Protein AF-0000000076243434 (afdb_homodimer)

Solvent-accessible surface area (backbone atoms only — not comparable to full-atom values): 23983 Å² total; per-residue (Å²): 109,47,54,60,52,31,53,52,32,50,51,51,37,54,52,28,50,51,44,31,61,58,16,26,79,42,54,72,65,52,29,54,50,27,45,49,52,34,52,49,32,49,53,50,30,48,51,32,44,51,51,36,40,63,64,58,42,90,82,40,58,66,59,36,50,53,51,52,49,37,45,50,49,36,51,51,28,47,54,48,30,49,54,25,33,65,65,20,45,82,48,61,88,83,38,71,43,41,56,48,31,54,52,28,48,51,52,33,53,50,36,48,52,49,39,53,50,49,52,48,50,52,47,48,60,72,38,45,16,55,52,41,36,50,53,32,51,52,50,51,53,51,51,49,54,60,63,70,41,87,72,74,66,92,57,67,50,48,50,45,53,49,33,47,26,44,35,39,35,37,52,32,36,42,42,40,52,49,22,37,70,66,70,41,47,68,44,29,37,52,29,22,55,42,39,49,52,22,49,52,44,38,50,50,37,45,50,13,32,30,68,28,89,89,46,50,71,70,50,22,54,51,25,51,49,38,48,49,51,36,50,52,50,50,50,52,52,53,50,50,38,70,70,98,108,49,54,62,52,30,53,52,30,52,52,50,38,52,52,28,51,52,45,31,62,57,18,24,78,42,55,70,66,52,28,54,51,27,44,50,53,34,51,52,34,49,53,50,29,47,50,31,44,51,52,34,42,63,64,59,42,91,82,40,58,67,59,33,49,53,52,53,50,37,45,50,50,36,53,51,28,47,53,48,30,48,52,25,32,64,65,20,44,84,46,60,87,81,36,71,41,42,56,49,30,55,50,29,49,51,52,31,54,50,34,48,51,50,39,51,51,50,52,48,50,52,46,50,60,74,38,46,17,55,53,41,35,51,52,32,52,52,51,51,54,51,51,49,54,59,64,71,41,90,74,76,66,92,55,66,51,48,50,43,53,49,34,47,27,44,34,39,34,37,51,31,36,42,41,40,52,48,22,35,72,67,68,42,47,68,45,30,38,51,28,23,56,43,40,48,52,23,49,52,46,38,50,50,36,45,51,12,33,30,66,28,88,90,46,50,71,70,51,23,53,51,25,52,47,37,48,50,51,36,50,51,52,51,49,50,52,53,52,50,32,66,72,88

InterPro domains:
  IPR036723 Alpha-catenin/vinculin-like superfamily [SSF47220] (4-120)
  IPR054082 Talin, IBS2B domain [PF21896] (8-119)
  IPR054082 Talin, IBS2B domain [PF21896] (129-241)

Radius of gyration: 36.39 Å; Cα contacts (8 Å, |Δi|>4): 574; chains: 2; bounding box: 85×109×60 Å

Secondary structure (DSSP, 8-state):
-HHHHHHHHHHHHHHHHHHHHHHTTS-HHHHHHHHHHHHHHHHHHHHHHHHHHHHS-TT-HHHHHHHHHHHHHHHHHHHHHHHHHHHHTT--TTSHHHHHHHHHHHHHHHHHHHHHHHHHHHHHHHHHHHHHHHHHHHHHHHHHHHHHSSPPPSSPPPHHHHHHHHHHHHHHHHHHHHHHHH--HHHHHHHHHHHHHHHHHHHHHHHHHHT-TT--HHHHHHHHHHHHHHHHHHHHHHHHHHH-/-HHHHHHHHHHHHHHHHHHHHHHTTS-HHHHHHHHHHHHHHHHHHHHHHHHHHHHS-TT-HHHHHHHHHHHHHHHHHHHHHHHHHHHHTT--TTSHHHHHHHHHHHHHHHHHHHHHHHHHHHHHHHHHHHHHHHHHHHHHHHHHHHHHSSPPPSSPPPHHHHHHHHHHHHHHHHHHHHHHHH--HHHHHHHHHHHHHHHHHHHHHHHHHHT-TT--HHHHHHHHHHHHHHHHHHHHHHHHHHH-

pLDDT: mean 83.05, std 9.5, range [52.59, 96.69]

Sequence (488 aa):
CYRENILKTAKALVEDTKLLVSGAASSQDKLAQAAQSSANTITQLAEVVKLGAASLGSDDPETQVVLINAIKDVAKALSDLIGATKGAASKPADDPSMYQLKGAAKVMVTNVTSLLKTVKAVEDEATRGTRALEATIEYIKQELTVFQSSEVPEKTSSPEESIRMTKGITMATAKAVAAGNSCRQEDVIATANLSRKAVADMLTACKQASYHPDVSEEVRERALRFGTECTLGYLELLEHVLLVCYRENILKTAKALVEDTKLLVSGAASSQDKLAQAAQSSANTITQLAEVVKLGAASLGSDDPETQVVLINAIKDVAKALSDLIGATKGAASKPADDPSMYQLKGAAKVMVTNVTSLLKTVKAVEDEATRGTRALEATIEYIKQELTVFQSSEVPEKTSSPEESIRMTKGITMATAKAVAAGNSCRQEDVIATANLSRKAVADMLTACKQASYHPDVSEEVRERALRFGTECTLGYLELLEHVLLV

Organism: Aphelocoma coerulescens (NCBI:txid39617)

Nearest PDB structures (foldseek):
  3dyj-assembly2_B  TM=9.460E-01  e=1.727E-19  Mus musculus
  8vdp-assembly1_A  TM=5.042E-01  e=4.825E-14  Mus musculus
  8vdq-assembly1_A  TM=5.036E-01  e=6.519E-13  Mus musculus
  6r9t-assembly1_A  TM=4.939E-01  e=6.519E-13  Homo sapiens
  3fyq-assembly1_A  TM=8.375E-01  e=1.124E-05  Drosophila melanogaster

Structure (mmCIF, N/CA/C/O backbone):
data_AF-0000000076243434-model_v1
#
loop_
_entity.id
_entity.type
_entity.pdbx_description
1 polymer 'TLN2 protein'
#
loop_
_atom_site.group_PDB
_atom_site.id
_at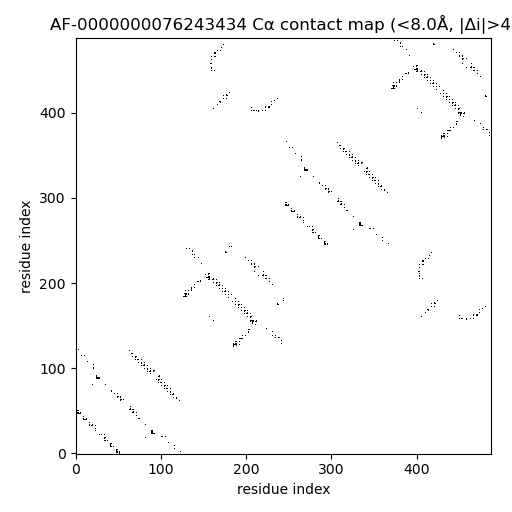om_site.type_symbol
_atom_site.label_atom_id
_atom_site.label_alt_id
_atom_site.label_comp_id
_atom_site.label_asym_id
_atom_site.label_entity_id
_atom_site.label_seq_id
_atom_site.pdbx_PDB_ins_code
_atom_site.Cartn_x
_atom_site.Cartn_y
_atom_site.Cartn_z
_atom_site.occupancy
_atom_site.B_iso_or_equiv
_atom_site.auth_seq_id
_atom_site.auth_comp_id
_atom_site.auth_asym_id
_atom_site.auth_atom_id
_atom_site.pdbx_PDB_model_num
ATOM 1 N N . CYS A 1 1 ? 10.242 17.547 14.094 1 52.91 1 CYS A N 1
ATOM 2 C CA . CYS A 1 1 ? 10.148 18.031 12.719 1 52.91 1 CYS A CA 1
ATOM 3 C C . CYS A 1 1 ? 10.891 19.344 12.547 1 52.91 1 CYS A C 1
ATOM 5 O O . CYS A 1 1 ? 11.188 20.031 13.531 1 52.91 1 CYS A O 1
ATOM 7 N N . TYR A 1 2 ? 11.539 19.453 11.523 1 58.97 2 TYR A N 1
ATOM 8 C CA . TYR A 1 2 ? 12.328 20.641 11.211 1 58.97 2 TYR A CA 1
ATOM 9 C C . TYR A 1 2 ? 11.516 21.906 11.477 1 58.97 2 TYR A C 1
ATOM 11 O O . TYR A 1 2 ? 12.078 22.938 11.859 1 58.97 2 TYR A O 1
ATOM 19 N N . ARG A 1 3 ? 10.32 21.75 11.703 1 63.69 3 ARG A N 1
ATOM 20 C CA . ARG A 1 3 ? 9.438 22.906 11.859 1 63.69 3 ARG A CA 1
ATOM 21 C C . ARG A 1 3 ? 9.531 23.484 13.266 1 63.69 3 ARG A C 1
ATOM 23 O O . ARG A 1 3 ? 9.594 24.703 13.43 1 63.69 3 ARG A O 1
ATOM 30 N N . GLU A 1 4 ? 9.414 22.469 14.117 1 66.81 4 GLU A N 1
ATOM 31 C CA . GLU A 1 4 ? 9.523 22.938 15.5 1 66.81 4 GLU A CA 1
ATOM 32 C C . GLU A 1 4 ? 10.828 23.703 15.727 1 66.81 4 GLU A C 1
ATOM 34 O O . GLU A 1 4 ? 10.844 24.703 16.453 1 66.81 4 GLU A O 1
ATOM 39 N N . ASN A 1 5 ? 11.719 23.219 15.07 1 71.25 5 ASN A N 1
ATOM 40 C CA . ASN A 1 5 ? 13.016 23.875 15.203 1 71.25 5 ASN A CA 1
ATOM 41 C C . ASN A 1 5 ? 13.023 25.25 14.523 1 71.25 5 ASN A C 1
ATOM 43 O O . ASN A 1 5 ? 13.609 26.203 15.039 1 71.25 5 ASN A O 1
ATOM 47 N N . ILE A 1 6 ? 12.242 25.297 13.43 1 71.5 6 ILE A N 1
ATOM 48 C CA . ILE A 1 6 ? 12.164 26.562 12.727 1 71.5 6 ILE A CA 1
ATOM 49 C C . ILE A 1 6 ? 11.383 27.578 13.562 1 71.5 6 ILE A C 1
ATOM 51 O O . ILE A 1 6 ? 11.805 28.719 13.711 1 71.5 6 ILE A O 1
ATOM 55 N N . LEU A 1 7 ? 10.312 27.141 14.172 1 73.19 7 LEU A N 1
ATOM 56 C CA . LEU A 1 7 ? 9.484 28 14.992 1 73.19 7 LEU A CA 1
ATOM 57 C C . LEU A 1 7 ? 10.258 28.484 16.219 1 73.19 7 LEU A C 1
ATOM 59 O O . LEU A 1 7 ? 10.195 29.672 16.562 1 73.19 7 LEU A O 1
ATOM 63 N N . LYS A 1 8 ? 10.914 27.656 16.844 1 79.06 8 LYS A N 1
ATOM 64 C CA . LYS A 1 8 ? 11.711 27.984 18.016 1 79.06 8 LYS A CA 1
ATOM 65 C C . LYS A 1 8 ? 12.797 29 17.672 1 79.06 8 LYS A C 1
ATOM 67 O O . LYS A 1 8 ? 12.984 29.984 18.406 1 79.06 8 LYS A O 1
ATOM 72 N N . THR A 1 9 ? 13.469 28.688 16.625 1 76.5 9 THR A N 1
ATOM 73 C CA . THR A 1 9 ? 14.562 29.562 16.219 1 76.5 9 THR A CA 1
ATOM 74 C C . THR A 1 9 ? 14.023 30.922 15.773 1 76.5 9 THR A C 1
ATOM 76 O O . THR A 1 9 ? 14.633 31.953 16.031 1 76.5 9 THR A O 1
ATOM 79 N N . ALA A 1 10 ? 12.836 30.953 15.125 1 77.56 10 ALA A N 1
ATOM 80 C CA . ALA A 1 10 ? 12.219 32.219 14.68 1 77.56 10 ALA A CA 1
ATOM 81 C C . ALA A 1 10 ? 11.773 33.031 15.867 1 77.56 10 ALA A C 1
ATOM 83 O O . ALA A 1 10 ? 11.953 34.281 15.875 1 77.56 10 ALA A O 1
ATOM 84 N N . LYS A 1 11 ? 11.242 32.469 16.859 1 78.62 11 LYS A N 1
ATOM 85 C CA . LYS A 1 11 ? 10.844 33.156 18.078 1 78.62 11 LYS A CA 1
ATOM 86 C C . LYS A 1 11 ? 12.062 33.719 18.797 1 78.62 11 LYS A C 1
ATOM 88 O O . LYS A 1 11 ? 12.016 34.844 19.297 1 78.62 11 LYS A O 1
ATOM 93 N N . ALA A 1 12 ? 13.047 32.906 18.891 1 80.31 12 ALA A N 1
ATOM 94 C CA . ALA A 1 12 ? 14.297 33.375 19.484 1 80.31 12 ALA A CA 1
ATOM 95 C C . ALA A 1 12 ? 14.844 34.594 18.75 1 80.31 12 ALA A C 1
ATOM 97 O O . ALA A 1 12 ? 15.359 35.531 19.359 1 80.31 12 ALA A O 1
ATOM 98 N N . LEU A 1 13 ? 14.648 34.562 17.469 1 78.06 13 LEU A N 1
ATOM 99 C CA . LEU A 1 13 ? 15.117 35.688 16.641 1 78.06 13 LEU A CA 1
ATOM 100 C C . LEU A 1 13 ? 14.328 36.938 16.938 1 78.06 13 LEU A C 1
ATOM 102 O O . LEU A 1 13 ? 14.898 38.031 17 1 78.06 13 LEU A O 1
ATOM 106 N N . VAL A 1 14 ? 13.07 36.844 17.234 1 78.19 14 VAL A N 1
ATOM 107 C CA . VAL A 1 14 ? 12.242 38 17.594 1 78.19 14 VAL A CA 1
ATOM 108 C C . VAL A 1 14 ? 12.711 38.562 18.938 1 78.19 14 VAL A C 1
ATOM 110 O O . VAL A 1 14 ? 12.82 39.781 19.094 1 78.19 14 VAL A O 1
ATOM 113 N N . GLU A 1 15 ? 12.984 37.719 19.812 1 81.88 15 GLU A N 1
ATOM 114 C CA . GLU A 1 15 ? 13.469 38.156 21.125 1 81.88 15 GLU A CA 1
ATOM 115 C C . GLU A 1 15 ? 14.836 38.844 21 1 81.88 15 GLU A C 1
ATOM 117 O O . GLU A 1 15 ? 15.086 39.844 21.641 1 81.88 15 GLU A O 1
ATOM 122 N N . ASP A 1 16 ? 15.656 38.281 20.203 1 76.81 16 ASP A N 1
ATOM 123 C CA . ASP A 1 16 ? 16.984 38.875 19.984 1 76.81 16 ASP A CA 1
ATOM 124 C C . ASP A 1 16 ? 16.859 40.25 19.359 1 76.81 16 ASP A C 1
ATOM 126 O O . ASP A 1 16 ? 17.641 41.156 19.688 1 76.81 16 ASP A O 1
ATOM 130 N N . THR A 1 17 ? 15.938 40.375 18.453 1 76.94 17 THR A N 1
ATOM 131 C CA . THR A 1 17 ? 15.711 41.656 17.828 1 76.94 17 THR A CA 1
ATOM 132 C C . THR A 1 17 ? 15.289 42.719 18.859 1 76.94 17 THR A C 1
ATOM 134 O O . THR A 1 17 ? 15.734 43.844 18.812 1 76.94 17 THR A O 1
ATOM 137 N N . LYS A 1 18 ? 14.484 42.344 19.781 1 78.5 18 LYS A N 1
ATOM 138 C CA . LYS A 1 18 ? 14.07 43.219 20.844 1 78.5 18 LYS A CA 1
ATOM 139 C C . LYS A 1 18 ? 15.258 43.656 21.703 1 78.5 18 LYS A C 1
ATOM 141 O O . LYS A 1 18 ? 15.375 44.812 22.094 1 78.5 18 LYS A O 1
ATOM 146 N N . LEU A 1 19 ? 16.094 42.719 21.953 1 77.12 19 LEU A N 1
ATOM 147 C CA . LEU A 1 19 ? 17.281 43 22.75 1 77.12 19 LEU A CA 1
ATOM 148 C C . LEU A 1 19 ? 18.234 43.938 22 1 77.12 19 LEU A C 1
ATOM 150 O O . LEU A 1 19 ? 18.875 44.781 22.609 1 77.12 19 LEU A O 1
ATOM 154 N N . LEU A 1 20 ? 18.375 43.75 20.75 1 75.88 20 LEU A N 1
ATOM 155 C CA . LEU A 1 20 ? 19.219 44.594 19.922 1 75.88 20 LEU A CA 1
ATOM 156 C C . LEU A 1 20 ? 18.703 46.031 19.922 1 75.88 20 LEU A C 1
ATOM 158 O O . LEU A 1 20 ? 19.484 47 20.062 1 75.88 20 LEU A O 1
ATOM 162 N N . VAL A 1 21 ? 17.391 46.188 19.891 1 73.06 21 VAL A N 1
ATOM 163 C CA . VAL A 1 21 ? 16.781 47.5 19.875 1 73.06 21 VAL A CA 1
ATOM 164 C C . VAL A 1 21 ? 16.938 48.156 21.25 1 73.06 21 VAL A C 1
ATOM 166 O O . VAL A 1 21 ? 17.25 49.344 21.344 1 73.06 21 VAL A O 1
ATOM 169 N N . SER A 1 22 ? 16.766 47.406 22.266 1 73.5 22 SER A N 1
ATOM 170 C CA . SER A 1 22 ? 16.906 47.906 23.609 1 73.5 22 SER A CA 1
ATOM 171 C C . SER A 1 22 ? 18.375 48.156 23.953 1 73.5 22 SER A C 1
ATOM 173 O O . SER A 1 22 ? 18.703 49.062 24.734 1 73.5 22 SER A O 1
ATOM 175 N N . GLY A 1 23 ? 19.266 47.344 23.422 1 64.5 23 GLY A N 1
ATOM 176 C CA . GLY A 1 23 ? 20.688 47.469 23.656 1 64.5 23 GLY A CA 1
ATOM 177 C C . GLY A 1 23 ? 21.281 48.719 23.031 1 64.5 23 GLY A C 1
ATOM 178 O O . GLY A 1 23 ? 22.328 49.188 23.453 1 64.5 23 GLY A O 1
ATOM 179 N N . ALA A 1 24 ? 20.719 49.188 21.906 1 62.56 24 ALA A N 1
ATOM 180 C CA . ALA A 1 24 ? 21.203 50.438 21.312 1 62.56 24 ALA A CA 1
ATOM 181 C C . ALA A 1 24 ? 21.266 51.562 22.344 1 62.56 24 ALA A C 1
ATOM 183 O O . ALA A 1 24 ? 22.141 52.438 22.266 1 62.56 24 ALA A O 1
ATOM 184 N N . ALA A 1 25 ? 20.312 51.469 23.312 1 61.06 25 ALA A N 1
ATOM 185 C CA . ALA A 1 25 ? 20.297 52.469 24.359 1 61.06 25 ALA A CA 1
ATOM 186 C C . ALA A 1 25 ? 21.281 52.125 25.484 1 61.06 25 ALA A C 1
ATOM 188 O O . ALA A 1 25 ? 21.578 52.938 26.344 1 61.06 25 ALA A O 1
ATOM 189 N N . SER A 1 26 ? 21.766 50.938 25.344 1 64.88 26 SER A N 1
ATOM 190 C CA . SER A 1 26 ? 22.641 50.469 26.422 1 64.88 26 SER A CA 1
ATOM 191 C C . SER A 1 26 ? 24.109 50.531 26.016 1 64.88 26 SER A C 1
ATOM 193 O O . SER A 1 26 ? 24.453 51.125 24.984 1 64.88 26 SER A O 1
ATOM 195 N N . SER A 1 27 ? 25.078 49.844 26.797 1 66 27 SER A N 1
ATOM 196 C CA . SER A 1 27 ? 26.531 49.844 26.594 1 66 27 SER A CA 1
ATOM 197 C C . SER A 1 27 ? 26.906 49.094 25.328 1 66 27 SER A C 1
ATOM 199 O O . SER A 1 27 ? 26.156 48.219 24.859 1 66 27 SER A O 1
ATOM 201 N N . GLN A 1 28 ? 27.906 49.594 24.594 1 71.38 28 GLN A N 1
ATOM 202 C CA . GLN A 1 28 ? 28.469 48.969 23.391 1 71.38 28 GLN A CA 1
ATOM 203 C C . GLN A 1 28 ? 28.672 47.469 23.578 1 71.38 28 GLN A C 1
ATOM 205 O O . GLN A 1 28 ? 28.5 46.719 22.625 1 71.38 28 GLN A O 1
ATOM 210 N N . ASP A 1 29 ? 28.906 47.094 24.797 1 75.31 29 ASP A N 1
ATOM 211 C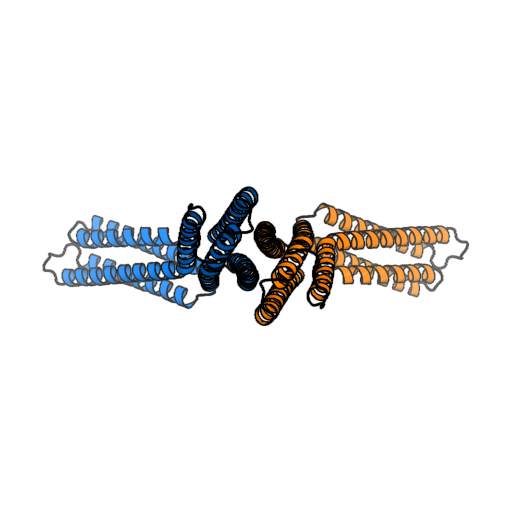 CA . ASP A 1 29 ? 29.141 45.688 25.047 1 75.31 29 ASP A CA 1
ATOM 212 C C . ASP A 1 29 ? 27.859 44.875 24.922 1 75.31 29 ASP A C 1
ATOM 214 O O . ASP A 1 29 ? 27.859 43.781 24.359 1 75.31 29 ASP A O 1
ATOM 218 N N . LYS A 1 30 ? 26.75 45.5 25.453 1 75.25 30 LYS A N 1
ATOM 219 C CA . LYS A 1 30 ? 25.453 44.812 25.375 1 75.25 30 LYS A CA 1
ATOM 220 C C . LYS A 1 30 ? 24.953 44.75 23.938 1 75.25 30 LYS A C 1
ATOM 222 O O . LYS A 1 30 ? 24.359 43.75 23.531 1 75.25 30 LYS A O 1
ATOM 227 N N . LEU A 1 31 ? 25.266 45.75 23.141 1 75.5 31 LEU A N 1
ATOM 228 C CA . LEU A 1 31 ? 24.891 45.781 21.734 1 75.5 31 LEU A CA 1
ATOM 229 C C . LEU A 1 31 ? 25.641 44.719 20.938 1 75.5 31 LEU A C 1
ATOM 231 O O . LEU A 1 31 ? 25.047 44.062 20.094 1 75.5 31 LEU A O 1
ATOM 235 N N . ALA A 1 32 ? 26.984 44.625 21.234 1 77.56 32 ALA A N 1
ATOM 236 C CA . ALA A 1 32 ? 27.797 43.625 20.547 1 77.56 32 ALA A CA 1
ATOM 237 C C . ALA A 1 32 ? 27.328 42.219 20.875 1 77.56 32 ALA A C 1
ATOM 239 O O . ALA A 1 32 ? 27.266 41.344 20 1 77.56 32 ALA A O 1
ATOM 240 N N . GLN A 1 33 ? 26.922 41.938 22.078 1 80.25 33 GLN A N 1
ATOM 241 C CA . GLN A 1 33 ? 26.453 40.656 22.5 1 80.25 33 GLN A CA 1
ATOM 242 C C . GLN A 1 33 ? 25.094 40.312 21.875 1 80.25 33 GLN A C 1
ATOM 244 O O . GLN A 1 33 ? 24.859 39.188 21.453 1 80.25 33 GLN A O 1
ATOM 249 N N . ALA A 1 34 ? 24.188 41.281 21.891 1 76.75 34 ALA A N 1
ATOM 250 C CA . ALA A 1 34 ? 22.875 41.094 21.281 1 76.75 34 ALA A CA 1
ATOM 251 C C . ALA A 1 34 ? 23 40.844 19.781 1 76.75 34 ALA A C 1
ATOM 253 O O . ALA A 1 34 ? 22.281 40 19.234 1 76.75 34 ALA A O 1
ATOM 254 N N . ALA A 1 35 ? 23.922 41.594 19.078 1 77.62 35 ALA A N 1
ATOM 255 C CA . ALA A 1 35 ? 24.156 41.406 17.656 1 77.62 35 ALA A CA 1
ATOM 256 C C . ALA A 1 35 ? 24.703 40 17.359 1 77.62 35 ALA A C 1
ATOM 258 O O . ALA A 1 35 ? 24.281 39.344 16.406 1 77.62 35 ALA A O 1
ATOM 259 N N . GLN A 1 36 ? 25.609 39.562 18.203 1 81.06 36 GLN A N 1
ATOM 260 C CA . GLN A 1 36 ? 26.188 38.219 18.031 1 81.06 36 GLN A CA 1
ATOM 261 C C . GLN A 1 36 ? 25.141 37.156 18.266 1 81.06 36 GLN A C 1
ATOM 263 O O . GLN A 1 36 ? 25.109 36.156 17.547 1 81.06 36 GLN A O 1
ATOM 268 N N . SER A 1 37 ? 24.391 37.281 19.297 1 81.25 37 SER A N 1
ATOM 269 C CA . SER A 1 37 ? 23.328 36.344 19.594 1 81.25 37 SER A CA 1
ATOM 270 C C . SER A 1 37 ? 22.328 36.25 18.453 1 81.25 37 SER A C 1
ATOM 272 O O . SER A 1 37 ? 21.891 35.156 18.062 1 81.25 37 SER A O 1
ATOM 274 N N . SER A 1 38 ? 21.969 37.438 17.891 1 78.69 38 SER A N 1
ATOM 275 C CA . SER A 1 38 ? 21.031 37.5 16.781 1 78.69 38 SER A CA 1
ATOM 276 C C . SER A 1 38 ? 21.609 36.812 15.531 1 78.69 38 SER A C 1
ATOM 278 O O . SER A 1 38 ? 20.906 36.125 14.805 1 78.69 38 SER A O 1
ATOM 280 N N . ALA A 1 39 ? 22.906 37.094 15.297 1 76.69 39 ALA A N 1
ATOM 281 C CA . ALA A 1 39 ? 23.578 36.469 14.156 1 76.69 39 ALA A CA 1
ATOM 282 C C . ALA A 1 39 ? 23.625 34.938 14.289 1 76.69 39 ALA A C 1
ATOM 284 O O . ALA A 1 39 ? 23.422 34.219 13.312 1 76.69 39 ALA A O 1
ATOM 285 N N . ASN A 1 40 ? 23.797 34.438 15.453 1 81.19 40 ASN A N 1
ATOM 286 C CA . ASN A 1 40 ? 23.797 33 15.711 1 81.19 40 ASN A CA 1
ATOM 287 C C . ASN A 1 40 ? 22.422 32.406 15.484 1 81.19 40 ASN A C 1
ATOM 289 O O . ASN A 1 40 ? 22.297 31.328 14.906 1 81.19 40 ASN A O 1
ATOM 293 N N . THR A 1 41 ? 21.484 33.125 15.961 1 79.25 41 THR A N 1
ATOM 294 C CA . THR A 1 41 ? 20.109 32.656 15.828 1 79.25 41 THR A CA 1
ATOM 295 C C . THR A 1 41 ? 19.719 32.594 14.352 1 79.25 41 THR A C 1
ATOM 297 O O . THR A 1 41 ? 19.031 31.641 13.93 1 79.25 41 THR A O 1
ATOM 300 N N . ILE A 1 42 ? 20.094 33.562 13.578 1 76.94 42 ILE A N 1
ATOM 301 C CA . ILE A 1 42 ? 19.781 33.562 12.156 1 76.94 42 ILE A CA 1
ATOM 302 C C . ILE A 1 42 ? 20.469 32.406 11.461 1 76.94 42 ILE A C 1
ATOM 304 O O . ILE A 1 42 ? 19.906 31.781 10.555 1 76.94 42 ILE A O 1
ATOM 308 N N . THR A 1 43 ? 21.734 32.156 11.805 1 79.56 43 THR A N 1
ATOM 309 C CA . THR A 1 43 ? 22.469 31.031 11.234 1 79.56 43 THR A CA 1
ATOM 310 C C . THR A 1 43 ? 21.766 29.719 11.547 1 79.56 43 THR A C 1
ATOM 312 O O . THR A 1 43 ? 21.625 28.859 10.672 1 79.56 43 THR A O 1
ATOM 315 N N . GLN A 1 44 ? 21.344 29.641 12.719 1 80.25 44 GLN A N 1
ATOM 316 C CA . GLN A 1 44 ? 20.625 28.438 13.133 1 80.25 44 GLN A CA 1
ATOM 317 C C . GLN A 1 44 ? 19.297 28.312 12.375 1 80.25 44 GLN A C 1
ATOM 319 O O . GLN A 1 44 ? 18.922 27.219 11.953 1 80.25 44 GLN A O 1
ATOM 324 N N . LEU A 1 45 ? 18.656 29.406 12.281 1 78.06 45 LEU A N 1
ATOM 325 C CA . LEU A 1 45 ? 17.391 29.406 11.562 1 78.06 45 LEU A CA 1
ATOM 326 C C . LEU A 1 45 ? 17.594 29.016 10.102 1 78.06 45 LEU A C 1
ATOM 328 O O . LEU A 1 45 ? 16.812 28.234 9.555 1 78.06 45 LEU A O 1
ATOM 332 N N . ALA A 1 46 ? 18.656 29.625 9.5 1 77.69 46 ALA A N 1
ATOM 333 C CA . ALA A 1 46 ? 18.984 29.281 8.117 1 77.69 46 ALA A CA 1
ATOM 334 C C . ALA A 1 46 ? 19.25 27.781 7.965 1 77.69 46 ALA A C 1
ATOM 336 O O . ALA A 1 46 ? 18.797 27.156 7 1 77.69 46 ALA A O 1
ATOM 337 N N . GLU A 1 47 ? 19.906 27.203 8.875 1 78.31 47 GLU A N 1
ATOM 338 C CA . GLU A 1 47 ? 20.219 25.781 8.828 1 78.31 47 GLU A CA 1
ATOM 339 C C . GLU A 1 47 ? 18.953 24.938 8.969 1 78.31 47 GLU A C 1
ATOM 341 O O . GLU A 1 47 ? 18.781 23.953 8.242 1 78.31 47 GLU A O 1
ATOM 346 N N . VAL A 1 48 ? 18.219 25.328 9.906 1 73 48 VAL A N 1
ATOM 347 C CA . VAL A 1 48 ? 16.984 24.578 10.164 1 73 48 VAL A CA 1
ATOM 348 C C . VAL A 1 48 ? 16.062 24.672 8.953 1 73 48 VAL A C 1
ATOM 350 O O . VAL A 1 48 ? 15.438 23.688 8.562 1 73 48 VAL A O 1
ATOM 353 N N . VAL A 1 49 ? 15.992 25.781 8.383 1 73.38 49 VAL A N 1
ATOM 354 C CA . VAL A 1 49 ? 15.125 25.984 7.227 1 73.38 49 VAL A CA 1
ATOM 355 C C . VAL A 1 49 ? 15.664 25.219 6.027 1 73.38 49 VAL A C 1
ATOM 357 O O . VAL A 1 49 ? 14.898 24.625 5.262 1 73.38 49 VAL A O 1
ATOM 360 N N . LYS A 1 50 ? 16.969 25.234 5.84 1 73.19 50 LYS A N 1
ATOM 361 C CA . LYS A 1 50 ? 17.578 24.453 4.766 1 73.19 50 LYS A CA 1
ATOM 362 C C . LYS A 1 50 ? 17.25 22.969 4.898 1 73.19 50 LYS A C 1
ATOM 364 O O . LYS A 1 50 ? 16.922 22.312 3.91 1 73.19 50 LYS A O 1
ATOM 369 N N . LEU A 1 51 ? 17.328 22.531 6.066 1 67.25 51 LEU A N 1
ATOM 370 C CA . LEU A 1 51 ? 17.016 21.141 6.328 1 67.25 51 LEU A CA 1
ATOM 371 C C . LEU A 1 51 ? 15.547 20.844 6.074 1 67.25 51 LEU A C 1
ATOM 373 O O . LEU A 1 51 ? 15.195 19.812 5.508 1 67.25 51 LEU A O 1
ATOM 377 N N . GLY A 1 52 ? 14.805 21.75 6.602 1 65 52 GLY A N 1
ATOM 378 C CA . GLY A 1 52 ? 13.375 21.609 6.363 1 65 52 GLY A CA 1
ATOM 379 C C . GLY A 1 52 ? 13.008 21.672 4.895 1 65 52 GLY A C 1
ATOM 380 O O . GLY A 1 52 ? 12.18 20.891 4.422 1 65 52 GLY A O 1
ATOM 381 N N . ALA A 1 53 ? 13.664 22.609 4.164 1 67.19 53 ALA A N 1
ATOM 382 C CA . ALA A 1 53 ? 13.43 22.719 2.725 1 67.19 53 ALA A CA 1
ATOM 383 C C . ALA A 1 53 ? 13.875 21.453 1.999 1 67.19 53 ALA A C 1
ATOM 385 O O . ALA A 1 53 ? 13.203 21 1.063 1 67.19 53 ALA A O 1
ATOM 386 N N . ALA A 1 54 ? 14.898 20.859 2.445 1 63.97 54 ALA A N 1
ATOM 387 C CA . ALA A 1 54 ? 15.422 19.641 1.834 1 63.97 54 ALA A CA 1
ATOM 388 C C . ALA A 1 54 ? 14.469 18.469 2.062 1 63.97 54 ALA A C 1
ATOM 390 O O . ALA A 1 54 ? 14.398 17.547 1.243 1 63.97 54 ALA A O 1
ATOM 391 N N . SER A 1 55 ? 13.898 18.609 3.246 1 60.56 55 SER A N 1
ATOM 392 C CA . SER A 1 55 ? 12.977 17.547 3.607 1 60.56 55 SER A CA 1
ATOM 393 C C . SER A 1 55 ? 11.688 17.625 2.793 1 60.56 55 SER A C 1
ATOM 395 O O . SER A 1 55 ? 10.953 16.641 2.697 1 60.56 55 SER A O 1
ATOM 397 N N . LEU A 1 56 ? 11.289 18.844 2.492 1 59.25 56 LEU A N 1
ATOM 398 C CA . LEU A 1 56 ? 10.094 19.031 1.679 1 59.25 56 LEU A CA 1
ATOM 399 C C . LEU A 1 56 ? 10.25 18.359 0.314 1 59.25 56 LEU A C 1
ATOM 401 O O . LEU A 1 56 ? 9.266 18.031 -0.344 1 59.25 56 LEU A O 1
ATOM 405 N N . GLY A 1 57 ? 10.859 17.391 0.076 1 54.94 57 GLY A N 1
ATOM 406 C CA . GLY A 1 57 ? 11.07 16.594 -1.122 1 54.94 57 GLY A CA 1
ATOM 407 C C . GLY A 1 57 ? 11.148 17.422 -2.387 1 54.94 57 GLY A C 1
ATOM 408 O O . GLY A 1 57 ? 10.773 18.594 -2.387 1 54.94 57 GLY A O 1
ATOM 409 N N . SER A 1 58 ? 11.766 16.922 -3.424 1 56.12 58 SER A N 1
ATOM 410 C CA . SER A 1 58 ? 12.016 17.438 -4.766 1 56.12 58 SER A CA 1
ATOM 411 C C . SER A 1 58 ? 10.719 17.859 -5.449 1 56.12 58 SER A C 1
ATOM 413 O O . SER A 1 58 ? 10.742 18.562 -6.461 1 56.12 58 SER A O 1
ATOM 415 N N . ASP A 1 59 ? 9.594 17.578 -4.645 1 54.5 59 ASP A N 1
ATOM 416 C CA . ASP A 1 59 ? 8.375 17.734 -5.43 1 54.5 59 ASP A CA 1
ATOM 417 C C . ASP A 1 59 ? 7.785 19.125 -5.266 1 54.5 59 ASP A C 1
ATOM 419 O O . ASP A 1 59 ? 6.805 19.484 -5.93 1 54.5 59 ASP A O 1
ATOM 423 N N . ASP A 1 60 ? 8.367 19.828 -4.316 1 63.78 60 ASP A N 1
ATOM 424 C CA . ASP A 1 60 ? 7.801 21.172 -4.301 1 63.78 60 ASP A CA 1
ATOM 425 C C . ASP A 1 60 ? 8.898 22.234 -4.328 1 63.78 60 ASP A C 1
ATOM 427 O O . ASP A 1 60 ? 9.086 22.969 -3.355 1 63.78 60 ASP A O 1
ATOM 431 N N . PRO A 1 61 ? 9.57 22.281 -5.438 1 74.62 61 PRO A N 1
ATOM 432 C CA . PRO A 1 61 ? 10.672 23.25 -5.578 1 74.62 61 PRO A CA 1
ATOM 433 C C . PRO A 1 61 ? 10.234 24.688 -5.32 1 74.62 61 PRO A C 1
ATOM 435 O O . PRO A 1 61 ? 11.023 25.484 -4.809 1 74.62 61 PRO A O 1
ATOM 438 N N . GLU A 1 62 ? 8.891 24.922 -5.602 1 74.5 62 GLU A N 1
ATOM 439 C CA . GLU A 1 62 ? 8.414 26.297 -5.41 1 74.5 62 GLU A CA 1
ATOM 440 C C . GLU A 1 62 ? 8.406 26.672 -3.934 1 74.5 62 GLU A C 1
ATOM 442 O O . GLU A 1 62 ? 8.812 27.781 -3.572 1 74.5 62 GLU A O 1
ATOM 447 N N . THR A 1 63 ? 8.023 25.75 -3.156 1 76.06 63 THR A N 1
ATOM 448 C CA . THR A 1 63 ? 7.992 26 -1.719 1 76.06 63 THR A CA 1
ATOM 449 C C . THR A 1 63 ? 9.406 26.125 -1.164 1 76.06 63 THR A C 1
ATOM 451 O O . THR A 1 63 ? 9.656 26.953 -0.279 1 76.06 63 THR A O 1
ATOM 454 N N . GLN A 1 64 ? 10.281 25.312 -1.71 1 74.94 64 GLN A N 1
ATOM 455 C CA . GLN A 1 64 ? 11.672 25.406 -1.294 1 74.94 64 GLN A CA 1
ATOM 456 C C . GLN A 1 64 ? 12.258 26.781 -1.592 1 74.94 64 GLN A C 1
ATOM 458 O O . GLN A 1 64 ? 12.977 27.344 -0.768 1 74.94 64 GLN A O 1
ATOM 463 N N . VAL A 1 65 ? 11.906 27.312 -2.768 1 80.19 65 VAL A N 1
ATOM 464 C CA . VAL A 1 65 ? 12.414 28.625 -3.188 1 80.19 65 VAL A CA 1
ATOM 465 C C . VAL A 1 65 ? 11.844 29.719 -2.287 1 80.19 65 VAL A C 1
ATOM 467 O O . VAL A 1 65 ? 12.57 30.625 -1.875 1 80.19 65 VAL A O 1
ATOM 470 N N . VAL A 1 66 ? 10.586 29.594 -1.966 1 81.19 66 VAL A N 1
ATOM 471 C CA . VAL A 1 66 ? 9.922 30.578 -1.122 1 81.19 66 VAL A CA 1
ATOM 472 C C . VAL A 1 66 ? 10.562 30.594 0.265 1 81.19 66 VAL A C 1
ATOM 474 O O . VAL A 1 66 ? 10.805 31.656 0.835 1 81.19 66 VAL A O 1
ATOM 477 N N . LEU A 1 67 ? 10.961 29.453 0.758 1 79 67 LEU A N 1
ATOM 478 C CA . LEU A 1 67 ? 11.562 29.328 2.08 1 79 67 LEU A CA 1
ATOM 479 C C . LEU A 1 67 ? 12.977 29.906 2.086 1 79 67 LEU A C 1
ATOM 481 O O . LEU A 1 67 ? 13.359 30.625 3.012 1 79 67 LEU A O 1
ATOM 485 N N . ILE A 1 68 ? 13.672 29.609 1.079 1 79.44 68 ILE A N 1
ATOM 486 C CA . ILE A 1 68 ? 15.047 30.078 0.963 1 79.44 68 ILE A CA 1
ATOM 487 C C . ILE A 1 68 ? 15.062 31.609 0.837 1 79.44 68 ILE A C 1
ATOM 489 O O . ILE A 1 68 ? 15.867 32.281 1.479 1 79.44 68 ILE A O 1
ATOM 493 N N . ASN A 1 69 ? 14.148 32.125 0.049 1 86.81 69 ASN A N 1
ATOM 494 C CA . ASN A 1 69 ? 14.078 33.594 -0.121 1 86.81 69 ASN A CA 1
ATOM 495 C C . ASN A 1 69 ? 13.664 34.281 1.173 1 86.81 69 ASN A C 1
ATOM 497 O O . ASN A 1 69 ? 14.164 35.344 1.487 1 86.81 69 ASN A O 1
ATOM 501 N N . ALA A 1 70 ? 12.766 33.656 1.798 1 84.69 70 ALA A N 1
ATOM 502 C CA . ALA A 1 70 ? 12.336 34.25 3.07 1 84.69 70 ALA A CA 1
ATOM 503 C C . ALA A 1 70 ? 13.5 34.312 4.055 1 84.69 70 ALA A C 1
ATOM 505 O O . ALA A 1 70 ? 13.648 35.312 4.766 1 84.69 70 ALA A O 1
ATOM 506 N N . ILE A 1 71 ? 14.352 33.344 4.074 1 81.5 71 ILE A N 1
ATOM 507 C CA . ILE A 1 71 ? 15.508 33.344 4.961 1 81.5 71 ILE A CA 1
ATOM 508 C C . ILE A 1 71 ? 16.516 34.406 4.523 1 81.5 71 ILE A C 1
ATOM 510 O O . ILE A 1 71 ? 17.125 35.062 5.359 1 81.5 71 ILE A O 1
ATOM 514 N N . LYS A 1 72 ? 16.656 34.469 3.295 1 86.25 72 LYS A N 1
ATOM 515 C CA . LYS A 1 72 ? 17.547 35.469 2.77 1 86.25 72 LYS A CA 1
ATOM 516 C C . LYS A 1 72 ? 17.094 36.875 3.174 1 86.25 72 LYS A C 1
ATOM 518 O O . LYS A 1 72 ? 17.906 37.719 3.547 1 86.25 72 LYS A O 1
ATOM 523 N N . ASP A 1 73 ? 15.82 37.094 3.109 1 89.44 73 ASP A N 1
ATOM 524 C CA . ASP A 1 73 ? 15.25 38.375 3.516 1 89.44 73 ASP A CA 1
ATOM 525 C C . ASP A 1 73 ? 15.492 38.656 5 1 89.44 73 ASP A C 1
ATOM 527 O O . ASP A 1 73 ? 15.82 39.781 5.395 1 89.44 73 ASP A O 1
ATOM 531 N N . VAL A 1 74 ? 15.375 37.656 5.773 1 85.69 74 VAL A N 1
ATOM 532 C CA . VAL A 1 74 ? 15.609 37.781 7.211 1 85.69 74 VAL A CA 1
ATOM 533 C C . VAL A 1 74 ? 17.078 38.062 7.477 1 85.69 74 VAL A C 1
ATOM 535 O O . VAL A 1 74 ? 17.422 38.938 8.305 1 85.69 74 VAL A O 1
ATOM 538 N N . ALA A 1 75 ? 17.953 37.344 6.758 1 83.12 75 ALA A N 1
ATOM 539 C CA . ALA A 1 75 ? 19.391 37.562 6.926 1 83.12 75 ALA A CA 1
ATOM 540 C C . ALA A 1 75 ? 19.781 38.969 6.539 1 83.12 75 ALA A C 1
ATOM 542 O O . ALA A 1 75 ? 20.562 39.625 7.234 1 83.12 75 ALA A O 1
ATOM 543 N N . LYS A 1 76 ? 19.25 39.406 5.5 1 91.12 76 LYS A N 1
ATOM 544 C CA . LYS A 1 76 ? 19.516 40.781 5.059 1 91.12 76 LYS A CA 1
ATOM 545 C C . LYS A 1 76 ? 18.984 41.812 6.066 1 91.12 76 LYS A C 1
ATOM 547 O O . LYS A 1 76 ? 19.656 42.781 6.379 1 91.12 76 LYS A O 1
ATOM 552 N N . ALA A 1 77 ? 17.75 41.594 6.5 1 89.31 77 ALA A N 1
ATOM 553 C CA . ALA A 1 77 ? 17.156 42.469 7.5 1 89.31 77 ALA A CA 1
ATOM 554 C C . ALA A 1 77 ? 17.984 42.5 8.781 1 89.31 77 ALA A C 1
ATOM 556 O O . ALA A 1 77 ? 18.156 43.531 9.398 1 89.31 77 ALA A O 1
ATOM 557 N N . LEU A 1 78 ? 18.516 41.406 9.141 1 84.12 78 LEU A N 1
ATOM 558 C CA . LEU A 1 78 ? 19.359 41.344 10.328 1 84.12 78 LEU A CA 1
ATOM 559 C C . LEU A 1 78 ? 20.656 42.125 10.133 1 84.12 78 LEU A C 1
ATOM 561 O O . LEU A 1 78 ? 21.094 42.844 11.031 1 84.12 78 LEU A O 1
ATOM 565 N N . SER A 1 79 ? 21.297 41.906 8.984 1 86.38 79 SER A N 1
ATOM 566 C CA . SER A 1 79 ? 22.5 42.688 8.672 1 86.38 79 SER A CA 1
ATOM 567 C C . SER A 1 79 ? 22.234 44.188 8.75 1 86.38 79 SER A C 1
ATOM 569 O O . SER A 1 79 ? 23.031 44.938 9.312 1 86.38 79 SER A O 1
ATOM 571 N N . ASP A 1 80 ? 21.125 44.594 8.219 1 89.5 80 ASP A N 1
ATOM 572 C CA . ASP A 1 80 ? 20.734 46 8.25 1 89.5 80 ASP A CA 1
ATOM 573 C C . ASP A 1 80 ? 20.5 46.469 9.68 1 89.5 80 ASP A C 1
ATOM 575 O O . ASP A 1 80 ? 20.875 47.594 10.039 1 89.5 80 ASP A O 1
ATOM 579 N N . LEU A 1 81 ? 19.875 45.688 10.438 1 86.88 81 LEU A N 1
ATOM 580 C CA . LEU A 1 81 ? 19.594 46.031 11.828 1 86.88 81 LEU A CA 1
ATOM 581 C C . LEU A 1 81 ? 20.875 46.156 12.633 1 86.88 81 LEU A C 1
ATOM 583 O O . LEU A 1 81 ? 21.047 47.094 13.406 1 86.88 81 LEU A O 1
ATOM 587 N N . ILE A 1 82 ? 21.812 45.219 12.414 1 81.31 82 ILE A N 1
ATOM 588 C CA . ILE A 1 82 ? 23.109 45.281 13.086 1 81.31 82 ILE A CA 1
ATOM 589 C C . ILE A 1 82 ? 23.812 46.594 12.688 1 81.31 82 ILE A C 1
ATOM 591 O O . ILE A 1 82 ? 24.359 47.281 13.547 1 81.31 82 ILE A O 1
ATOM 595 N N . GLY A 1 83 ? 23.781 46.875 11.43 1 84.5 83 GLY A N 1
ATOM 596 C CA . GLY A 1 83 ? 24.359 48.125 10.953 1 84.5 83 GLY A CA 1
ATOM 597 C C . GLY A 1 83 ? 23.734 49.344 11.578 1 84.5 83 GLY A C 1
ATOM 598 O O . GLY A 1 83 ? 24.438 50.281 11.977 1 84.5 83 GLY A O 1
ATOM 599 N N . ALA A 1 84 ? 22.422 49.406 11.648 1 86.38 84 ALA A N 1
ATOM 600 C CA . ALA A 1 84 ? 21.703 50.531 12.234 1 86.38 84 ALA A CA 1
ATOM 601 C C . ALA A 1 84 ? 21.984 50.656 13.727 1 86.38 84 ALA A C 1
ATOM 603 O O . ALA A 1 84 ? 22.078 51.75 14.266 1 86.38 84 ALA A O 1
ATOM 604 N N . THR A 1 85 ? 22.078 49.594 14.383 1 81.44 85 THR A N 1
ATOM 605 C CA . THR A 1 85 ? 22.359 49.562 15.812 1 81.44 85 THR A CA 1
ATOM 606 C C . THR A 1 85 ? 23.75 50.156 16.094 1 81.44 85 THR A C 1
ATOM 608 O O . THR A 1 85 ? 23.938 50.875 17.062 1 81.44 85 THR A O 1
ATOM 611 N N . LYS A 1 86 ? 24.75 49.75 15.25 1 79.38 86 LYS A N 1
ATOM 612 C CA . LYS A 1 86 ? 26.094 50.312 15.375 1 79.38 86 LYS A CA 1
ATOM 613 C C . LYS A 1 86 ? 26.109 51.812 15.203 1 79.38 86 LYS A C 1
ATOM 615 O O . LYS A 1 86 ? 26.844 52.531 15.891 1 79.38 86 LYS A O 1
ATOM 620 N N . GLY A 1 87 ? 25.312 52.344 14.297 1 80.25 87 GLY A N 1
ATOM 621 C CA . GLY A 1 87 ? 25.25 53.75 14.039 1 80.25 87 GLY A CA 1
ATOM 622 C C . GLY A 1 87 ? 24.516 54.531 15.133 1 80.25 87 GLY A C 1
ATOM 623 O O . GLY A 1 87 ? 24.766 55.719 15.328 1 80.25 87 GLY A O 1
ATOM 624 N N . ALA A 1 88 ? 23.641 53.875 15.812 1 78.12 88 ALA A N 1
ATOM 625 C CA . ALA A 1 88 ? 22.828 54.531 16.844 1 78.12 88 ALA A CA 1
ATOM 626 C C . ALA A 1 88 ? 23.453 54.375 18.219 1 78.12 88 ALA A C 1
ATOM 628 O O . ALA A 1 88 ? 23.031 55.031 19.188 1 78.12 88 ALA A O 1
ATOM 629 N N . ALA A 1 89 ? 24.484 53.625 18.25 1 75.88 89 ALA A N 1
ATOM 630 C CA . ALA A 1 89 ? 25.109 53.344 19.547 1 75.88 89 ALA A CA 1
ATOM 631 C C . ALA A 1 89 ? 25.641 54.625 20.188 1 75.88 89 ALA A C 1
ATOM 633 O O . ALA A 1 89 ? 26.297 55.438 19.516 1 75.88 89 ALA A O 1
ATOM 634 N N . SER A 1 90 ? 25.312 54.875 21.406 1 71.69 90 SER A N 1
ATOM 635 C CA . SER A 1 90 ? 25.797 55.969 22.234 1 71.69 90 SER A CA 1
ATOM 636 C C . SER A 1 90 ? 25.234 57.312 21.781 1 71.69 90 SER A C 1
ATOM 638 O O . SER A 1 90 ? 25.797 58.344 22.078 1 71.69 90 SER A O 1
ATOM 640 N N . LYS A 1 91 ? 24.344 57.188 20.828 1 75 91 LYS A N 1
ATOM 641 C CA . LYS A 1 91 ? 23.734 58.438 20.391 1 75 91 LYS A CA 1
ATOM 642 C C . LYS A 1 91 ? 22.484 58.75 21.203 1 75 91 LYS A C 1
ATOM 644 O O . LYS A 1 91 ? 21.875 57.844 21.781 1 75 91 LYS A O 1
ATOM 649 N N . PRO A 1 92 ? 22.234 60.031 21.391 1 74.5 92 PRO A N 1
ATOM 650 C CA . PRO A 1 92 ? 21.016 60.375 22.125 1 74.5 92 PRO A CA 1
ATOM 651 C C . PRO A 1 92 ? 19.75 59.969 21.391 1 74.5 92 PRO A C 1
ATOM 653 O O . PRO A 1 92 ? 19.797 59.656 20.203 1 74.5 92 PRO A O 1
ATOM 656 N N . ALA A 1 93 ? 18.578 59.75 22.156 1 70.69 93 ALA A N 1
ATOM 657 C CA . ALA A 1 93 ? 17.312 59.219 21.672 1 70.69 93 ALA A CA 1
ATOM 658 C C . ALA A 1 93 ? 16.766 60.062 20.531 1 70.69 93 ALA A C 1
ATOM 660 O O . ALA A 1 93 ? 16.047 59.562 19.656 1 70.69 93 ALA A O 1
ATOM 661 N N . ASP A 1 94 ? 17.25 61.344 20.422 1 77.38 94 ASP A N 1
ATOM 662 C CA . ASP A 1 94 ? 16.719 62.281 19.422 1 77.38 94 ASP A CA 1
ATOM 663 C C . ASP A 1 94 ? 17.578 62.281 18.156 1 77.38 94 ASP A C 1
ATOM 665 O O . ASP A 1 94 ? 17.281 63 17.203 1 77.38 94 ASP A O 1
ATOM 669 N N . ASP A 1 95 ? 18.703 61.469 18.219 1 80.56 95 ASP A N 1
ATOM 670 C CA . ASP A 1 95 ? 19.578 61.375 17.062 1 80.56 95 ASP A CA 1
ATOM 671 C C . ASP A 1 95 ? 18.891 60.719 15.875 1 80.56 95 ASP A C 1
ATOM 673 O O . ASP A 1 95 ? 18.109 59.781 16.047 1 80.56 95 ASP A O 1
ATOM 677 N N . PRO A 1 96 ? 18.922 61.281 14.656 1 85.56 96 PRO A N 1
ATOM 678 C CA . PRO A 1 96 ? 18.328 60.688 13.445 1 85.56 96 PRO A CA 1
ATOM 679 C C . PRO A 1 96 ? 18.688 59.219 13.25 1 85.56 96 PRO A C 1
ATOM 681 O O . PRO A 1 96 ? 17.938 58.469 12.617 1 85.56 96 PRO A O 1
ATOM 684 N N . SER A 1 97 ? 19.859 58.812 13.82 1 85 97 SER A N 1
ATOM 685 C CA . SER A 1 97 ? 20.266 57.406 13.711 1 85 97 SER A CA 1
ATOM 686 C C . SER A 1 97 ? 19.266 56.469 14.422 1 85 97 SER A C 1
ATOM 688 O O . SER A 1 97 ? 19.141 55.312 14.062 1 85 97 SER A O 1
ATOM 690 N N . MET A 1 98 ? 18.531 56.969 15.336 1 80.56 98 MET A N 1
ATOM 691 C CA . MET A 1 98 ? 17.531 56.219 16.062 1 80.56 98 MET A CA 1
ATOM 692 C C . MET A 1 98 ? 16.328 55.906 15.188 1 80.56 98 MET A C 1
ATOM 694 O O . MET A 1 98 ? 15.672 54.875 15.352 1 80.56 98 MET A O 1
ATOM 698 N N . TYR A 1 99 ? 16.031 56.844 14.273 1 83.31 99 TYR A N 1
ATOM 699 C CA . TYR A 1 99 ? 14.953 56.594 13.32 1 83.31 99 TYR A CA 1
ATOM 700 C C . TYR A 1 99 ? 15.305 55.469 12.375 1 83.31 99 TYR A C 1
ATOM 702 O O . TYR A 1 99 ? 14.445 54.625 12.039 1 83.31 99 TYR A O 1
ATOM 710 N N . GLN A 1 100 ? 16.578 55.406 12.031 1 86.88 100 GLN A N 1
ATOM 711 C CA . GLN A 1 100 ? 17.062 54.344 11.18 1 86.88 100 GLN A CA 1
ATOM 712 C C . GLN A 1 100 ? 17 53 11.906 1 86.88 100 GLN A C 1
ATOM 714 O O . GLN A 1 100 ? 16.656 51.969 11.312 1 86.88 100 GLN A O 1
ATOM 719 N N . LEU A 1 101 ? 17.281 53.031 13.156 1 84.62 101 LEU A N 1
ATOM 720 C CA . LEU A 1 101 ? 17.234 51.812 13.977 1 84.62 101 LEU A CA 1
ATOM 721 C C . LEU A 1 101 ? 15.805 51.312 14.109 1 84.62 101 LEU A C 1
ATOM 723 O O . LEU A 1 101 ? 15.555 50.094 13.922 1 84.62 101 LEU A O 1
ATOM 727 N N . LYS A 1 102 ? 14.891 52.188 14.406 1 83.31 102 LYS A N 1
ATOM 728 C CA . LYS A 1 102 ? 13.477 51.844 14.508 1 83.31 102 LYS A CA 1
ATOM 729 C C . LYS A 1 102 ? 12.961 51.281 13.188 1 83.31 102 LYS A C 1
ATOM 731 O O . LYS A 1 102 ? 12.203 50.312 13.172 1 83.31 102 LYS A O 1
ATOM 736 N N . GLY A 1 103 ? 13.344 51.875 12.078 1 89.56 103 GLY A N 1
ATOM 737 C CA . GLY A 1 103 ? 12.953 51.375 10.758 1 89.56 103 GLY A CA 1
ATOM 738 C C . GLY A 1 103 ? 13.5 50 10.453 1 89.56 103 GLY A C 1
ATOM 739 O O . GLY A 1 103 ? 12.773 49.125 9.953 1 89.56 103 GLY A O 1
ATOM 740 N N . ALA A 1 104 ? 14.781 49.75 10.703 1 87.88 104 ALA A N 1
ATOM 741 C CA . ALA A 1 104 ? 15.414 48.438 10.477 1 87.88 104 ALA A CA 1
ATOM 742 C C . ALA A 1 104 ? 14.781 47.375 11.359 1 87.88 104 ALA A C 1
ATOM 744 O O . ALA A 1 104 ? 14.602 46.25 10.922 1 87.88 104 ALA A O 1
ATOM 745 N N . ALA A 1 105 ? 14.438 47.719 12.539 1 82.12 105 ALA A N 1
ATOM 746 C CA . ALA A 1 105 ? 13.789 46.812 13.461 1 82.12 105 ALA A CA 1
ATOM 747 C C . ALA A 1 105 ? 12.406 46.406 12.945 1 82.12 105 ALA A C 1
ATOM 749 O O . ALA A 1 105 ? 12.039 45.219 13.008 1 82.12 105 ALA A O 1
ATOM 750 N N . LYS A 1 106 ? 11.641 47.344 12.414 1 87.12 106 LYS A N 1
ATOM 751 C CA . LYS A 1 106 ? 10.32 47.062 11.852 1 87.12 106 LYS A CA 1
ATOM 752 C C . LYS A 1 106 ? 10.414 46.125 10.656 1 87.12 106 LYS A C 1
ATOM 754 O O . LYS A 1 106 ? 9.602 45.219 10.516 1 87.12 106 LYS A O 1
ATOM 759 N N . VAL A 1 107 ? 11.398 46.312 9.828 1 90.19 107 VAL A N 1
ATOM 760 C CA . VAL A 1 107 ? 11.602 45.469 8.656 1 90.19 107 VAL A CA 1
ATOM 761 C C . VAL A 1 107 ? 11.953 44.062 9.102 1 90.19 107 VAL A C 1
ATOM 763 O O . VAL A 1 107 ? 11.461 43.094 8.531 1 90.19 107 VAL A O 1
ATOM 766 N N . MET A 1 108 ? 12.727 43.938 10.117 1 83.25 108 MET A N 1
ATOM 767 C CA . MET A 1 108 ? 13.117 42.625 10.648 1 83.25 108 MET A CA 1
ATOM 768 C C . MET A 1 108 ? 11.906 41.875 11.195 1 83.25 108 MET A C 1
ATOM 770 O O . MET A 1 108 ? 11.703 40.719 10.859 1 83.25 108 MET A O 1
ATOM 774 N N . VAL A 1 109 ? 11.055 42.594 11.953 1 82.06 109 VAL A N 1
ATOM 775 C CA . VAL A 1 109 ? 9.859 41.969 12.539 1 82.06 109 VAL A CA 1
ATOM 776 C C . VAL A 1 109 ? 8.914 41.531 11.43 1 82.06 109 VAL A C 1
ATOM 778 O O . VAL A 1 109 ? 8.344 40.438 11.484 1 82.06 109 VAL A O 1
ATOM 781 N N . THR A 1 110 ? 8.781 42.344 10.43 1 88.38 110 THR A N 1
ATOM 782 C CA . THR A 1 110 ? 7.91 42.031 9.305 1 88.38 110 THR A CA 1
ATOM 783 C C . THR A 1 110 ? 8.414 40.781 8.555 1 88.38 110 THR A C 1
ATOM 785 O O . THR A 1 110 ? 7.633 39.906 8.195 1 88.38 110 THR A O 1
ATOM 788 N N . ASN A 1 111 ? 9.727 40.688 8.32 1 86.25 111 ASN A N 1
ATOM 789 C CA . ASN A 1 111 ? 10.312 39.562 7.594 1 86.25 111 ASN A CA 1
ATOM 790 C C . ASN A 1 111 ? 10.227 38.281 8.391 1 86.25 111 ASN A C 1
ATOM 792 O O . ASN A 1 111 ? 9.953 37.219 7.832 1 86.25 111 ASN A O 1
ATOM 796 N N . VAL A 1 112 ? 10.383 38.375 9.648 1 80.69 112 VAL A N 1
ATOM 797 C CA . VAL A 1 112 ? 10.281 37.219 10.508 1 80.69 112 VAL A CA 1
ATOM 798 C C . VAL A 1 112 ? 8.836 36.719 10.539 1 80.69 112 VAL A C 1
ATOM 800 O O . VAL A 1 112 ? 8.586 35.5 10.453 1 80.69 112 VAL A O 1
ATOM 803 N N . THR A 1 113 ? 7.934 37.719 10.695 1 83.38 113 THR A N 1
ATOM 804 C CA . THR A 1 113 ? 6.52 37.375 10.68 1 83.38 113 THR A CA 1
ATOM 805 C C . THR A 1 113 ? 6.137 36.719 9.359 1 83.38 113 THR A C 1
ATOM 807 O O . THR A 1 113 ? 5.41 35.719 9.352 1 83.38 113 THR A O 1
ATOM 810 N N . SER A 1 114 ? 6.648 37.25 8.336 1 84.25 114 SER A N 1
ATOM 811 C CA . SER A 1 114 ? 6.379 36.688 7.02 1 84.25 114 SER A CA 1
ATOM 812 C C . SER A 1 114 ? 6.93 35.281 6.895 1 84.25 114 SER A C 1
ATOM 814 O O . SER A 1 114 ? 6.277 34.406 6.324 1 84.25 114 SER A O 1
ATOM 816 N N . LEU A 1 115 ? 8.094 34.969 7.359 1 81.12 115 LEU A N 1
ATOM 817 C CA . LEU A 1 115 ? 8.695 33.625 7.363 1 81.12 115 LEU A CA 1
ATOM 818 C C . LEU A 1 115 ? 7.844 32.656 8.148 1 81.12 115 LEU A C 1
ATOM 820 O O . LEU A 1 115 ? 7.566 31.547 7.68 1 81.12 115 LEU A O 1
ATOM 824 N N . LEU A 1 116 ? 7.387 33.062 9.305 1 80 116 LEU A N 1
ATOM 825 C CA . LEU A 1 116 ? 6.559 32.219 10.156 1 80 116 LEU A CA 1
ATOM 826 C C . LEU A 1 116 ? 5.254 31.859 9.453 1 80 116 LEU A C 1
ATOM 828 O O . LEU A 1 116 ? 4.809 30.703 9.516 1 80 116 LEU A O 1
ATOM 832 N N . LYS A 1 117 ? 4.742 32.906 8.797 1 81.94 117 LYS A N 1
ATOM 833 C CA . LYS A 1 117 ? 3.518 32.656 8.047 1 81.94 117 LYS A CA 1
ATOM 834 C C . LYS A 1 117 ? 3.762 31.641 6.922 1 81.94 117 LYS A C 1
ATOM 836 O O . LYS A 1 117 ? 2.93 30.766 6.676 1 81.94 117 LYS A O 1
ATOM 841 N N . THR A 1 118 ? 4.805 31.781 6.301 1 77.88 118 THR A N 1
ATOM 842 C CA . THR A 1 118 ? 5.16 30.891 5.211 1 77.88 118 THR A CA 1
ATOM 843 C C . THR A 1 118 ? 5.375 29.469 5.73 1 77.88 118 THR A C 1
ATOM 845 O O . THR A 1 118 ? 4.902 28.5 5.129 1 77.88 118 THR A O 1
ATOM 848 N N . VAL A 1 119 ? 6.105 29.297 6.805 1 75.44 119 VAL A N 1
ATOM 849 C CA . VAL A 1 119 ? 6.375 27.984 7.398 1 75.44 119 VAL A CA 1
ATOM 850 C C . VAL A 1 119 ? 5.062 27.328 7.824 1 75.44 119 VAL A C 1
ATOM 852 O O . VAL A 1 119 ? 4.859 26.141 7.605 1 75.44 119 VAL A O 1
ATOM 855 N N . LYS A 1 120 ? 4.25 28.188 8.391 1 77.25 120 LYS A N 1
ATOM 856 C CA . LYS A 1 120 ? 2.947 27.672 8.812 1 77.25 120 LYS A CA 1
ATOM 857 C C . LYS A 1 120 ? 2.133 27.203 7.605 1 77.25 120 LYS A C 1
ATOM 859 O O . LYS A 1 120 ? 1.483 26.156 7.664 1 77.25 120 LYS A O 1
ATOM 864 N N . ALA A 1 121 ? 2.148 28.016 6.641 1 76.56 121 ALA A N 1
ATOM 865 C CA . ALA A 1 121 ? 1.415 27.656 5.43 1 76.56 121 ALA A CA 1
ATOM 866 C C . ALA A 1 121 ? 1.932 26.344 4.844 1 76.56 121 ALA A C 1
ATOM 868 O O . ALA A 1 121 ? 1.146 25.5 4.402 1 76.56 121 ALA A O 1
ATOM 869 N N . VAL A 1 122 ? 3.191 26.125 4.777 1 72.88 122 VAL A N 1
ATOM 870 C CA . VAL A 1 122 ? 3.816 24.922 4.254 1 72.88 122 VAL A CA 1
ATOM 871 C C . VAL A 1 122 ? 3.434 23.719 5.121 1 72.88 122 VAL A C 1
ATOM 873 O O . VAL A 1 122 ? 3.125 22.656 4.605 1 72.88 122 VAL A O 1
ATOM 876 N N . GLU A 1 123 ? 3.469 23.906 6.355 1 71.94 123 GLU A N 1
ATOM 877 C CA . GLU A 1 123 ? 3.086 22.859 7.293 1 71.94 123 GLU A CA 1
ATOM 878 C C . GLU A 1 123 ? 1.619 22.469 7.117 1 71.94 123 GLU A C 1
ATOM 880 O O . GLU A 1 123 ? 1.278 21.281 7.117 1 71.94 123 GLU A O 1
ATOM 885 N N . ASP A 1 124 ? 0.874 23.547 7.074 1 75.38 124 ASP A N 1
ATOM 886 C CA . ASP A 1 124 ? -0.557 23.312 6.91 1 75.38 124 ASP A CA 1
ATOM 887 C C . ASP A 1 124 ? -0.836 22.5 5.645 1 75.38 124 ASP A C 1
ATOM 889 O O . ASP A 1 124 ? -1.659 21.578 5.656 1 75.38 124 ASP A O 1
ATOM 893 N N . GLU A 1 125 ? -0.109 22.844 4.656 1 74.25 125 GLU A N 1
ATOM 894 C CA . GLU A 1 125 ? -0.295 22.125 3.395 1 74.25 125 GLU A CA 1
ATOM 895 C C . GLU A 1 125 ? 0.204 20.688 3.498 1 74.25 125 GLU A C 1
ATOM 897 O O . GLU A 1 125 ? -0.434 19.766 2.984 1 74.25 125 GLU A O 1
ATOM 902 N N . ALA A 1 126 ? 1.314 20.562 4.23 1 72.25 126 ALA A N 1
ATOM 903 C CA . ALA A 1 126 ? 1.94 19.25 4.367 1 72.25 126 ALA A CA 1
ATOM 904 C C . ALA A 1 126 ? 1.117 18.344 5.277 1 72.25 126 ALA A C 1
ATOM 906 O O . ALA A 1 126 ? 1.251 17.109 5.23 1 72.25 126 ALA A O 1
ATOM 907 N N . THR A 1 127 ? 0.215 18.984 6.102 1 79.56 127 THR A N 1
ATOM 908 C CA . THR A 1 127 ? -0.526 18.172 7.062 1 79.56 127 THR A CA 1
ATOM 909 C C . THR A 1 127 ? -2.012 18.156 6.719 1 79.56 127 THR A C 1
ATOM 911 O O . THR A 1 127 ? -2.828 17.656 7.5 1 79.56 127 THR A O 1
ATOM 914 N N . ARG A 1 128 ? -2.428 18.75 5.68 1 82.56 128 ARG A N 1
ATOM 915 C CA . ARG A 1 128 ? -3.826 18.844 5.273 1 82.56 128 ARG A CA 1
ATOM 916 C C . ARG A 1 128 ? -4.461 17.469 5.188 1 82.56 128 ARG A C 1
ATOM 918 O O . ARG A 1 128 ? -5.57 17.25 5.684 1 82.56 128 ARG A O 1
ATOM 925 N N . GLY A 1 129 ? -3.744 16.5 4.57 1 86.25 129 GLY A N 1
ATOM 926 C CA . GLY A 1 129 ? -4.246 15.148 4.453 1 86.25 129 GLY A CA 1
ATOM 927 C C . GLY A 1 129 ? -4.355 14.438 5.789 1 86.25 129 GLY A C 1
ATOM 928 O O . GLY A 1 129 ? -5.355 13.773 6.066 1 86.25 129 GLY A O 1
ATOM 929 N N . THR A 1 130 ? -3.359 14.688 6.566 1 84.81 130 THR A N 1
ATOM 930 C CA . THR A 1 130 ? -3.348 14.078 7.891 1 84.81 130 THR A CA 1
ATOM 931 C C . THR A 1 130 ? -4.52 14.578 8.727 1 84.81 130 THR A C 1
ATOM 933 O O . THR A 1 130 ? -5.195 13.797 9.398 1 84.81 130 THR A O 1
ATOM 936 N N . ARG A 1 131 ? -4.789 15.867 8.711 1 86.12 131 ARG A N 1
ATOM 937 C CA . ARG A 1 131 ? -5.914 16.438 9.445 1 86.12 131 ARG A CA 1
ATOM 938 C C . ARG A 1 131 ? -7.242 15.891 8.93 1 86.12 131 ARG A C 1
ATOM 940 O O . ARG A 1 131 ? -8.148 15.602 9.719 1 86.12 131 ARG A O 1
ATOM 947 N N . ALA A 1 132 ? -7.32 15.758 7.594 1 91.31 132 ALA A N 1
ATOM 948 C CA . ALA A 1 132 ? -8.531 15.203 6.992 1 91.31 132 ALA A CA 1
ATOM 949 C C . ALA A 1 132 ? -8.758 13.758 7.434 1 91.31 132 ALA A C 1
ATOM 951 O O . ALA A 1 132 ? -9.883 13.367 7.754 1 91.31 132 ALA A O 1
ATOM 952 N N . LEU A 1 133 ? -7.688 13 7.484 1 92.62 133 LEU A N 1
ATOM 953 C CA . LEU A 1 133 ? -7.77 11.602 7.891 1 92.62 133 LEU A CA 1
ATOM 954 C C . LEU A 1 133 ? -8.125 11.484 9.367 1 92.62 133 LEU A C 1
ATOM 956 O O . LEU A 1 133 ? -8.93 10.633 9.75 1 92.62 133 LEU A O 1
ATOM 960 N N . GLU A 1 134 ? -7.59 12.398 10.164 1 92.5 134 GLU A N 1
ATOM 961 C CA . GLU A 1 134 ? -7.914 12.414 11.586 1 92.5 134 GLU A CA 1
ATOM 962 C C . GLU A 1 134 ? -9.383 12.734 11.812 1 92.5 134 GLU A C 1
ATOM 964 O O . GLU A 1 134 ? -10.047 12.109 12.648 1 92.5 134 GLU A O 1
ATOM 969 N N . ALA A 1 135 ? -9.844 13.695 11.141 1 93.38 135 ALA A N 1
ATOM 970 C CA . ALA A 1 135 ? -11.25 14.062 11.227 1 93.38 135 ALA A CA 1
ATOM 971 C C . ALA A 1 135 ? -12.148 12.906 10.789 1 93.38 135 ALA A C 1
ATOM 973 O O . ALA A 1 135 ? -13.211 12.672 11.367 1 93.38 135 ALA A O 1
ATOM 974 N N . THR A 1 136 ? -11.688 12.266 9.758 1 95.75 136 THR A N 1
ATOM 975 C CA . THR A 1 136 ? -12.43 11.117 9.258 1 95.75 136 THR A CA 1
ATOM 976 C C . THR A 1 136 ? -12.461 9.992 10.289 1 95.75 136 THR A C 1
ATOM 978 O O . THR A 1 136 ? -13.5 9.367 10.508 1 95.75 136 THR A O 1
ATOM 981 N N . ILE A 1 137 ? -11.383 9.711 10.953 1 95.12 137 ILE A N 1
ATOM 982 C CA . ILE A 1 137 ? -11.297 8.688 11.984 1 95.12 137 ILE A CA 1
ATOM 983 C C . ILE A 1 137 ? -12.281 9.008 13.109 1 95.12 137 ILE A C 1
ATOM 985 O O . ILE A 1 137 ? -13.023 8.133 13.562 1 95.12 137 ILE A O 1
ATOM 989 N N . GLU A 1 138 ? -12.352 10.242 13.516 1 95.06 138 GLU A N 1
ATOM 990 C CA . GLU A 1 138 ? -13.297 10.656 14.555 1 95.06 138 GLU A CA 1
ATOM 991 C C . GLU A 1 138 ? -14.734 10.5 14.086 1 95.06 138 GLU A C 1
ATOM 993 O O . GLU A 1 138 ? -15.602 10.07 14.852 1 95.06 138 GLU A O 1
ATOM 998 N N . TYR A 1 139 ? -14.969 10.93 12.883 1 94.38 139 TYR A N 1
ATOM 999 C CA . TYR A 1 139 ? -16.297 10.773 12.297 1 94.38 139 TYR A CA 1
ATOM 1000 C C . TYR A 1 139 ? -16.734 9.312 12.328 1 94.38 139 TYR A C 1
ATOM 1002 O O . TYR A 1 139 ? -17.859 9.016 12.711 1 94.38 139 TYR A O 1
ATOM 1010 N N . ILE A 1 140 ? -15.867 8.359 11.938 1 96.69 140 ILE A N 1
ATOM 1011 C CA . ILE A 1 140 ? -16.188 6.934 11.875 1 96.69 140 ILE A CA 1
ATOM 1012 C C . ILE A 1 140 ? -16.438 6.402 13.289 1 96.69 140 ILE A C 1
ATOM 1014 O O . ILE A 1 140 ? -17.328 5.586 13.5 1 96.69 140 ILE A O 1
ATOM 1018 N N . LYS A 1 141 ? -15.648 6.934 14.266 1 95.75 141 LYS A N 1
ATOM 1019 C CA . LYS A 1 141 ? -15.867 6.547 15.656 1 95.75 141 LYS A CA 1
ATOM 1020 C C . LYS A 1 141 ? -17.25 6.969 16.125 1 95.75 141 LYS A C 1
ATOM 1022 O O . LYS A 1 141 ? -17.922 6.215 16.828 1 95.75 141 LYS A O 1
ATOM 1027 N N . GLN A 1 142 ? -17.656 8.078 15.703 1 95.69 142 GLN A N 1
ATOM 1028 C CA . GLN A 1 142 ? -19 8.562 16.047 1 95.69 142 GLN A CA 1
ATOM 1029 C C . GLN A 1 142 ? -20.078 7.719 15.391 1 95.69 142 GLN A C 1
ATOM 1031 O O . GLN A 1 142 ? -21.062 7.359 16.031 1 95.69 142 GLN A O 1
ATOM 1036 N N . GLU A 1 143 ? -19.797 7.41 14.141 1 95.19 143 GLU A N 1
ATOM 1037 C CA . GLU A 1 143 ? -20.75 6.566 13.414 1 95.19 143 GLU A CA 1
ATOM 1038 C C . GLU A 1 143 ? -20.859 5.188 14.055 1 95.19 143 GLU A C 1
ATOM 1040 O O . GLU A 1 143 ? -21.938 4.598 14.086 1 95.19 143 GLU A O 1
ATOM 1045 N N . LEU A 1 144 ? -19.766 4.68 14.555 1 96.25 144 LEU A N 1
ATOM 1046 C CA . LEU A 1 144 ? -19.75 3.379 15.219 1 96.25 144 LEU A CA 1
ATOM 1047 C C . LEU A 1 144 ? -20.562 3.412 16.5 1 96.25 144 LEU A C 1
ATOM 1049 O O . LEU A 1 144 ? -21.266 2.449 16.828 1 96.25 144 LEU A O 1
ATOM 1053 N N . THR A 1 145 ? -20.531 4.555 17.219 1 96 145 THR A N 1
ATOM 1054 C CA . THR A 1 145 ? -21.328 4.719 18.438 1 96 145 THR A CA 1
ATOM 1055 C C . THR A 1 145 ? -22.828 4.688 18.109 1 96 145 THR A C 1
ATOM 1057 O O . THR A 1 145 ? -23.609 4.055 18.828 1 96 145 THR A O 1
ATOM 1060 N N . VAL A 1 146 ? -23.156 5.32 17.016 1 93.88 146 VAL A N 1
ATOM 1061 C CA . VAL A 1 146 ? -24.562 5.328 16.578 1 93.88 146 VAL A CA 1
ATOM 1062 C C . VAL A 1 146 ? -24.984 3.918 16.172 1 93.88 146 VAL A C 1
ATOM 1064 O O . VAL A 1 146 ? -26.078 3.475 16.516 1 93.88 146 VAL A O 1
ATOM 1067 N N . PHE A 1 147 ? -24.109 3.199 15.539 1 95.12 147 PHE A N 1
ATOM 1068 C CA . PHE A 1 147 ? -24.344 1.829 15.102 1 95.12 147 PHE A CA 1
ATOM 1069 C C . PHE A 1 147 ? -24.594 0.911 16.297 1 95.12 147 PHE A C 1
ATOM 1071 O O . PHE A 1 147 ? -25.438 0.023 16.234 1 95.12 147 PHE A O 1
ATOM 1078 N N . GLN A 1 148 ? -23.859 1.124 17.297 1 93 148 GLN A N 1
ATOM 1079 C CA . GLN A 1 148 ? -23.922 0.255 18.469 1 93 148 GLN A CA 1
ATOM 1080 C C . GLN A 1 148 ? -25.094 0.623 19.375 1 93 148 GLN A C 1
ATOM 1082 O O . GLN A 1 148 ? -25.422 -0.101 20.312 1 93 148 GLN A O 1
ATOM 1087 N N . SER A 1 149 ? -25.75 1.704 19.031 1 90.94 149 SER A N 1
ATOM 1088 C CA . SER A 1 149 ? -26.906 2.117 19.828 1 90.94 149 SER A CA 1
ATOM 1089 C C . SER A 1 149 ? -28.094 1.187 19.594 1 90.94 149 SER A C 1
ATOM 1091 O O . SER A 1 149 ? -28.109 0.419 18.625 1 90.94 149 SER A O 1
ATOM 1093 N N . SER A 1 150 ? -29.109 1.207 20.484 1 89.62 150 SER A N 1
ATOM 1094 C CA . SER A 1 150 ? -30.266 0.316 20.406 1 89.62 150 SER A CA 1
ATOM 1095 C C . SER A 1 150 ? -31.344 0.884 19.5 1 89.62 150 SER A C 1
ATOM 1097 O O . SER A 1 150 ? -32.438 0.329 19.406 1 89.62 150 SER A O 1
ATOM 1099 N N . GLU A 1 151 ? -31 1.947 18.781 1 88.94 151 GLU A N 1
ATOM 1100 C CA . GLU A 1 151 ? -31.984 2.553 17.891 1 88.94 151 GLU A CA 1
ATOM 1101 C C . GLU A 1 151 ? -32.219 1.68 16.672 1 88.94 151 GLU A C 1
ATOM 1103 O O . GLU A 1 151 ? -31.281 1.312 15.961 1 88.94 151 GLU A O 1
ATOM 1108 N N . VAL A 1 152 ? -33.469 1.366 16.422 1 89.5 152 VAL A N 1
ATOM 1109 C CA . VAL A 1 152 ? -33.844 0.499 15.312 1 89.5 152 VAL A CA 1
ATOM 1110 C C . VAL A 1 152 ? -34 1.32 14.031 1 89.5 152 VAL A C 1
ATOM 1112 O O . VAL A 1 152 ? -34.625 2.373 14.023 1 89.5 152 VAL A O 1
ATOM 1115 N N . PRO A 1 153 ? -33.281 0.855 13.055 1 90.75 153 PRO A N 1
ATOM 1116 C CA . PRO A 1 153 ? -33.375 1.587 11.789 1 90.75 153 PRO A CA 1
ATOM 1117 C C . PRO A 1 153 ? -34.781 1.631 11.234 1 90.75 153 PRO A C 1
ATOM 1119 O O . PRO A 1 153 ? -35.594 0.717 11.484 1 90.75 153 PRO A O 1
ATOM 1122 N N . GLU A 1 154 ? -35.062 2.652 10.477 1 86.12 154 GLU A N 1
ATOM 1123 C CA . GLU A 1 154 ? -36.406 2.855 9.938 1 86.12 154 GLU A CA 1
ATOM 1124 C C . GLU A 1 154 ? -36.656 1.955 8.734 1 86.12 154 GLU A C 1
ATOM 1126 O O . GLU A 1 154 ? -37.781 1.511 8.508 1 86.12 154 GLU A O 1
ATOM 1131 N N . LYS A 1 155 ? -35.562 1.76 7.98 1 85.88 155 LYS A N 1
ATOM 1132 C CA . LYS A 1 155 ? -35.688 0.994 6.742 1 85.88 155 LYS A CA 1
ATOM 1133 C C . LYS A 1 155 ? -34.875 -0.291 6.809 1 85.88 155 LYS A C 1
ATOM 1135 O O . LYS A 1 155 ? -33.969 -0.411 7.629 1 85.88 155 LYS A O 1
ATOM 1140 N N . THR A 1 156 ? -35.281 -1.267 5.996 1 82.12 156 THR A N 1
ATOM 1141 C CA . THR A 1 156 ? -34.5 -2.5 5.836 1 82.12 156 THR A CA 1
ATOM 1142 C C . THR A 1 156 ? -33.562 -2.391 4.652 1 82.12 156 THR A C 1
ATOM 1144 O O . THR A 1 156 ? -33.781 -1.592 3.74 1 82.12 156 THR A O 1
ATOM 1147 N N . SER A 1 157 ? -32.438 -3.043 4.828 1 80.5 157 SER A N 1
ATOM 1148 C CA . SER A 1 157 ? -31.453 -2.998 3.768 1 80.5 157 SER A CA 1
ATOM 1149 C C . SER A 1 157 ? -31.875 -3.824 2.561 1 80.5 157 SER A C 1
ATOM 1151 O O . SER A 1 157 ? -32.438 -4.918 2.715 1 80.5 157 SER A O 1
ATOM 1153 N N . SER A 1 158 ? -31.75 -3.193 1.377 1 79.94 158 SER A N 1
ATOM 1154 C CA . SER A 1 158 ? -32 -3.936 0.147 1 79.94 158 SER A CA 1
ATOM 1155 C C . SER A 1 158 ? -30.75 -4.684 -0.317 1 79.94 158 SER A C 1
ATOM 1157 O O . SER A 1 158 ? -29.641 -4.305 0.027 1 79.94 158 SER A O 1
ATOM 1159 N N . PRO A 1 159 ? -30.953 -5.758 -0.969 1 79.19 159 PRO A N 1
ATOM 1160 C CA . PRO A 1 159 ? -29.812 -6.488 -1.516 1 79.19 159 PRO A CA 1
ATOM 1161 C C . PRO A 1 159 ? -28.906 -5.602 -2.365 1 79.19 159 PRO A C 1
ATOM 1163 O O . PRO A 1 159 ? -27.672 -5.738 -2.311 1 79.19 159 PRO A O 1
ATOM 1166 N N . GLU A 1 160 ? -29.453 -4.695 -3.066 1 83.56 160 GLU A N 1
ATOM 1167 C CA . GLU A 1 160 ? -28.672 -3.775 -3.887 1 83.56 160 GLU A CA 1
ATOM 1168 C C . GLU A 1 160 ? -27.75 -2.912 -3.029 1 83.56 160 GLU A C 1
ATOM 1170 O O . GLU A 1 160 ? -26.578 -2.707 -3.371 1 83.56 160 GLU A O 1
ATOM 1175 N N . GLU A 1 161 ? -28.312 -2.482 -2.004 1 85.38 161 GLU A N 1
ATOM 1176 C CA . GLU A 1 161 ? -27.547 -1.632 -1.104 1 85.38 161 GLU A CA 1
ATOM 1177 C C . GLU A 1 161 ? -26.391 -2.4 -0.478 1 85.38 161 GLU A C 1
ATOM 1179 O O . GLU A 1 161 ? -25.281 -1.86 -0.322 1 85.38 161 GLU A O 1
ATOM 1184 N N . SER A 1 162 ? -26.625 -3.627 -0.166 1 84.94 162 SER A N 1
ATOM 1185 C CA . SER A 1 162 ? -25.594 -4.469 0.442 1 84.94 162 SER A CA 1
ATOM 1186 C C . SER A 1 162 ? -24.422 -4.688 -0.512 1 84.94 162 SER A C 1
ATOM 1188 O O . SER A 1 162 ? -23.266 -4.586 -0.113 1 84.94 162 SER A O 1
ATOM 1190 N N . ILE A 1 163 ? -24.719 -4.961 -1.69 1 86.5 163 ILE A N 1
ATOM 1191 C CA . ILE A 1 163 ? -23.688 -5.219 -2.688 1 86.5 163 ILE A CA 1
ATOM 1192 C C . ILE A 1 163 ? -22.953 -3.924 -3.02 1 86.5 163 ILE A C 1
ATOM 1194 O O . ILE A 1 163 ? -21.734 -3.912 -3.141 1 86.5 163 ILE A O 1
ATOM 1198 N N . ARG A 1 164 ? -23.703 -2.871 -3.137 1 88.88 164 ARG A N 1
ATOM 1199 C CA . ARG A 1 164 ? -23.109 -1.565 -3.424 1 88.88 164 ARG A CA 1
ATOM 1200 C C . ARG A 1 164 ? -22.141 -1.146 -2.322 1 88.88 164 ARG A C 1
ATOM 1202 O O . ARG A 1 164 ? -21.047 -0.643 -2.605 1 88.88 164 ARG A O 1
ATOM 1209 N N . MET A 1 165 ? -22.625 -1.369 -1.156 1 90.12 165 MET A N 1
ATOM 1210 C CA . MET A 1 165 ? -21.797 -0.991 -0.024 1 90.12 165 MET A CA 1
ATOM 1211 C C . MET A 1 165 ? -20.516 -1.831 0.014 1 90.12 165 MET A C 1
ATOM 1213 O O . MET A 1 165 ?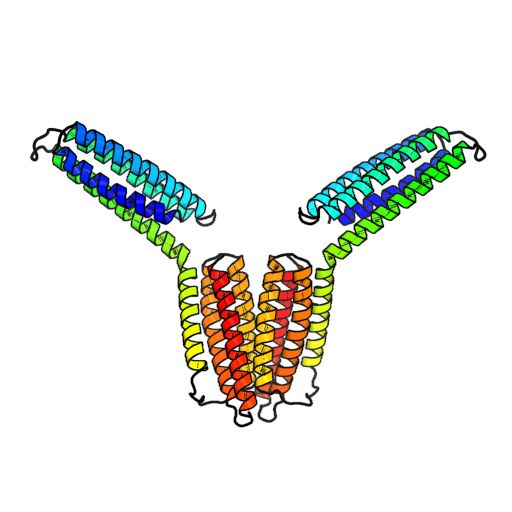 -19.453 -1.328 0.359 1 90.12 165 MET A O 1
ATOM 1217 N N . THR A 1 166 ? -20.656 -3.131 -0.33 1 90.12 166 THR A N 1
ATOM 1218 C CA . THR A 1 166 ? -19.484 -4 -0.361 1 90.12 166 THR A CA 1
ATOM 1219 C C . THR A 1 166 ? -18.469 -3.498 -1.375 1 90.12 166 THR A C 1
ATOM 1221 O O . THR A 1 166 ? -17.266 -3.455 -1.087 1 90.12 166 THR A O 1
ATOM 1224 N N . LYS A 1 167 ? -18.891 -3.143 -2.492 1 90.81 167 LYS A N 1
ATOM 1225 C CA . LYS A 1 167 ? -18.016 -2.551 -3.502 1 90.81 167 LYS A CA 1
ATOM 1226 C C . LYS A 1 167 ? -17.344 -1.287 -2.975 1 90.81 167 LYS A C 1
ATOM 1228 O O . LYS A 1 167 ? -16.141 -1.103 -3.143 1 90.81 167 LYS A O 1
ATOM 1233 N N . GLY A 1 168 ? -18.188 -0.448 -2.387 1 93.56 168 GLY A N 1
ATOM 1234 C CA . GLY A 1 168 ? -17.672 0.801 -1.845 1 93.56 168 GLY A CA 1
ATOM 1235 C C . GLY A 1 168 ? -16.578 0.6 -0.823 1 93.56 168 GLY A C 1
ATOM 1236 O O . GLY A 1 168 ? -15.516 1.223 -0.915 1 93.56 168 GLY A O 1
ATOM 1237 N N . ILE A 1 169 ? -16.797 -0.276 0.1 1 94.25 169 ILE A N 1
ATOM 1238 C CA . ILE A 1 169 ? -15.828 -0.469 1.183 1 94.25 169 ILE A CA 1
ATOM 1239 C C . ILE A 1 169 ? -14.578 -1.15 0.644 1 94.25 169 ILE A C 1
ATOM 1241 O O . ILE A 1 169 ? -13.469 -0.879 1.109 1 94.25 169 ILE A O 1
ATOM 1245 N N . THR A 1 170 ? -14.734 -2.062 -0.301 1 91.5 170 THR A N 1
ATOM 1246 C CA . THR A 1 170 ? -13.594 -2.725 -0.927 1 91.5 170 THR A CA 1
ATOM 1247 C C . THR A 1 170 ? -12.703 -1.709 -1.642 1 91.5 170 THR A C 1
ATOM 1249 O O . THR A 1 170 ? -11.484 -1.711 -1.464 1 91.5 170 THR A O 1
ATOM 1252 N N . MET A 1 171 ? -13.281 -0.799 -2.338 1 92.31 171 MET A N 1
ATOM 1253 C CA . MET A 1 171 ? -12.547 0.234 -3.059 1 92.31 171 MET A CA 1
ATOM 1254 C C . MET A 1 171 ? -11.883 1.205 -2.09 1 92.31 171 MET A C 1
ATOM 1256 O O . MET A 1 171 ? -10.727 1.583 -2.277 1 92.31 171 MET A O 1
ATOM 1260 N N . ALA A 1 172 ? -12.656 1.54 -1.131 1 94.88 172 ALA A N 1
ATOM 1261 C CA . ALA A 1 172 ? -12.117 2.455 -0.129 1 94.88 172 ALA A CA 1
ATOM 1262 C C . ALA A 1 172 ? -10.914 1.845 0.582 1 94.88 172 ALA A C 1
ATOM 1264 O O . ALA A 1 172 ? -9.922 2.531 0.839 1 94.88 172 ALA A O 1
ATOM 1265 N N . THR A 1 173 ? -10.977 0.583 0.893 1 93.75 173 THR A N 1
ATOM 1266 C CA . THR A 1 173 ? -9.883 -0.11 1.565 1 93.75 173 THR A CA 1
ATOM 1267 C C . THR A 1 173 ? -8.641 -0.138 0.684 1 93.75 173 THR A C 1
ATOM 1269 O O . THR A 1 173 ? -7.535 0.154 1.149 1 93.75 173 THR A O 1
ATOM 1272 N N . ALA A 1 174 ? -8.844 -0.454 -0.533 1 90.69 174 ALA A N 1
ATOM 1273 C CA . ALA A 1 174 ? -7.723 -0.488 -1.465 1 90.69 174 ALA A CA 1
ATOM 1274 C C . ALA A 1 174 ? -7.062 0.883 -1.578 1 90.69 174 ALA A C 1
ATOM 1276 O O . ALA A 1 174 ? -5.832 0.991 -1.558 1 90.69 174 ALA A O 1
ATOM 1277 N N . LYS A 1 175 ? -7.797 1.875 -1.676 1 90.94 175 LYS A N 1
ATOM 1278 C CA . LYS A 1 175 ? -7.277 3.232 -1.825 1 90.94 175 LYS A CA 1
ATOM 1279 C C . LYS A 1 175 ? -6.586 3.701 -0.549 1 90.94 175 LYS A C 1
ATOM 1281 O O . LYS A 1 175 ? -5.598 4.438 -0.607 1 90.94 175 LYS A O 1
ATOM 1286 N N . ALA A 1 176 ? -7.191 3.338 0.519 1 91.38 176 ALA A N 1
ATOM 1287 C CA . ALA A 1 176 ? -6.578 3.707 1.791 1 91.38 176 ALA A CA 1
ATOM 1288 C C . ALA A 1 176 ? -5.164 3.148 1.899 1 91.38 176 ALA A C 1
ATOM 1290 O O . ALA A 1 176 ? -4.23 3.865 2.271 1 91.38 176 ALA A O 1
ATOM 1291 N N . VAL A 1 177 ? -4.984 1.917 1.539 1 87 177 VAL A N 1
ATOM 1292 C CA . VAL A 1 177 ? -3.666 1.295 1.613 1 87 177 VAL A CA 1
ATOM 1293 C C . VAL A 1 177 ? -2.729 1.942 0.596 1 87 177 VAL A C 1
ATOM 1295 O O . VAL A 1 177 ? -1.57 2.23 0.904 1 87 177 VAL A O 1
ATOM 1298 N N . ALA A 1 178 ? -3.279 2.221 -0.605 1 84.5 178 ALA A N 1
ATOM 1299 C CA . ALA A 1 178 ? -2.488 2.883 -1.639 1 84.5 178 ALA A CA 1
ATOM 1300 C C . ALA A 1 178 ? -2.043 4.27 -1.186 1 84.5 178 ALA A C 1
ATOM 1302 O O . ALA A 1 178 ? -0.912 4.684 -1.453 1 84.5 178 ALA A O 1
ATOM 1303 N N . ALA A 1 179 ? -2.947 4.934 -0.572 1 86.25 179 ALA A N 1
ATOM 1304 C CA . ALA A 1 179 ? -2.625 6.266 -0.065 1 86.25 179 ALA A CA 1
ATOM 1305 C C . ALA A 1 179 ? -1.506 6.203 0.971 1 86.25 179 ALA A C 1
ATOM 1307 O O . ALA A 1 179 ? -0.64 7.078 1.014 1 86.25 179 ALA A O 1
ATOM 1308 N N . GLY A 1 180 ? -1.51 5.219 1.768 1 80.31 180 GLY A N 1
ATOM 1309 C CA . GLY A 1 180 ? -0.445 5.023 2.738 1 80.31 180 GLY A CA 1
ATOM 1310 C C . GLY A 1 180 ? 0.914 4.809 2.1 1 80.31 180 GLY A C 1
ATOM 1311 O O . GLY A 1 180 ? 1.936 5.238 2.641 1 80.31 180 GLY A O 1
ATOM 1312 N N . ASN A 1 181 ? 0.893 4.273 0.958 1 76.81 181 ASN A N 1
ATOM 1313 C CA . ASN A 1 181 ? 2.139 3.977 0.258 1 76.81 181 ASN A CA 1
ATOM 1314 C C . ASN A 1 181 ? 2.635 5.18 -0.536 1 76.81 181 ASN A C 1
ATOM 1316 O O . ASN A 1 181 ? 3.842 5.398 -0.656 1 76.81 181 ASN A O 1
ATOM 1320 N N . SER A 1 182 ? 1.734 5.938 -1.116 1 75.44 182 SER A N 1
ATOM 1321 C CA . SER A 1 182 ? 2.105 7.094 -1.928 1 75.44 182 SER A CA 1
ATOM 1322 C C . SER A 1 182 ? 2.611 8.242 -1.059 1 75.44 182 SER A C 1
ATOM 1324 O O . SER A 1 182 ? 3.498 8.992 -1.469 1 75.44 182 SER A O 1
ATOM 1326 N N . CYS A 1 183 ? 2.145 8.406 0.032 1 70.88 183 CYS A N 1
ATOM 1327 C CA . CYS A 1 183 ? 2.461 9.445 1 1 70.88 183 CYS A CA 1
ATOM 1328 C C . CYS A 1 183 ? 2.109 10.828 0.453 1 70.88 183 CYS A C 1
ATOM 1330 O O . CYS A 1 183 ? 2.662 11.836 0.895 1 70.88 183 CYS A O 1
ATOM 1332 N N . ARG A 1 184 ? 1.178 10.938 -0.61 1 83.56 184 ARG A N 1
ATOM 1333 C CA . ARG A 1 184 ? 0.723 12.203 -1.178 1 83.56 184 ARG A CA 1
ATOM 1334 C C . ARG A 1 184 ? -0.519 12.711 -0.454 1 83.56 184 ARG A C 1
ATOM 1336 O O . ARG A 1 184 ? -1.471 11.961 -0.238 1 83.56 184 ARG A O 1
ATOM 1343 N N . GLN A 1 185 ? -0.497 13.922 -0.151 1 83.56 185 GLN A N 1
ATOM 1344 C CA . GLN A 1 185 ? -1.59 14.523 0.609 1 83.56 185 GLN A CA 1
ATOM 1345 C C . GLN A 1 185 ? -2.91 14.414 -0.148 1 83.56 185 GLN A C 1
ATOM 1347 O O . GLN A 1 185 ? -3.957 14.164 0.452 1 83.56 185 GLN A O 1
ATOM 1352 N N . GLU A 1 186 ? -2.941 14.594 -1.387 1 86.31 186 GLU A N 1
ATOM 1353 C CA . GLU A 1 186 ? -4.152 14.523 -2.199 1 86.31 186 GLU A CA 1
ATOM 1354 C C . GLU A 1 186 ? -4.773 13.133 -2.146 1 86.31 186 GLU A C 1
ATOM 1356 O O . GLU A 1 186 ? -6 12.992 -2.131 1 86.31 186 GLU A O 1
ATOM 1361 N N . ASP A 1 187 ? -3.898 12.125 -2.184 1 89.31 187 ASP A N 1
ATOM 1362 C CA . ASP A 1 187 ? -4.379 10.75 -2.066 1 89.31 187 ASP A CA 1
ATOM 1363 C C . ASP A 1 187 ? -5 10.5 -0.693 1 89.31 187 ASP A C 1
ATOM 1365 O O . ASP A 1 187 ? -6.023 9.82 -0.583 1 89.31 187 ASP A O 1
ATOM 1369 N N . VAL A 1 188 ? -4.422 11.109 0.293 1 90.06 188 VAL A N 1
ATOM 1370 C CA . VAL A 1 188 ? -4.906 10.922 1.658 1 90.06 188 VAL A CA 1
ATOM 1371 C C . VAL A 1 188 ? -6.25 11.633 1.828 1 90.06 188 VAL A C 1
ATOM 1373 O O . VAL A 1 188 ? -7.16 11.102 2.471 1 90.06 188 VAL A O 1
ATOM 1376 N N . ILE A 1 189 ? -6.426 12.711 1.199 1 92 189 ILE A N 1
ATOM 1377 C CA . ILE A 1 189 ? -7.68 13.445 1.262 1 92 189 ILE A CA 1
ATOM 1378 C C . ILE A 1 189 ? -8.773 12.664 0.542 1 92 189 ILE A C 1
ATOM 1380 O O . ILE A 1 189 ? -9.891 12.523 1.06 1 92 189 ILE A O 1
ATOM 1384 N N . ALA A 1 190 ? -8.422 12.219 -0.564 1 92.94 190 ALA A N 1
ATOM 1385 C CA . ALA A 1 190 ? -9.383 11.422 -1.318 1 92.94 190 ALA A CA 1
ATOM 1386 C C . ALA A 1 190 ? -9.805 10.188 -0.529 1 92.94 190 ALA A C 1
ATOM 1388 O O . ALA A 1 190 ? -10.992 9.852 -0.483 1 92.94 190 ALA A O 1
ATOM 1389 N N . THR A 1 191 ? -8.82 9.609 0.086 1 93.44 191 THR A N 1
ATOM 1390 C CA . THR A 1 191 ? -9.078 8.43 0.898 1 93.44 191 THR A CA 1
ATOM 1391 C C . THR A 1 191 ? -9.961 8.773 2.094 1 93.44 191 THR A C 1
ATOM 1393 O O . THR A 1 191 ? -10.867 8.016 2.439 1 93.44 191 THR A O 1
ATOM 1396 N N . ALA A 1 192 ? -9.719 9.891 2.672 1 94.5 192 ALA A N 1
ATOM 1397 C CA . ALA A 1 192 ? -10.516 10.32 3.816 1 94.5 192 ALA A CA 1
ATOM 1398 C C . ALA A 1 192 ? -11.984 10.469 3.438 1 94.5 192 ALA A C 1
ATOM 1400 O O . ALA A 1 192 ? -12.867 9.945 4.121 1 94.5 192 ALA A O 1
ATOM 1401 N N . ASN A 1 193 ? -12.242 11.078 2.369 1 94.06 193 ASN A N 1
ATOM 1402 C CA . ASN A 1 193 ? -13.609 11.305 1.902 1 94.06 193 ASN A CA 1
ATOM 1403 C C . ASN A 1 193 ? -14.289 9.992 1.514 1 94.06 193 ASN A C 1
ATOM 1405 O O . ASN A 1 193 ? -15.438 9.75 1.884 1 94.06 193 ASN A O 1
ATOM 1409 N N . LEU A 1 194 ? -13.562 9.18 0.863 1 94.81 194 LEU A N 1
ATOM 1410 C CA . LEU A 1 194 ? -14.086 7.887 0.439 1 94.81 194 LEU A CA 1
ATOM 1411 C C . LEU A 1 194 ? -14.398 7 1.643 1 94.81 194 LEU A C 1
ATOM 1413 O O . LEU A 1 194 ? -15.422 6.316 1.672 1 94.81 194 LEU A O 1
ATOM 1417 N N . SER A 1 195 ? -13.539 7.094 2.561 1 96.19 195 SER A N 1
ATOM 1418 C CA . SER A 1 195 ? -13.695 6.277 3.76 1 96.19 195 SER A CA 1
ATOM 1419 C C . SER A 1 195 ? -14.93 6.703 4.555 1 96.19 195 SER A C 1
ATOM 1421 O O . SER A 1 195 ? -15.688 5.859 5.031 1 96.19 195 SER A O 1
ATOM 1423 N N . ARG A 1 196 ? -15.141 7.973 4.629 1 95.19 196 ARG A N 1
ATOM 1424 C CA . ARG A 1 196 ? -16.297 8.477 5.344 1 95.19 196 ARG A CA 1
ATOM 1425 C C . ARG A 1 196 ? -17.594 7.93 4.746 1 95.19 196 ARG A C 1
ATOM 1427 O O . ARG A 1 196 ? -18.438 7.379 5.461 1 95.19 196 ARG A O 1
ATOM 1434 N N . LYS A 1 197 ? -17.625 8.016 3.527 1 95.44 197 LYS A N 1
ATOM 1435 C CA . LYS A 1 197 ? -18.844 7.59 2.828 1 95.44 197 LYS A CA 1
ATOM 1436 C C . LYS A 1 197 ? -18.984 6.07 2.865 1 95.44 197 LYS A C 1
ATOM 1438 O O . LYS A 1 197 ? -20.062 5.559 3.186 1 95.44 197 LYS A O 1
ATOM 1443 N N . ALA A 1 198 ? -17.984 5.375 2.553 1 95.81 198 ALA A N 1
ATOM 1444 C CA . ALA A 1 198 ? -18.016 3.916 2.453 1 95.81 198 ALA A CA 1
ATOM 1445 C C . ALA A 1 198 ? -18.359 3.283 3.799 1 95.81 198 ALA A C 1
ATOM 1447 O O . ALA A 1 198 ? -19.172 2.363 3.873 1 95.81 198 ALA A O 1
ATOM 1448 N N . VAL A 1 199 ? -17.797 3.799 4.871 1 96.5 199 VAL A N 1
ATOM 1449 C CA . VAL A 1 199 ? -18.031 3.229 6.195 1 96.5 199 VAL A CA 1
ATOM 1450 C C . VAL A 1 199 ? -19.438 3.584 6.676 1 96.5 199 VAL A C 1
ATOM 1452 O O . VAL A 1 199 ? -20.125 2.746 7.258 1 96.5 199 VAL A O 1
ATOM 1455 N N . ALA A 1 200 ? -19.812 4.809 6.418 1 95.12 200 ALA A N 1
ATOM 1456 C CA . ALA A 1 200 ? -21.172 5.199 6.781 1 95.12 200 ALA A CA 1
ATOM 1457 C C . ALA A 1 200 ? -22.203 4.32 6.082 1 95.12 200 ALA A C 1
ATOM 1459 O O . ALA A 1 200 ? -23.141 3.828 6.719 1 95.12 200 ALA A O 1
ATOM 1460 N N . ASP A 1 201 ? -22 4.098 4.805 1 94.25 201 ASP A N 1
ATOM 1461 C CA . ASP A 1 201 ? -22.891 3.234 4.039 1 94.25 201 ASP A CA 1
ATOM 1462 C C . ASP A 1 201 ? -22.875 1.806 4.578 1 94.25 201 ASP A C 1
ATOM 1464 O O . ASP A 1 201 ? -23.922 1.169 4.699 1 94.25 201 ASP A O 1
ATOM 1468 N N . MET A 1 202 ? -21.75 1.323 4.883 1 94.31 202 MET A N 1
ATOM 1469 C CA . MET A 1 202 ? -21.578 -0.041 5.375 1 94.31 202 MET A CA 1
ATOM 1470 C C . MET A 1 202 ? -22.297 -0.227 6.711 1 94.31 202 MET A C 1
ATOM 1472 O O . MET A 1 202 ? -23.047 -1.184 6.887 1 94.31 202 MET A O 1
ATOM 1476 N N . LEU A 1 203 ? -22.109 0.719 7.613 1 95.25 203 LEU A N 1
ATOM 1477 C CA . LEU A 1 203 ? -22.719 0.626 8.93 1 95.25 203 LEU A CA 1
ATOM 1478 C C . LEU A 1 203 ? -24.234 0.713 8.82 1 95.25 203 LEU A C 1
ATOM 1480 O O . LEU A 1 203 ? -24.953 -0.035 9.492 1 95.25 203 LEU A O 1
ATOM 1484 N N . THR A 1 204 ? -24.672 1.604 7.945 1 93.44 204 THR A N 1
ATOM 1485 C CA . THR A 1 204 ? -26.109 1.759 7.746 1 93.44 204 THR A CA 1
ATOM 1486 C C . THR A 1 204 ? -26.719 0.478 7.18 1 93.44 204 THR A C 1
ATOM 1488 O O . THR A 1 204 ? -27.703 -0.027 7.703 1 93.44 204 THR A O 1
ATOM 1491 N N . ALA A 1 205 ? -26.141 -0.059 6.164 1 90.81 205 ALA A N 1
ATOM 1492 C CA . ALA A 1 205 ? -26.625 -1.282 5.539 1 90.81 205 ALA A CA 1
ATOM 1493 C C . ALA A 1 205 ? -26.578 -2.457 6.508 1 90.81 205 ALA A C 1
ATOM 1495 O O . ALA A 1 205 ? -27.5 -3.275 6.559 1 90.81 205 ALA A O 1
ATOM 1496 N N . CYS A 1 206 ? -25.547 -2.564 7.301 1 91.44 206 CYS A N 1
ATOM 1497 C CA . CYS A 1 206 ? -25.375 -3.646 8.266 1 91.44 206 CYS A CA 1
ATOM 1498 C C . CYS A 1 206 ? -26.453 -3.576 9.344 1 91.44 206 CYS A C 1
ATOM 1500 O O . CYS A 1 206 ? -27.031 -4.598 9.711 1 91.44 206 CYS A O 1
ATOM 1502 N N . LYS A 1 207 ? -26.609 -2.361 9.797 1 92.69 207 LYS A N 1
ATOM 1503 C CA . LYS A 1 207 ? -27.625 -2.207 10.844 1 92.69 207 LYS A CA 1
ATOM 1504 C C . LYS A 1 207 ? -29.016 -2.539 10.305 1 92.69 207 LYS A C 1
ATOM 1506 O O . LYS A 1 207 ? -29.781 -3.24 10.969 1 92.69 207 LYS A O 1
ATOM 1511 N N . GLN A 1 208 ? -29.328 -2.084 9.141 1 91.31 208 GLN A N 1
ATOM 1512 C CA . GLN A 1 208 ? -30.625 -2.355 8.516 1 91.31 208 GLN A CA 1
ATOM 1513 C C . GLN A 1 208 ? -30.812 -3.85 8.266 1 91.31 208 GLN A C 1
ATOM 1515 O O . GLN A 1 208 ? -31.906 -4.379 8.43 1 91.31 208 GLN A O 1
ATOM 1520 N N . ALA A 1 209 ? -29.766 -4.477 7.871 1 87.06 209 ALA A N 1
ATOM 1521 C CA . ALA A 1 209 ? -29.828 -5.918 7.633 1 87.06 209 ALA A CA 1
ATOM 1522 C C . ALA A 1 209 ? -30 -6.684 8.945 1 87.06 209 ALA A C 1
ATOM 1524 O O . ALA A 1 209 ? -30.719 -7.684 8.992 1 87.06 209 ALA A O 1
ATOM 1525 N N . SER A 1 210 ? -29.375 -6.188 10.031 1 89 210 SER A N 1
ATOM 1526 C CA . SER A 1 210 ? -29.422 -6.859 11.32 1 89 210 SER A CA 1
ATOM 1527 C C . SER A 1 210 ? -30.812 -6.773 11.938 1 89 210 SER A C 1
ATOM 1529 O O . SER A 1 210 ? -31.234 -7.684 12.656 1 89 210 SER A O 1
ATOM 1531 N N . TYR A 1 211 ? -31.531 -5.727 11.609 1 89.44 211 TYR A N 1
ATOM 1532 C CA . TYR A 1 211 ? -32.844 -5.531 12.234 1 89.44 211 TYR A CA 1
ATOM 1533 C C . TYR A 1 211 ? -33.938 -5.922 11.281 1 89.44 211 TYR A C 1
ATOM 1535 O O . TYR A 1 211 ? -35.094 -5.547 11.484 1 89.44 211 TYR A O 1
ATOM 1543 N N . HIS A 1 212 ? -33.562 -6.582 10.211 1 82.44 212 HIS A N 1
ATOM 1544 C CA . HIS A 1 212 ? -34.562 -7.137 9.336 1 82.44 212 HIS A CA 1
ATOM 1545 C C . HIS A 1 212 ? -35.5 -8.062 10.102 1 82.44 212 HIS A C 1
ATOM 1547 O O . HIS A 1 212 ? -35.062 -8.805 10.977 1 82.44 212 HIS A O 1
ATOM 1553 N N . PRO A 1 213 ? -36.781 -8.07 9.805 1 82.12 213 PRO A N 1
ATOM 1554 C CA . PRO A 1 213 ? -37.781 -8.828 10.562 1 82.12 213 PRO A CA 1
ATOM 1555 C C . PRO A 1 213 ? -37.5 -10.328 10.578 1 82.12 213 PRO A C 1
ATOM 1557 O O . PRO A 1 213 ? -37.812 -11.008 11.555 1 82.12 213 PRO A O 1
ATOM 1560 N N . ASP A 1 214 ? -36.844 -10.891 9.656 1 80.06 214 ASP A N 1
ATOM 1561 C CA . ASP A 1 214 ? -36.594 -12.328 9.555 1 80.06 214 ASP A CA 1
ATOM 1562 C C . ASP A 1 214 ? -35.344 -12.727 10.305 1 80.06 214 ASP A C 1
ATOM 1564 O O . ASP A 1 214 ? -34.969 -13.898 10.312 1 80.06 214 ASP A O 1
ATOM 1568 N N . VAL A 1 215 ? -34.75 -11.742 11 1 85.75 215 VAL A N 1
ATOM 1569 C CA . VAL A 1 215 ? -33.5 -12.008 11.664 1 85.75 215 VAL A CA 1
ATOM 1570 C C . VAL A 1 215 ? -33.719 -12.258 13.148 1 85.75 215 VAL A C 1
ATOM 1572 O O . VAL A 1 215 ? -34.375 -11.453 13.828 1 85.75 215 VAL A O 1
ATOM 1575 N N . SER A 1 216 ? -33.219 -13.422 13.562 1 89.38 216 SER A N 1
ATOM 1576 C CA . SER A 1 216 ? -33.344 -13.742 14.984 1 89.38 216 SER A CA 1
ATOM 1577 C C . SER A 1 216 ? -32.438 -12.859 15.828 1 89.38 216 SER A C 1
ATOM 1579 O O . SER A 1 216 ? -31.5 -12.234 15.305 1 89.38 216 SER A O 1
ATOM 1581 N N . GLU A 1 217 ? -32.719 -12.844 17.109 1 90.62 217 GLU A N 1
ATOM 1582 C CA . GLU A 1 217 ? -31.938 -12.023 18.031 1 90.62 217 GLU A CA 1
ATOM 1583 C C . GLU A 1 217 ? -30.484 -12.492 18.078 1 90.62 217 GLU A C 1
ATOM 1585 O O . GLU A 1 217 ? -29.562 -11.672 18.156 1 90.62 217 GLU A O 1
ATOM 1590 N N . GLU A 1 218 ? -30.312 -13.75 18.031 1 90.81 218 GLU A N 1
ATOM 1591 C CA . GLU A 1 218 ? -28.969 -14.297 18.094 1 90.81 218 GLU A CA 1
ATOM 1592 C C . GLU A 1 218 ? -28.156 -13.898 16.859 1 90.81 218 GLU A C 1
ATOM 1594 O O . GLU A 1 218 ? -27 -13.5 16.969 1 90.81 218 GLU A O 1
ATOM 1599 N N . VAL A 1 219 ? -28.812 -13.969 15.773 1 87.5 219 VAL A N 1
ATOM 1600 C CA . VAL A 1 219 ? -28.172 -13.609 14.516 1 87.5 219 VAL A CA 1
ATOM 1601 C C . VAL A 1 219 ? -27.891 -12.109 14.484 1 87.5 219 VAL A C 1
ATOM 1603 O O . VAL A 1 219 ? -26.844 -11.672 14.008 1 87.5 219 VAL A O 1
ATOM 1606 N N . ARG A 1 220 ? -28.812 -11.383 15.055 1 90.62 220 ARG A N 1
ATOM 1607 C CA . ARG A 1 220 ? -28.656 -9.938 15.102 1 90.62 220 ARG A CA 1
ATOM 1608 C C . ARG A 1 220 ? -27.438 -9.531 15.914 1 90.62 220 ARG A C 1
ATOM 1610 O O . ARG A 1 220 ? -26.641 -8.703 15.477 1 90.62 220 ARG A O 1
ATOM 1617 N N . GLU A 1 221 ? -27.25 -10.133 16.984 1 92 221 GLU A N 1
ATOM 1618 C CA . GLU A 1 221 ? -26.125 -9.812 17.859 1 92 221 GLU A CA 1
ATOM 1619 C C . GLU A 1 221 ? -24.797 -10.156 17.188 1 92 221 GLU A C 1
ATOM 1621 O O . GLU A 1 221 ? -23.844 -9.383 17.281 1 92 221 GLU A O 1
ATOM 1626 N N . ARG A 1 222 ? -24.781 -11.211 16.594 1 90.38 222 ARG A N 1
ATOM 1627 C CA . ARG A 1 222 ? -23.547 -11.617 15.898 1 90.38 222 ARG A CA 1
ATOM 1628 C C . ARG A 1 222 ? -23.234 -10.672 14.75 1 90.38 222 ARG A C 1
ATOM 1630 O O . ARG A 1 222 ? -22.078 -10.305 14.547 1 90.38 222 ARG A O 1
ATOM 1637 N N . ALA A 1 223 ? -24.312 -10.352 14 1 89.88 223 ALA A N 1
ATOM 1638 C CA . ALA A 1 223 ? -24.125 -9.461 12.867 1 89.88 223 ALA A CA 1
ATOM 1639 C C . ALA A 1 223 ? -23.609 -8.094 13.32 1 89.88 223 ALA A C 1
ATOM 1641 O O . ALA A 1 223 ? -22.703 -7.535 12.695 1 89.88 223 ALA A O 1
ATOM 1642 N N . LEU A 1 224 ? -24.156 -7.629 14.383 1 92.62 224 LEU A N 1
ATOM 1643 C CA . LEU A 1 224 ? -23.719 -6.348 14.93 1 92.62 224 LEU A CA 1
ATOM 1644 C C . LEU A 1 224 ? -22.266 -6.426 15.414 1 92.62 224 LEU A C 1
ATOM 1646 O O . LEU A 1 224 ? -21.5 -5.473 15.25 1 92.62 224 LEU A O 1
ATOM 1650 N N . ARG A 1 225 ? -21.922 -7.504 15.938 1 93.44 225 ARG A N 1
ATOM 1651 C CA . ARG A 1 225 ? -20.547 -7.703 16.359 1 93.44 225 ARG A CA 1
ATOM 1652 C C . ARG A 1 225 ? -19.594 -7.691 15.172 1 93.44 225 ARG A C 1
ATOM 1654 O O . ARG A 1 225 ? -18.531 -7.07 15.219 1 93.44 225 ARG A O 1
ATOM 1661 N N . PHE A 1 226 ? -19.969 -8.383 14.125 1 90.69 226 PHE A N 1
ATOM 1662 C CA . PHE A 1 226 ? -19.141 -8.422 12.922 1 90.69 226 PHE A CA 1
ATOM 1663 C C . PHE A 1 226 ? -18.984 -7.023 12.328 1 90.69 226 PHE A C 1
ATOM 1665 O O . PHE A 1 226 ? -17.891 -6.648 11.891 1 90.69 226 PHE A O 1
ATOM 1672 N N . GLY A 1 227 ? -20.125 -6.312 12.312 1 92.88 227 GLY A N 1
ATOM 1673 C CA . GLY A 1 227 ? -20.047 -4.941 11.836 1 92.88 227 GLY A CA 1
ATOM 1674 C C . GLY A 1 227 ? -19.094 -4.078 12.641 1 92.88 227 GLY A C 1
ATOM 1675 O O . GLY A 1 227 ? -18.328 -3.291 12.078 1 92.88 227 GLY A O 1
ATOM 1676 N N . THR A 1 228 ? -19.156 -4.285 13.914 1 95.25 228 THR A N 1
ATOM 1677 C CA . THR A 1 228 ? -18.266 -3.549 14.805 1 95.25 228 THR A CA 1
ATOM 1678 C C . THR A 1 228 ? -16.812 -3.934 14.555 1 95.25 228 THR A C 1
ATOM 1680 O O . THR A 1 228 ? -15.938 -3.062 14.438 1 95.25 228 THR A O 1
ATOM 1683 N N . GLU A 1 229 ? -16.594 -5.16 14.422 1 93.38 229 GLU A N 1
ATOM 1684 C CA . GLU A 1 229 ? -15.234 -5.648 14.188 1 93.38 229 GLU A CA 1
ATOM 1685 C C . GLU A 1 229 ? -14.695 -5.145 12.852 1 93.38 229 GLU A C 1
ATOM 1687 O O . GLU A 1 229 ? -13.516 -4.797 12.742 1 93.38 229 GLU A O 1
ATOM 1692 N N . CYS A 1 230 ? -15.531 -5.156 11.883 1 92.06 230 CYS A N 1
ATOM 1693 C CA . CYS A 1 230 ? -15.133 -4.664 10.57 1 92.06 230 CYS A CA 1
ATOM 1694 C C . CYS A 1 230 ? -14.727 -3.197 10.633 1 92.06 230 CYS A C 1
ATOM 1696 O O . CYS A 1 230 ? -13.695 -2.807 10.086 1 92.06 230 CYS A O 1
ATOM 1698 N N . THR A 1 231 ? -15.508 -2.426 11.32 1 96.06 231 THR A N 1
ATOM 1699 C CA . THR A 1 231 ? -15.25 -0.995 11.438 1 96.06 231 THR A CA 1
ATOM 1700 C C . THR A 1 231 ? -13.969 -0.735 12.219 1 96.06 231 THR A C 1
ATOM 1702 O O . THR A 1 231 ? -13.164 0.118 11.844 1 96.06 231 THR A O 1
ATOM 1705 N N . LEU A 1 232 ? -13.766 -1.505 13.227 1 95.19 232 LEU A N 1
ATOM 1706 C CA . LEU A 1 232 ? -12.547 -1.356 14.016 1 95.19 232 LEU A CA 1
ATOM 1707 C C . LEU A 1 232 ? -11.312 -1.73 13.203 1 95.19 232 LEU A C 1
ATOM 1709 O O . LEU A 1 232 ? -10.273 -1.081 13.312 1 95.19 232 LEU A O 1
ATOM 1713 N N . GLY A 1 233 ? -11.5 -2.74 12.477 1 92.25 233 GLY A N 1
ATOM 1714 C CA . GLY A 1 233 ? -10.414 -3.096 11.578 1 92.25 233 GLY A CA 1
ATOM 1715 C C . GLY A 1 233 ? -10.078 -2.002 10.578 1 92.25 233 GLY A C 1
ATOM 1716 O O . GLY A 1 233 ? -8.906 -1.723 10.328 1 92.25 233 GLY A O 1
ATOM 1717 N N . TYR A 1 234 ? -11.055 -1.372 10.031 1 95 234 TYR A N 1
ATOM 1718 C CA . TYR A 1 234 ? -10.859 -0.285 9.078 1 95 234 TYR A CA 1
ATOM 1719 C C . TYR A 1 234 ? -10.203 0.918 9.742 1 95 234 TYR A C 1
ATOM 1721 O O . TYR A 1 234 ? -9.336 1.568 9.156 1 95 234 TYR A O 1
ATOM 1729 N N . LEU A 1 235 ? -10.625 1.158 10.961 1 95.12 235 LEU A N 1
ATOM 1730 C CA . LEU A 1 235 ? -10.031 2.25 11.734 1 95.12 235 LEU A CA 1
ATOM 1731 C C . LEU A 1 235 ? -8.547 2.006 11.969 1 95.12 235 LEU A C 1
ATOM 1733 O O . LEU A 1 235 ? -7.738 2.93 11.852 1 95.12 235 LEU A O 1
ATOM 1737 N N . GLU A 1 236 ? -8.25 0.844 12.281 1 91.5 236 GLU A N 1
ATOM 1738 C CA . GLU A 1 236 ? -6.844 0.5 12.477 1 91.5 236 GLU A CA 1
ATOM 1739 C C . GLU A 1 236 ? -6.035 0.733 11.203 1 91.5 236 GLU A C 1
ATOM 1741 O O . GLU A 1 236 ? -4.898 1.204 11.258 1 91.5 236 GLU A O 1
ATOM 1746 N N . LEU A 1 237 ? -6.648 0.346 10.148 1 91.5 237 LEU A N 1
ATOM 1747 C CA . LEU A 1 237 ? -6.012 0.563 8.859 1 91.5 237 LEU A CA 1
ATOM 1748 C C . LEU A 1 237 ? -5.754 2.047 8.625 1 91.5 237 LEU A C 1
ATOM 1750 O O . LEU A 1 237 ? -4.648 2.434 8.234 1 91.5 237 LEU A O 1
ATOM 1754 N N . LEU A 1 238 ? -6.711 2.896 8.883 1 93.88 238 LEU A N 1
ATOM 1755 C CA . LEU A 1 238 ? -6.566 4.332 8.688 1 93.88 238 LEU A CA 1
ATOM 1756 C C . LEU A 1 238 ? -5.504 4.902 9.625 1 93.88 238 LEU A C 1
ATOM 1758 O O . LEU A 1 238 ? -4.738 5.785 9.234 1 93.88 238 LEU A O 1
ATOM 1762 N N . GLU A 1 239 ? -5.457 4.379 10.789 1 90.75 239 GLU A N 1
ATOM 1763 C CA . GLU A 1 239 ? -4.457 4.828 11.75 1 90.75 239 GLU A CA 1
ATOM 1764 C C . GLU A 1 239 ? -3.049 4.473 11.289 1 90.75 239 GLU A C 1
ATOM 1766 O O . GLU A 1 239 ? -2.104 5.23 11.516 1 90.75 239 GLU A O 1
ATOM 1771 N N . HIS A 1 240 ? -2.938 3.414 10.711 1 84.44 240 HIS A N 1
ATOM 1772 C CA . HIS A 1 240 ? -1.646 3.037 10.148 1 84.44 240 HIS A CA 1
ATOM 1773 C C . HIS A 1 240 ? -1.219 4.004 9.047 1 84.44 240 HIS A C 1
ATOM 1775 O O . HIS A 1 240 ? -0.046 4.375 8.961 1 84.44 240 HIS A O 1
ATOM 1781 N N . VAL A 1 241 ? -2.152 4.371 8.273 1 84.25 241 VAL A N 1
ATOM 1782 C CA . VAL A 1 241 ? -1.871 5.312 7.191 1 84.25 241 VAL A CA 1
ATOM 1783 C C . VAL A 1 241 ? -1.385 6.637 7.773 1 84.25 241 VAL A C 1
ATOM 1785 O O . VAL A 1 241 ? -0.483 7.273 7.219 1 84.25 241 VAL A O 1
ATOM 1788 N N . LEU A 1 242 ? -1.92 6.984 8.867 1 82.94 242 LEU A N 1
ATOM 1789 C CA . LEU A 1 242 ? -1.532 8.211 9.555 1 82.94 242 LEU A CA 1
ATOM 1790 C C . LEU A 1 242 ? -0.082 8.141 10.023 1 82.94 242 LEU A C 1
ATOM 1792 O O . LEU A 1 242 ? 0.617 9.156 10.047 1 82.94 242 LEU A O 1
ATOM 1796 N N . LEU A 1 243 ? 0.372 6.988 10.297 1 79.06 243 LEU A N 1
ATOM 1797 C CA . LEU A 1 243 ? 1.685 6.805 10.906 1 79.06 243 LEU A CA 1
ATOM 1798 C C . LEU A 1 243 ? 2.779 6.781 9.844 1 79.06 243 LEU A C 1
ATOM 1800 O O . LEU A 1 243 ? 3.924 7.148 10.117 1 79.06 243 LEU A O 1
ATOM 1804 N N . VAL A 1 244 ? 2.451 6.43 8.719 1 67 244 VAL A N 1
ATOM 1805 C CA . VAL A 1 244 ? 3.484 6.336 7.691 1 67 244 VAL A CA 1
ATOM 1806 C C . VAL A 1 244 ? 3.598 7.66 6.945 1 67 244 VAL A C 1
ATOM 1808 O O . VAL A 1 244 ? 4.703 8.125 6.648 1 67 244 VAL A O 1
ATOM 1811 N N . CYS B 1 1 ? 15.406 -11.57 -16.344 1 52.59 1 CYS B N 1
ATOM 1812 C CA . CYS B 1 1 ? 15.82 -11.922 -14.992 1 52.59 1 CYS B CA 1
ATOM 1813 C C . CYS B 1 1 ? 17.156 -12.664 -15 1 52.59 1 CYS B C 1
ATOM 1815 O O . CYS B 1 1 ? 17.578 -13.156 -16.047 1 52.59 1 CYS B O 1
ATOM 1817 N N . TYR B 1 2 ? 17.938 -12.375 -14.102 1 58.62 2 TYR B N 1
ATOM 1818 C CA . TYR B 1 2 ? 19.266 -12.984 -13.992 1 58.62 2 TYR B CA 1
ATOM 1819 C C . TYR B 1 2 ? 19.188 -14.492 -14.18 1 58.62 2 TYR B C 1
ATOM 1821 O O . TYR B 1 2 ? 20.125 -15.102 -14.703 1 58.62 2 TYR B O 1
ATOM 1829 N N . ARG B 1 3 ? 18.078 -14.992 -14.172 1 63.47 3 ARG B N 1
ATOM 1830 C CA . ARG B 1 3 ? 17.891 -16.438 -14.227 1 63.47 3 ARG B CA 1
ATOM 1831 C C . ARG B 1 3 ? 18.031 -16.953 -15.656 1 63.47 3 ARG B C 1
ATOM 1833 O O . ARG B 1 3 ? 18.672 -17.969 -15.906 1 63.47 3 ARG B O 1
ATOM 1840 N N . GLU B 1 4 ? 17.25 -16.188 -16.422 1 66.31 4 GLU B N 1
ATOM 1841 C CA . GLU B 1 4 ? 17.328 -16.578 -17.812 1 66.31 4 GLU B CA 1
ATOM 1842 C C . GLU B 1 4 ? 18.766 -16.578 -18.328 1 66.31 4 GLU B C 1
ATOM 1844 O O . GLU B 1 4 ? 19.156 -17.453 -19.094 1 66.31 4 GLU B O 1
ATOM 1849 N N . ASN B 1 5 ? 19.391 -15.68 -17.812 1 71 5 ASN B N 1
ATOM 1850 C CA . ASN B 1 5 ? 20.781 -15.586 -18.203 1 71 5 ASN B CA 1
ATOM 1851 C C . ASN B 1 5 ? 21.609 -16.719 -17.625 1 71 5 ASN B C 1
ATOM 1853 O O . ASN B 1 5 ? 22.5 -17.266 -18.297 1 71 5 ASN B O 1
ATOM 1857 N N . ILE B 1 6 ? 21.203 -17.109 -16.406 1 71.12 6 ILE B N 1
ATOM 1858 C CA . ILE B 1 6 ? 21.922 -18.203 -15.773 1 71.12 6 ILE B CA 1
ATOM 1859 C C . ILE B 1 6 ? 21.625 -19.516 -16.516 1 71.12 6 ILE B C 1
ATOM 1861 O O . ILE B 1 6 ? 22.531 -20.297 -16.797 1 71.12 6 ILE B O 1
ATOM 1865 N N . LEU B 1 7 ? 20.391 -19.719 -16.891 1 72.81 7 LEU B N 1
ATOM 1866 C CA . LEU B 1 7 ? 19.984 -20.922 -17.594 1 72.81 7 LEU B CA 1
ATOM 1867 C C . LEU B 1 7 ? 20.656 -21 -18.969 1 72.81 7 LEU B C 1
ATOM 1869 O O . LEU B 1 7 ? 21.141 -22.062 -19.359 1 72.81 7 LEU B O 1
ATOM 1873 N N . LYS B 1 8 ? 20.672 -19.969 -19.656 1 78.88 8 LYS B N 1
ATOM 1874 C CA . LYS B 1 8 ? 21.281 -19.906 -20.969 1 78.88 8 LYS B CA 1
ATOM 1875 C C . LYS B 1 8 ? 22.781 -20.188 -20.891 1 78.88 8 LYS B C 1
ATOM 1877 O O . LYS B 1 8 ? 23.312 -20.969 -21.688 1 78.88 8 LYS B O 1
ATOM 1882 N N . THR B 1 9 ? 23.375 -19.531 -19.969 1 76.25 9 THR B N 1
ATOM 1883 C CA . THR B 1 9 ? 24.812 -19.703 -19.797 1 76.25 9 THR B CA 1
ATOM 1884 C C . THR B 1 9 ? 25.141 -21.125 -19.344 1 76.25 9 THR B C 1
ATOM 1886 O O . THR B 1 9 ? 26.141 -21.719 -19.781 1 76.25 9 THR B O 1
ATOM 1889 N N . ALA B 1 10 ? 24.297 -21.75 -18.5 1 77.38 10 ALA B N 1
ATOM 1890 C CA . ALA B 1 10 ? 24.484 -23.109 -18.016 1 77.38 10 ALA B CA 1
ATOM 1891 C C . ALA B 1 10 ? 24.328 -24.125 -19.156 1 77.38 10 ALA B C 1
ATOM 1893 O O . ALA B 1 10 ? 25.109 -25.062 -19.266 1 77.38 10 ALA B O 1
ATOM 1894 N N . LYS B 1 11 ? 23.391 -23.922 -20 1 78.25 11 LYS B N 1
ATOM 1895 C CA . LYS B 1 11 ? 23.203 -24.781 -21.156 1 78.25 11 LYS B CA 1
ATOM 1896 C C . LYS B 1 11 ? 24.391 -24.688 -22.125 1 78.25 11 LYS B C 1
ATOM 1898 O O . LYS B 1 11 ? 24.828 -25.703 -22.672 1 78.25 11 LYS B O 1
ATOM 1903 N N . ALA B 1 12 ? 24.766 -23.469 -22.344 1 80.06 12 ALA B N 1
ATOM 1904 C CA . ALA B 1 12 ? 25.938 -23.266 -23.188 1 80.06 12 ALA B CA 1
ATOM 1905 C C . ALA B 1 12 ? 27.156 -24 -22.625 1 80.06 12 ALA B C 1
ATOM 1907 O O . ALA B 1 12 ? 27.969 -24.547 -23.375 1 80.06 12 ALA B O 1
ATOM 1908 N N . LEU B 1 13 ? 27.234 -24.031 -21.344 1 77.62 13 LEU B N 1
ATOM 1909 C CA . LEU B 1 13 ? 28.344 -24.703 -20.672 1 77.62 13 LEU B CA 1
ATOM 1910 C C . LEU B 1 13 ? 28.266 -26.203 -20.891 1 77.62 13 LEU B C 1
ATOM 1912 O O . LEU B 1 13 ? 29.297 -26.859 -21.094 1 77.62 13 LEU B O 1
ATOM 1916 N N . VAL B 1 14 ? 27.109 -26.781 -20.953 1 77.81 14 VAL B N 1
ATOM 1917 C CA . VAL B 1 14 ? 26.938 -28.203 -21.219 1 77.81 14 VAL B CA 1
ATOM 1918 C C . VAL B 1 14 ? 27.375 -28.516 -22.656 1 77.81 14 VAL B C 1
ATOM 1920 O O . VAL B 1 14 ? 28.062 -29.516 -22.891 1 77.81 14 VAL B O 1
ATOM 1923 N N . GLU B 1 15 ? 27.016 -27.672 -23.516 1 81.69 15 GLU B N 1
ATOM 1924 C CA . GLU B 1 15 ? 27.406 -27.859 -24.906 1 81.69 15 GLU B CA 1
ATOM 1925 C C . GLU B 1 15 ? 28.922 -27.734 -25.078 1 81.69 15 GLU B C 1
ATOM 1927 O O . GLU B 1 15 ? 29.531 -28.516 -25.812 1 81.69 15 GLU B O 1
ATOM 1932 N N . ASP B 1 16 ? 29.469 -26.828 -24.422 1 76.44 16 ASP B N 1
ATOM 1933 C CA . ASP B 1 16 ? 30.922 -26.641 -24.469 1 76.44 16 ASP B CA 1
ATOM 1934 C C . ASP B 1 16 ? 31.656 -27.859 -23.891 1 76.44 16 ASP B C 1
ATOM 1936 O O . ASP B 1 16 ? 32.688 -28.25 -24.406 1 76.44 16 ASP B O 1
ATOM 1940 N N . THR B 1 17 ? 31.109 -28.391 -22.844 1 76.62 17 THR B N 1
ATOM 1941 C CA . THR B 1 17 ? 31.688 -29.594 -22.25 1 76.62 17 THR B CA 1
ATOM 1942 C C . THR B 1 17 ? 31.672 -30.75 -23.25 1 76.62 17 THR B C 1
ATOM 1944 O O . THR B 1 17 ? 32.656 -31.5 -23.344 1 76.62 17 THR B O 1
ATOM 1947 N N . LYS B 1 18 ? 30.641 -30.875 -23.984 1 78.12 18 LYS B N 1
ATOM 1948 C CA . LYS B 1 18 ? 30.547 -31.906 -25.016 1 78.12 18 LYS B CA 1
ATOM 1949 C C . LYS B 1 18 ? 31.609 -31.703 -26.094 1 78.12 18 LYS B C 1
ATOM 1951 O O . LYS B 1 18 ? 32.219 -32.656 -26.547 1 78.12 18 LYS B O 1
ATOM 1956 N N . LEU B 1 19 ? 31.797 -30.484 -26.438 1 76.81 19 LEU B N 1
ATOM 1957 C CA . LEU B 1 19 ? 32.781 -30.156 -27.453 1 76.81 19 LEU B CA 1
ATOM 1958 C C . LEU B 1 19 ? 34.188 -30.438 -26.938 1 76.81 19 LEU B C 1
ATOM 1960 O O . LEU B 1 19 ? 35.062 -30.875 -27.703 1 76.81 19 LEU B O 1
ATOM 1964 N N . LEU B 1 20 ? 34.438 -30.141 -25.719 1 75.44 20 LEU B N 1
ATOM 1965 C CA . LEU B 1 20 ? 35.75 -30.406 -25.109 1 75.44 20 LEU B CA 1
ATOM 1966 C C . LEU B 1 20 ? 36.031 -31.906 -25.094 1 75.44 20 LEU B C 1
ATOM 1968 O O . LEU B 1 20 ? 37.156 -32.312 -25.422 1 75.44 20 LEU B O 1
ATOM 1972 N N . VAL B 1 21 ? 35 -32.688 -24.828 1 72.62 21 VAL B N 1
ATOM 1973 C CA . VAL B 1 21 ? 35.188 -34.156 -24.781 1 72.62 21 VAL B CA 1
ATOM 1974 C C . VAL B 1 21 ? 35.375 -34.688 -26.188 1 72.62 21 VAL B C 1
ATOM 1976 O O . VAL B 1 21 ? 36.25 -35.562 -26.406 1 72.62 21 VAL B O 1
ATOM 1979 N N . SER B 1 22 ? 34.656 -34.156 -27.109 1 73.38 22 SER B N 1
ATOM 1980 C CA . SER B 1 22 ? 34.812 -34.594 -28.5 1 73.38 22 SER B CA 1
ATOM 1981 C C . SER B 1 22 ? 36.125 -34.094 -29.109 1 73.38 22 SER B C 1
ATOM 1983 O O . SER B 1 22 ? 36.688 -34.719 -30 1 73.38 22 SER B O 1
ATOM 1985 N N . GLY B 1 23 ? 36.531 -32.875 -28.703 1 64.19 23 GLY B N 1
ATOM 1986 C CA . GLY B 1 23 ? 37.75 -32.281 -29.203 1 64.19 23 GLY B CA 1
ATOM 1987 C C . GLY B 1 23 ? 39 -33.031 -28.766 1 64.19 23 GLY B C 1
ATOM 1988 O O . GLY B 1 23 ? 40.062 -32.906 -29.406 1 64.19 23 GLY B O 1
ATOM 1989 N N . ALA B 1 24 ? 38.969 -33.656 -27.594 1 62.12 24 ALA B N 1
ATOM 1990 C CA . ALA B 1 24 ? 40.125 -34.438 -27.156 1 62.12 24 ALA B CA 1
ATOM 1991 C C . ALA B 1 24 ? 40.562 -35.438 -28.234 1 62.12 24 ALA B C 1
ATOM 1993 O O . ALA B 1 24 ? 41.75 -35.719 -28.375 1 62.12 24 ALA B O 1
ATOM 1994 N N . ALA B 1 25 ? 39.562 -35.875 -29.016 1 60.72 25 ALA B N 1
ATOM 1995 C CA . ALA B 1 25 ? 39.875 -36.781 -30.109 1 60.72 25 ALA B CA 1
ATOM 1996 C C . ALA B 1 25 ? 40.312 -36.031 -31.344 1 60.72 25 ALA B C 1
ATOM 1998 O O . ALA B 1 25 ? 40.812 -36.625 -32.312 1 60.72 25 ALA B O 1
ATOM 1999 N N . SER B 1 26 ? 40.156 -34.75 -31.234 1 64.56 26 SER B N 1
ATOM 2000 C CA . SER B 1 26 ? 40.438 -33.969 -32.438 1 64.56 26 SER B CA 1
ATOM 2001 C C . SER B 1 26 ? 41.781 -33.25 -32.281 1 64.56 26 SER B C 1
ATOM 2003 O O . SER B 1 26 ? 42.562 -33.531 -31.359 1 64.56 26 SER B O 1
ATOM 2005 N N . SER B 1 27 ? 42.094 -32.188 -33.219 1 65.81 27 SER B N 1
ATOM 2006 C CA . SER B 1 27 ? 43.344 -31.453 -33.25 1 65.81 27 SER B CA 1
ATOM 2007 C C . SER B 1 27 ? 43.5 -30.547 -32.062 1 65.81 27 SER B C 1
ATOM 2009 O O . SER B 1 27 ? 42.531 -30.172 -31.406 1 65.81 27 SER B O 1
ATOM 2011 N N . GLN B 1 28 ? 44.719 -30.422 -31.531 1 71 28 GLN B N 1
ATOM 2012 C CA . GLN B 1 28 ? 45.125 -29.562 -30.422 1 71 28 GLN B CA 1
ATOM 2013 C C . GLN B 1 28 ? 44.469 -28.188 -30.547 1 71 28 GLN B C 1
ATOM 2015 O O . GLN B 1 28 ? 44.125 -27.578 -29.547 1 71 28 GLN B O 1
ATOM 2020 N N . ASP B 1 29 ? 44.281 -27.797 -31.766 1 74.62 29 ASP B N 1
ATOM 2021 C CA . ASP B 1 29 ? 43.719 -26.469 -31.984 1 74.62 29 ASP B CA 1
ATOM 2022 C C . ASP B 1 29 ? 42.25 -26.438 -31.578 1 74.62 29 ASP B C 1
ATOM 2024 O O . ASP B 1 29 ? 41.781 -25.453 -30.969 1 74.62 29 ASP B O 1
ATOM 2028 N N . LYS B 1 30 ? 41.5 -27.547 -31.938 1 75 30 LYS B N 1
ATOM 2029 C CA . LYS B 1 30 ? 40.094 -27.609 -31.594 1 75 30 LYS B CA 1
ATOM 2030 C C . LYS B 1 30 ? 39.906 -27.75 -30.094 1 75 30 LYS B C 1
ATOM 2032 O O . LYS B 1 30 ? 38.969 -27.188 -29.531 1 75 30 LYS B O 1
ATOM 2037 N N . LEU B 1 31 ? 40.844 -28.406 -29.422 1 75.06 31 LEU B N 1
ATOM 2038 C CA . LEU B 1 31 ? 40.781 -28.594 -27.969 1 75.06 31 LEU B CA 1
ATOM 2039 C C . LEU B 1 31 ? 41.031 -27.266 -27.25 1 75.06 31 LEU B C 1
ATOM 2041 O O . LEU B 1 31 ? 40.312 -26.938 -26.281 1 75.06 31 LEU B O 1
ATOM 2045 N N . ALA B 1 32 ? 42.031 -26.484 -27.781 1 77.31 32 ALA B N 1
ATOM 2046 C CA . ALA B 1 32 ? 42.344 -25.188 -27.203 1 77.31 32 ALA B CA 1
ATOM 2047 C C . ALA B 1 32 ? 41.156 -24.219 -27.359 1 77.31 32 ALA B C 1
ATOM 2049 O O . ALA B 1 32 ? 40.812 -23.484 -26.438 1 77.31 32 ALA B O 1
ATOM 2050 N N . GLN B 1 33 ? 40.469 -24.25 -28.453 1 79.81 33 GLN B N 1
ATOM 2051 C CA . GLN B 1 33 ? 39.312 -23.391 -28.719 1 79.81 33 GLN B CA 1
ATOM 2052 C C . GLN B 1 33 ? 38.125 -23.781 -27.844 1 79.81 33 GLN B C 1
ATOM 2054 O O . GLN B 1 33 ? 37.438 -22.906 -27.312 1 79.81 33 GLN B O 1
ATOM 2059 N N . ALA B 1 34 ? 37.875 -25.078 -27.75 1 76.44 34 ALA B N 1
ATOM 2060 C CA . ALA B 1 34 ? 36.781 -25.562 -26.906 1 76.44 34 ALA B CA 1
ATOM 2061 C C . ALA B 1 34 ? 37.031 -25.219 -25.438 1 76.44 34 ALA B C 1
ATOM 2063 O O . ALA B 1 34 ? 36.094 -24.844 -24.719 1 76.44 34 ALA B O 1
ATOM 2064 N N . ALA B 1 35 ? 38.312 -25.344 -24.953 1 77.38 35 ALA B N 1
ATOM 2065 C CA . ALA B 1 35 ? 38.688 -25 -23.594 1 77.38 35 ALA B CA 1
ATOM 2066 C C . ALA B 1 35 ? 38.469 -23.5 -23.328 1 77.38 35 ALA B C 1
ATOM 2068 O O . ALA B 1 35 ? 37.969 -23.125 -22.266 1 77.38 35 ALA B O 1
ATOM 2069 N N . GLN B 1 36 ? 38.844 -22.703 -24.281 1 80.81 36 GLN B N 1
ATOM 2070 C CA . GLN B 1 36 ? 38.688 -21.25 -24.156 1 80.81 36 GLN B CA 1
ATOM 2071 C C . GLN B 1 36 ? 37.219 -20.859 -24.141 1 80.81 36 GLN B C 1
ATOM 2073 O O . GLN B 1 36 ? 36.781 -20 -23.359 1 80.81 36 GLN B O 1
ATOM 2078 N N . SER B 1 37 ? 36.469 -21.438 -25.016 1 80.94 37 SER B N 1
ATOM 2079 C CA . SER B 1 37 ? 35.031 -21.172 -25.062 1 80.94 37 SER B CA 1
ATOM 2080 C C . SER B 1 37 ? 34.344 -21.562 -23.75 1 80.94 37 SER B C 1
ATOM 2082 O O . SER B 1 37 ? 33.5 -20.828 -23.25 1 80.94 37 SER B O 1
ATOM 2084 N N . SER B 1 38 ? 34.75 -22.719 -23.203 1 78.31 38 SER B N 1
ATOM 2085 C CA . SER B 1 38 ? 34.188 -23.203 -21.938 1 78.31 38 SER B CA 1
ATOM 2086 C C . SER B 1 38 ? 34.594 -22.281 -20.797 1 78.31 38 SER B C 1
ATOM 2088 O O . SER B 1 38 ? 33.75 -22.016 -19.906 1 78.31 38 SER B O 1
ATOM 2090 N N . ALA B 1 39 ? 35.844 -21.828 -20.812 1 76.5 39 ALA B N 1
ATOM 2091 C CA . ALA B 1 39 ? 36.281 -20.891 -19.781 1 76.5 39 ALA B CA 1
ATOM 2092 C C . ALA B 1 39 ? 35.531 -19.578 -19.828 1 76.5 39 ALA B C 1
ATOM 2094 O O . ALA B 1 39 ? 35.156 -19.016 -18.797 1 76.5 39 ALA B O 1
ATOM 2095 N N . ASN B 1 40 ? 35.219 -19.109 -20.969 1 81.19 40 ASN B N 1
ATOM 2096 C CA . ASN B 1 40 ? 34.406 -17.891 -21.141 1 81.19 40 ASN B CA 1
ATOM 2097 C C . ASN B 1 40 ? 33 -18.062 -20.641 1 81.19 40 ASN B C 1
ATOM 2099 O O . ASN B 1 40 ? 32.438 -17.172 -19.984 1 81.19 40 ASN B O 1
ATOM 2103 N N . THR B 1 41 ? 32.5 -19.188 -20.984 1 78.75 41 THR B N 1
ATOM 2104 C CA . THR B 1 41 ? 31.125 -19.469 -20.578 1 78.75 41 THR B CA 1
ATOM 2105 C C . THR B 1 41 ? 31.016 -19.562 -19.047 1 78.75 41 THR B C 1
ATOM 2107 O O . THR B 1 41 ? 30.047 -19.078 -18.469 1 78.75 41 THR B O 1
ATOM 2110 N N . ILE B 1 42 ? 31.984 -20.156 -18.406 1 76.69 42 ILE B N 1
ATOM 2111 C CA . ILE B 1 42 ? 31.984 -20.266 -16.953 1 76.69 42 ILE B CA 1
ATOM 2112 C C . ILE B 1 42 ? 32.094 -18.891 -16.328 1 76.69 42 ILE B C 1
ATOM 2114 O O . ILE B 1 42 ? 31.469 -18.609 -15.305 1 76.69 42 ILE B O 1
ATOM 2118 N N . THR B 1 43 ? 32.969 -18.047 -16.875 1 79.56 43 THR B N 1
ATOM 2119 C CA . THR B 1 43 ? 33.094 -16.688 -16.391 1 79.56 43 THR B CA 1
ATOM 2120 C C . THR B 1 43 ? 31.781 -15.93 -16.484 1 79.56 43 THR B C 1
ATOM 2122 O O . THR B 1 43 ? 31.375 -15.227 -15.562 1 79.56 43 THR B O 1
ATOM 2125 N N . GLN B 1 44 ? 31.188 -16.125 -17.578 1 80.06 44 GLN B N 1
ATOM 2126 C CA . GLN B 1 44 ? 29.891 -15.492 -17.781 1 80.06 44 GLN B CA 1
ATOM 2127 C C . GLN B 1 44 ? 28.844 -16.031 -16.797 1 80.06 44 GLN B C 1
ATOM 2129 O O . GLN B 1 44 ? 28.047 -15.258 -16.25 1 80.06 44 GLN B O 1
ATOM 2134 N N . LEU B 1 45 ? 28.859 -17.281 -16.656 1 77.56 45 LEU B N 1
ATOM 2135 C CA . LEU B 1 45 ? 27.938 -17.922 -15.719 1 77.56 45 LEU B CA 1
ATOM 2136 C C . LEU B 1 45 ? 28.172 -17.406 -14.297 1 77.56 45 LEU B C 1
ATOM 2138 O O . LEU B 1 45 ? 27.219 -17.109 -13.578 1 77.56 45 LEU B O 1
ATOM 2142 N N . ALA B 1 46 ? 29.5 -17.344 -13.93 1 77.44 46 ALA B N 1
ATOM 2143 C CA . ALA B 1 46 ? 29.844 -16.828 -12.609 1 77.44 46 ALA B CA 1
ATOM 2144 C C . ALA B 1 46 ? 29.328 -15.406 -12.422 1 77.44 46 ALA B C 1
ATOM 2146 O O . ALA B 1 46 ? 28.812 -15.062 -11.359 1 77.44 46 ALA B O 1
ATOM 2147 N N . GLU B 1 47 ? 29.422 -14.609 -13.406 1 78.06 47 GLU B N 1
ATOM 2148 C CA . GLU B 1 47 ? 28.969 -13.227 -13.336 1 78.06 47 GLU B CA 1
ATOM 2149 C C . GLU B 1 47 ? 27.453 -13.148 -13.203 1 78.06 47 GLU B C 1
ATOM 2151 O O . GLU B 1 47 ? 26.938 -12.359 -12.406 1 78.06 47 GLU B O 1
ATOM 2156 N N . VAL B 1 48 ? 26.859 -13.914 -14 1 72.38 48 VAL B N 1
ATOM 2157 C CA . VAL B 1 48 ? 25.391 -13.906 -14 1 72.38 48 VAL B CA 1
ATOM 2158 C C . VAL B 1 48 ? 24.875 -14.406 -12.648 1 72.38 48 VAL B C 1
ATOM 2160 O O . VAL B 1 48 ? 23.922 -13.859 -12.102 1 72.38 48 VAL B O 1
ATOM 2163 N N . VAL B 1 49 ? 25.5 -15.383 -12.133 1 72.94 49 VAL B N 1
ATOM 2164 C CA . VAL B 1 49 ? 25.094 -15.953 -10.852 1 72.94 49 VAL B CA 1
ATOM 2165 C C . VAL B 1 49 ? 25.359 -14.953 -9.734 1 72.94 49 VAL B C 1
ATOM 2167 O O . VAL B 1 49 ? 24.562 -14.805 -8.812 1 72.94 49 VAL B O 1
ATOM 2170 N N . LYS B 1 50 ? 26.5 -14.289 -9.797 1 72.75 50 LYS B N 1
ATOM 2171 C CA . LYS B 1 50 ? 26.812 -13.258 -8.812 1 72.75 50 LYS B CA 1
ATOM 2172 C C . LYS B 1 50 ? 25.75 -12.164 -8.805 1 72.75 50 LYS B C 1
ATOM 2174 O O . LYS B 1 50 ? 25.312 -11.711 -7.738 1 72.75 50 LYS B O 1
ATOM 2179 N N . LEU B 1 51 ? 25.375 -11.789 -9.93 1 66.56 51 LEU B N 1
ATOM 2180 C CA . LEU B 1 51 ? 24.359 -10.758 -10.062 1 66.56 51 LEU B CA 1
ATOM 2181 C C . LEU B 1 51 ? 23.016 -11.258 -9.539 1 66.56 51 LEU B C 1
ATOM 2183 O O . LEU B 1 51 ? 22.297 -10.516 -8.867 1 66.56 51 LEU B O 1
ATOM 2187 N N . GLY B 1 52 ? 22.75 -12.438 -9.953 1 64.5 52 GLY B N 1
ATOM 2188 C CA . GLY B 1 52 ? 21.516 -13.047 -9.461 1 64.5 52 GLY B CA 1
ATOM 2189 C C . GLY B 1 52 ? 21.5 -13.219 -7.953 1 64.5 52 GLY B C 1
ATOM 2190 O O . GLY B 1 52 ? 20.484 -12.953 -7.301 1 64.5 52 GLY B O 1
ATOM 2191 N N . ALA B 1 53 ? 22.656 -13.656 -7.414 1 66.69 53 ALA B N 1
ATOM 2192 C CA . ALA B 1 53 ? 22.781 -13.797 -5.965 1 66.69 53 ALA B CA 1
ATOM 2193 C C . ALA B 1 53 ? 22.641 -12.453 -5.262 1 66.69 53 ALA B C 1
ATOM 2195 O O . ALA B 1 53 ? 22.016 -12.367 -4.203 1 66.69 53 ALA B O 1
ATOM 2196 N N . ALA B 1 54 ? 23.125 -11.445 -5.852 1 63.5 54 ALA B N 1
ATOM 2197 C CA . ALA B 1 54 ? 23.031 -10.102 -5.277 1 63.5 54 ALA B CA 1
ATOM 2198 C C . ALA B 1 54 ? 21.594 -9.594 -5.27 1 63.5 54 ALA B C 1
ATOM 2200 O O . ALA B 1 54 ? 21.219 -8.805 -4.402 1 63.5 54 ALA B O 1
ATOM 2201 N N . SER B 1 55 ? 20.969 -10.062 -6.34 1 60.09 55 SER B N 1
ATOM 2202 C CA . SER B 1 55 ? 19.594 -9.633 -6.473 1 60.09 55 SER B CA 1
ATOM 2203 C C . SER B 1 55 ? 18.688 -10.328 -5.453 1 60.09 55 SER B C 1
ATOM 2205 O O . SER B 1 55 ? 17.578 -9.867 -5.18 1 60.09 55 SER B O 1
ATOM 2207 N N . LEU B 1 56 ? 19.031 -11.57 -5.148 1 58.97 56 LEU B N 1
ATOM 2208 C CA . LEU B 1 56 ? 18.266 -12.312 -4.145 1 58.97 56 LEU B CA 1
ATOM 2209 C C . LEU B 1 56 ? 18.312 -11.602 -2.797 1 58.97 56 LEU B C 1
ATOM 2211 O O . LEU B 1 56 ? 17.438 -11.789 -1.959 1 58.97 56 LEU B O 1
ATOM 2215 N N . GLY B 1 57 ? 18.297 -10.453 -2.627 1 54.66 57 GLY B N 1
ATOM 2216 C CA . GLY B 1 57 ? 18.281 -9.609 -1.443 1 54.66 57 GLY B CA 1
ATOM 2217 C C . GLY B 1 57 ? 19.016 -10.227 -0.26 1 54.66 57 GLY B C 1
ATOM 2218 O O . GLY B 1 57 ? 19.297 -11.422 -0.256 1 54.66 57 GLY B O 1
ATOM 2219 N N . SER B 1 58 ? 19.484 -9.43 0.673 1 55.88 58 SER B N 1
ATOM 2220 C CA . SER B 1 58 ? 20.203 -9.672 1.919 1 55.88 58 SER B CA 1
ATOM 2221 C C . SER B 1 58 ? 19.453 -10.68 2.795 1 55.88 58 SER B C 1
ATOM 2223 O O . SER B 1 58 ? 20.031 -11.219 3.744 1 55.88 58 SER B O 1
ATOM 2225 N N . ASP B 1 59 ? 18.234 -11.07 2.23 1 54.25 59 ASP B N 1
ATOM 2226 C CA . ASP B 1 59 ? 17.438 -11.805 3.211 1 54.25 59 ASP B CA 1
ATOM 2227 C C . ASP B 1 59 ? 17.641 -13.312 3.07 1 54.25 59 ASP B C 1
ATOM 2229 O O . ASP B 1 59 ? 17.125 -14.094 3.877 1 54.25 59 ASP B O 1
ATOM 2233 N N . ASP B 1 60 ? 18.328 -13.648 1.992 1 63.16 60 ASP B N 1
ATOM 2234 C CA . ASP B 1 60 ? 18.531 -15.094 2.004 1 63.16 60 ASP B CA 1
ATOM 2235 C C . ASP B 1 60 ? 20.016 -15.43 1.772 1 63.16 60 ASP B C 1
ATOM 2237 O O . ASP B 1 60 ? 20.359 -16 0.739 1 63.16 60 ASP B O 1
ATOM 2241 N N . PRO B 1 61 ? 20.781 -15.062 2.73 1 74.25 61 PRO B N 1
ATOM 2242 C CA . PRO B 1 61 ? 22.234 -15.305 2.623 1 74.25 61 PRO B CA 1
ATOM 2243 C C . PRO B 1 61 ? 22.562 -16.781 2.367 1 74.25 61 PRO B C 1
ATOM 2245 O O . PRO B 1 61 ? 23.547 -17.078 1.685 1 74.25 61 PRO B O 1
ATOM 2248 N N . GLU B 1 62 ? 21.609 -17.672 2.873 1 74 62 GLU B N 1
ATOM 2249 C CA . GLU B 1 62 ? 21.875 -19.094 2.695 1 74 62 GLU B CA 1
ATOM 2250 C C . GLU B 1 62 ? 21.797 -19.484 1.224 1 74 62 GLU B C 1
ATOM 2252 O O . GLU B 1 62 ? 22.641 -20.25 0.738 1 74 62 GLU B O 1
ATOM 2257 N N . THR B 1 63 ? 20.875 -18.938 0.583 1 75.69 63 THR B N 1
ATOM 2258 C CA . THR B 1 63 ? 20.719 -19.234 -0.838 1 75.69 63 THR B CA 1
ATOM 2259 C C . THR B 1 63 ? 21.875 -18.641 -1.64 1 75.69 63 THR B C 1
ATOM 2261 O O . THR B 1 63 ? 22.344 -19.266 -2.596 1 75.69 63 THR B O 1
ATOM 2264 N N . GLN B 1 64 ? 22.266 -17.469 -1.21 1 74.62 64 GLN B N 1
ATOM 2265 C CA . GLN B 1 64 ? 23.406 -16.844 -1.867 1 74.62 64 GLN B CA 1
ATOM 2266 C C . GLN B 1 64 ? 24.656 -17.703 -1.751 1 74.62 64 GLN B C 1
ATOM 2268 O O . GLN B 1 64 ? 25.406 -17.859 -2.719 1 74.62 64 GLN B O 1
ATOM 2273 N N . VAL B 1 65 ? 24.844 -18.297 -0.569 1 79.94 65 VAL B N 1
ATOM 2274 C CA . VAL B 1 65 ? 26.016 -19.125 -0.315 1 79.94 65 VAL B CA 1
ATOM 2275 C C . VAL B 1 65 ? 25.938 -20.406 -1.161 1 79.94 65 VAL B C 1
ATOM 2277 O O . VAL B 1 65 ? 26.938 -20.828 -1.742 1 79.94 65 VAL B O 1
ATOM 2280 N N . VAL B 1 66 ? 24.766 -20.953 -1.236 1 80.69 66 VAL B N 1
ATOM 2281 C CA . VAL B 1 66 ? 24.562 -22.188 -2.002 1 80.69 66 VAL B CA 1
ATOM 2282 C C . VAL B 1 66 ? 24.859 -21.922 -3.479 1 80.69 66 VAL B C 1
ATOM 2284 O O . VAL B 1 66 ? 25.516 -22.734 -4.141 1 80.69 66 VAL B O 1
ATOM 2287 N N . LEU B 1 67 ? 24.531 -20.781 -3.975 1 78.56 67 LEU B N 1
ATOM 2288 C CA . LEU B 1 67 ? 24.734 -20.422 -5.375 1 78.56 67 LEU B CA 1
ATOM 2289 C C . LEU B 1 67 ? 26.219 -20.172 -5.656 1 78.56 67 LEU B C 1
ATOM 2291 O O . LEU B 1 67 ? 26.75 -20.641 -6.676 1 78.56 67 LEU B O 1
ATOM 2295 N N . ILE B 1 68 ? 26.828 -19.516 -4.777 1 79.12 68 ILE B N 1
ATOM 2296 C CA . ILE B 1 68 ? 28.25 -19.203 -4.926 1 79.12 68 ILE B CA 1
ATOM 2297 C C . ILE B 1 68 ? 29.062 -20.5 -4.891 1 79.12 68 ILE B C 1
ATOM 2299 O O . ILE B 1 68 ? 29.969 -20.688 -5.699 1 79.12 68 ILE B O 1
ATOM 2303 N N . ASN B 1 69 ? 28.703 -21.391 -3.98 1 86.5 69 ASN B N 1
ATOM 2304 C CA . ASN B 1 69 ? 29.422 -22.656 -3.881 1 86.5 69 ASN B CA 1
ATOM 2305 C C . ASN B 1 69 ? 29.203 -23.531 -5.117 1 86.5 69 ASN B C 1
ATOM 2307 O O . ASN B 1 69 ? 30.109 -24.203 -5.574 1 86.5 69 ASN B O 1
ATOM 2311 N N . ALA B 1 70 ? 28.016 -23.5 -5.543 1 84.44 70 ALA B N 1
ATOM 2312 C CA . ALA B 1 70 ? 27.734 -24.281 -6.75 1 84.44 70 ALA B CA 1
ATOM 2313 C C . ALA B 1 70 ? 28.562 -23.781 -7.93 1 84.44 70 ALA B C 1
ATOM 2315 O O . ALA B 1 70 ? 29.078 -24.594 -8.711 1 84.44 70 ALA B O 1
ATOM 2316 N N . ILE B 1 71 ? 28.781 -22.5 -8.039 1 81.38 71 ILE B N 1
ATOM 2317 C CA . ILE B 1 71 ? 29.578 -21.922 -9.117 1 81.38 71 ILE B CA 1
ATOM 2318 C C . ILE B 1 71 ? 31.047 -22.312 -8.922 1 81.38 71 ILE B C 1
ATOM 2320 O O . ILE B 1 71 ? 31.75 -22.594 -9.891 1 81.38 71 ILE B O 1
ATOM 2324 N N . LYS B 1 72 ? 31.422 -22.234 -7.738 1 86 72 LYS B N 1
ATOM 2325 C CA . LYS B 1 72 ? 32.781 -22.625 -7.441 1 86 72 LYS B CA 1
ATOM 2326 C C . LYS B 1 72 ? 33.062 -24.078 -7.832 1 86 72 LYS B C 1
ATOM 2328 O O . LYS B 1 72 ? 34.094 -24.391 -8.391 1 86 72 LYS B O 1
ATOM 2333 N N . ASP B 1 73 ? 32.125 -24.922 -7.559 1 89.06 73 ASP B N 1
ATOM 2334 C CA . ASP B 1 73 ? 32.219 -26.328 -7.926 1 89.06 73 ASP B CA 1
ATOM 2335 C C . ASP B 1 73 ? 32.281 -26.5 -9.445 1 89.06 73 ASP B C 1
ATOM 2337 O O . ASP B 1 73 ? 33.062 -27.297 -9.953 1 89.06 73 ASP B O 1
ATOM 2341 N N . VAL B 1 74 ? 31.547 -25.75 -10.141 1 85.44 74 VAL B N 1
ATOM 2342 C CA . VAL B 1 74 ? 31.531 -25.812 -11.602 1 85.44 74 VAL B CA 1
ATOM 2343 C C . VAL B 1 74 ? 32.875 -25.297 -12.141 1 85.44 74 VAL B C 1
ATOM 2345 O O . VAL B 1 74 ? 33.438 -25.891 -13.062 1 85.44 74 VAL B O 1
ATOM 2348 N N . ALA B 1 75 ? 33.344 -24.188 -11.547 1 82.81 75 ALA B N 1
ATOM 2349 C CA . ALA B 1 75 ? 34.625 -23.641 -11.977 1 82.81 75 ALA B CA 1
ATOM 2350 C C . ALA B 1 75 ? 35.781 -24.641 -11.75 1 82.81 75 ALA B C 1
ATOM 2352 O O . ALA B 1 75 ? 36.625 -24.812 -12.617 1 82.81 75 ALA B O 1
ATOM 2353 N N . LYS B 1 76 ? 35.75 -25.234 -10.672 1 90.81 76 LYS B N 1
ATOM 2354 C CA . LYS B 1 76 ? 36.75 -26.25 -10.367 1 90.81 76 LYS B CA 1
ATOM 2355 C C . LYS B 1 76 ? 36.625 -27.438 -11.32 1 90.81 76 LYS B C 1
ATOM 2357 O O . LYS B 1 76 ? 37.656 -27.938 -11.812 1 90.81 76 LYS B O 1
ATOM 2362 N N . ALA B 1 77 ? 35.406 -27.922 -11.508 1 89.06 77 ALA B N 1
ATOM 2363 C CA . ALA B 1 77 ? 35.188 -29.031 -12.43 1 89.06 77 ALA B CA 1
ATOM 2364 C C . ALA B 1 77 ? 35.656 -28.688 -13.836 1 89.06 77 ALA B C 1
ATOM 2366 O O . ALA B 1 77 ? 36.219 -29.516 -14.539 1 89.06 77 ALA B O 1
ATOM 2367 N N . LEU B 1 78 ? 35.469 -27.5 -14.227 1 84 78 LEU B N 1
ATOM 2368 C CA . LEU B 1 78 ? 35.938 -27.047 -15.539 1 84 78 LEU B CA 1
ATOM 2369 C C . LEU B 1 78 ? 37.469 -27.047 -15.617 1 84 78 LEU B C 1
ATOM 2371 O O . LEU B 1 78 ? 38.031 -27.484 -16.609 1 84 78 LEU B O 1
ATOM 2375 N N . SER B 1 79 ? 38.094 -26.484 -14.594 1 86.12 79 SER B N 1
ATOM 2376 C CA . SER B 1 79 ? 39.562 -26.5 -14.547 1 86.12 79 SER B CA 1
ATOM 2377 C C . SER B 1 79 ? 40.094 -27.922 -14.656 1 86.12 79 SER B C 1
ATOM 2379 O O . SER B 1 79 ? 41.031 -28.172 -15.398 1 86.12 79 SER B O 1
ATOM 2381 N N . ASP B 1 80 ? 39.469 -28.828 -13.961 1 89.31 80 ASP B N 1
ATOM 2382 C CA . ASP B 1 80 ? 39.875 -30.219 -14 1 89.31 80 ASP B CA 1
ATOM 2383 C C . ASP B 1 80 ? 39.656 -30.828 -15.391 1 89.31 80 ASP B C 1
ATOM 2385 O O . ASP B 1 80 ? 40.5 -31.594 -15.875 1 89.31 80 ASP B O 1
ATOM 2389 N N . LEU B 1 81 ? 38.594 -30.516 -15.984 1 86.62 81 LEU B N 1
ATOM 2390 C CA . LEU B 1 81 ? 38.281 -31.016 -17.312 1 86.62 81 LEU B CA 1
ATOM 2391 C C . LEU B 1 81 ? 39.281 -30.5 -18.344 1 86.62 81 LEU B C 1
ATOM 2393 O O . LEU B 1 81 ? 39.75 -31.266 -19.188 1 86.62 81 LEU B O 1
ATOM 2397 N N . ILE B 1 82 ? 39.625 -29.203 -18.25 1 81.25 82 ILE B N 1
ATOM 2398 C CA . ILE B 1 82 ? 40.625 -28.641 -19.141 1 81.25 82 ILE B CA 1
ATOM 2399 C C . ILE B 1 82 ? 41.938 -29.359 -18.953 1 81.25 82 ILE B C 1
ATOM 2401 O O . ILE B 1 82 ? 42.594 -29.719 -19.938 1 81.25 82 ILE B O 1
ATOM 2405 N N . GLY B 1 83 ? 42.281 -29.578 -17.734 1 84.5 83 GLY B N 1
ATOM 2406 C CA . GLY B 1 83 ? 43.5 -30.312 -17.438 1 84.5 83 GLY B CA 1
ATOM 2407 C C . GLY B 1 83 ? 43.5 -31.719 -18 1 84.5 83 GLY B C 1
ATOM 2408 O O . GLY B 1 83 ? 44.5 -32.156 -18.578 1 84.5 83 GLY B O 1
ATOM 2409 N N . ALA B 1 84 ? 42.406 -32.438 -17.844 1 86.31 84 ALA B N 1
ATOM 2410 C CA . ALA B 1 84 ? 42.281 -33.812 -18.344 1 86.31 84 ALA B CA 1
ATOM 2411 C C . ALA B 1 84 ? 42.312 -33.812 -19.875 1 86.31 84 ALA B C 1
ATOM 2413 O O . ALA B 1 84 ? 42.875 -34.75 -20.484 1 86.31 84 ALA B O 1
ATOM 2414 N N . THR B 1 85 ? 41.75 -32.906 -20.484 1 81.38 85 THR B N 1
ATOM 2415 C CA . THR B 1 85 ? 41.719 -32.812 -21.938 1 81.38 85 THR B CA 1
ATOM 2416 C C . THR B 1 85 ? 43.094 -32.594 -22.5 1 81.38 85 THR B C 1
ATOM 2418 O O . THR B 1 85 ? 43.469 -33.188 -23.516 1 81.38 85 THR B O 1
ATOM 2421 N N . LYS B 1 86 ? 43.906 -31.703 -21.812 1 79.38 86 LYS B N 1
ATOM 2422 C CA . LYS B 1 86 ? 45.281 -31.484 -22.219 1 79.38 86 LYS B CA 1
ATOM 2423 C C . LYS B 1 86 ? 46.125 -32.75 -22.125 1 79.38 86 LYS B C 1
ATOM 2425 O O . LYS B 1 86 ? 46.969 -33.031 -22.969 1 79.38 86 LYS B O 1
ATOM 2430 N N . GLY B 1 87 ? 45.875 -33.562 -21.125 1 80.25 87 GLY B N 1
ATOM 2431 C CA . GLY B 1 87 ? 46.594 -34.812 -20.938 1 80.25 87 GLY B CA 1
ATOM 2432 C C . GLY B 1 87 ? 46.188 -35.906 -21.922 1 80.25 87 GLY B C 1
ATOM 2433 O O . GLY B 1 87 ? 46.969 -36.812 -22.219 1 80.25 87 GLY B O 1
ATOM 2434 N N . ALA B 1 88 ? 45 -35.844 -22.391 1 78 88 ALA B N 1
ATOM 2435 C CA . ALA B 1 88 ? 44.469 -36.875 -23.281 1 78 88 ALA B CA 1
ATOM 2436 C C . ALA B 1 88 ? 44.625 -36.469 -24.75 1 78 88 ALA B C 1
ATOM 2438 O O . ALA B 1 88 ? 44.438 -37.281 -25.641 1 78 88 ALA B O 1
ATOM 2439 N N . ALA B 1 89 ? 45.125 -35.281 -24.922 1 75.69 89 ALA B N 1
ATOM 2440 C CA . ALA B 1 89 ? 45.281 -34.812 -26.297 1 75.69 89 ALA B CA 1
ATOM 2441 C C . ALA B 1 89 ? 46.25 -35.656 -27.078 1 75.69 89 ALA B C 1
ATOM 2443 O O . ALA B 1 89 ? 47.344 -35.969 -26.578 1 75.69 89 ALA B O 1
ATOM 2444 N N . SER B 1 90 ? 45.875 -36.094 -28.234 1 71.88 90 SER B N 1
ATOM 2445 C CA . SER B 1 90 ? 46.688 -36.812 -29.203 1 71.88 90 SER B CA 1
ATOM 2446 C C . SER B 1 90 ? 47 -38.219 -28.719 1 71.88 90 SER B C 1
ATOM 2448 O O . SER B 1 90 ? 47.969 -38.844 -29.156 1 71.88 90 SER B O 1
ATOM 2450 N N . LYS B 1 91 ? 46.344 -38.531 -27.625 1 75 91 LYS B N 1
ATOM 2451 C CA . LYS B 1 91 ? 46.562 -39.875 -27.156 1 75 91 LYS B CA 1
ATOM 2452 C C . LYS B 1 91 ? 45.5 -40.844 -27.734 1 75 91 LYS B C 1
ATOM 2454 O O . LYS B 1 91 ? 44.438 -40.406 -28.141 1 75 91 LYS B O 1
ATOM 2459 N N . PRO B 1 92 ? 45.938 -42.094 -27.953 1 74.56 92 PRO B N 1
ATOM 2460 C CA . PRO B 1 92 ? 44.969 -43.031 -28.469 1 74.56 92 PRO B CA 1
ATOM 2461 C C . PRO B 1 92 ? 43.812 -43.281 -27.5 1 74.56 92 PRO B C 1
ATOM 2463 O O . PRO B 1 92 ? 43.906 -42.938 -26.328 1 74.56 92 PRO B O 1
ATOM 2466 N N . ALA B 1 93 ? 42.562 -43.719 -28.031 1 70.44 93 ALA B N 1
ATOM 2467 C CA . ALA B 1 93 ? 41.312 -43.906 -27.281 1 70.44 93 ALA B CA 1
ATOM 2468 C C . ALA B 1 93 ? 41.5 -44.844 -26.109 1 70.44 93 ALA B C 1
ATOM 2470 O O . ALA B 1 93 ? 40.812 -44.75 -25.094 1 70.44 93 ALA B O 1
ATOM 2471 N N . ASP B 1 94 ? 42.594 -45.719 -26.172 1 77.19 94 ASP B N 1
ATOM 2472 C CA . ASP B 1 94 ? 42.781 -46.719 -25.141 1 77.19 94 ASP B CA 1
ATOM 2473 C C . ASP B 1 94 ? 43.75 -46.219 -24.062 1 77.19 94 ASP B C 1
ATOM 2475 O O . ASP B 1 94 ? 44.031 -46.938 -23.109 1 77.19 94 ASP B O 1
ATOM 2479 N N . ASP B 1 95 ? 44.25 -44.969 -24.281 1 80.75 95 ASP B N 1
ATOM 2480 C CA . ASP B 1 95 ? 45.188 -44.406 -23.297 1 80.75 95 ASP B CA 1
ATOM 2481 C C . ASP B 1 95 ? 44.469 -44.125 -21.969 1 80.75 95 ASP B C 1
ATOM 2483 O O . ASP B 1 95 ? 43.312 -43.719 -21.953 1 80.75 95 ASP B O 1
ATOM 2487 N N . PRO B 1 96 ? 45.031 -44.531 -20.828 1 85.75 96 PRO B N 1
ATOM 2488 C CA . PRO B 1 96 ? 44.438 -44.281 -19.5 1 85.75 96 PRO B CA 1
ATOM 2489 C C . PRO B 1 96 ? 44.031 -42.812 -19.297 1 85.75 96 PRO B C 1
ATOM 2491 O O . PRO B 1 96 ? 43.125 -42.531 -18.5 1 85.75 96 PRO B O 1
ATOM 2494 N N . SER B 1 97 ? 44.688 -41.906 -20.031 1 85.06 97 SER B N 1
ATOM 2495 C CA . SER B 1 97 ? 44.312 -40.5 -19.922 1 85.06 97 SER B CA 1
ATOM 2496 C C . SER B 1 97 ? 42.906 -40.25 -20.391 1 85.06 97 SER B C 1
ATOM 2498 O O . SER B 1 97 ? 42.25 -39.281 -19.953 1 85.06 97 SER B O 1
ATOM 2500 N N . MET B 1 98 ? 42.375 -41.094 -21.188 1 80.5 98 MET B N 1
ATOM 2501 C CA . MET B 1 98 ? 41 -40.969 -21.688 1 80.5 98 MET B CA 1
ATOM 2502 C C . MET B 1 98 ? 40 -41.312 -20.578 1 80.5 98 MET B C 1
ATOM 2504 O O . MET B 1 98 ? 38.875 -40.75 -20.562 1 80.5 98 MET B O 1
ATOM 2508 N N . TYR B 1 99 ? 40.406 -42.219 -19.672 1 83.12 99 TYR B N 1
ATOM 2509 C CA . TYR B 1 99 ? 39.562 -42.531 -18.531 1 83.12 99 TYR B CA 1
ATOM 2510 C C . TYR B 1 99 ? 39.438 -41.312 -17.594 1 83.12 99 TYR B C 1
ATOM 2512 O O . TYR B 1 99 ? 38.344 -41.031 -17.078 1 83.12 99 TYR B O 1
ATOM 2520 N N . GLN B 1 100 ? 40.531 -40.594 -17.5 1 86.81 100 GLN B N 1
ATOM 2521 C CA . GLN B 1 100 ? 40.531 -39.375 -16.688 1 86.81 100 GLN B CA 1
ATOM 2522 C C . GLN B 1 100 ? 39.656 -38.312 -17.328 1 86.81 100 GLN B C 1
ATOM 2524 O O . GLN B 1 100 ? 38.969 -37.594 -16.625 1 86.81 100 GLN B O 1
ATOM 2529 N N . LEU B 1 101 ? 39.688 -38.25 -18.609 1 84.5 101 LEU B N 1
ATOM 2530 C CA . LEU B 1 101 ? 38.875 -37.281 -19.344 1 84.5 101 LEU B CA 1
ATOM 2531 C C . LEU B 1 101 ? 37.406 -37.562 -19.172 1 84.5 101 LEU B C 1
ATOM 2533 O O . LEU B 1 101 ? 36.594 -36.688 -18.891 1 84.5 101 LEU B O 1
ATOM 2537 N N . LYS B 1 102 ? 37.031 -38.844 -19.344 1 83.19 102 LYS B N 1
ATOM 2538 C CA . LYS B 1 102 ? 35.625 -39.25 -19.172 1 83.19 102 LYS B CA 1
ATOM 2539 C C . LYS B 1 102 ? 35.156 -38.969 -17.75 1 83.19 102 LYS B C 1
ATOM 2541 O O . LYS B 1 102 ? 34.031 -38.531 -17.547 1 83.19 102 LYS B O 1
ATOM 2546 N N . GLY B 1 103 ? 36 -39.219 -16.766 1 89.44 103 GLY B N 1
ATOM 2547 C CA . GLY B 1 103 ? 35.656 -38.938 -15.375 1 89.44 103 GLY B CA 1
ATOM 2548 C C . GLY B 1 103 ? 35.438 -37.469 -15.094 1 89.44 103 GLY B C 1
ATOM 2549 O O . GLY B 1 103 ? 34.5 -37.094 -14.422 1 89.44 103 GLY B O 1
ATOM 2550 N N . ALA B 1 104 ? 36.344 -36.625 -15.562 1 87.62 104 ALA B N 1
ATOM 2551 C CA . ALA B 1 104 ? 36.25 -35.188 -15.383 1 87.62 104 ALA B CA 1
ATOM 2552 C C . ALA B 1 104 ? 35 -34.625 -16.062 1 87.62 104 ALA B C 1
ATOM 2554 O O . ALA B 1 104 ? 34.344 -33.719 -15.539 1 87.62 104 ALA B O 1
ATOM 2555 N N . ALA B 1 105 ? 34.719 -35.156 -17.188 1 82.19 105 ALA B N 1
ATOM 2556 C CA . ALA B 1 105 ? 33.5 -34.719 -17.922 1 82.19 105 ALA B CA 1
ATOM 2557 C C . ALA B 1 105 ? 32.25 -35.062 -17.156 1 82.19 105 ALA B C 1
ATOM 2559 O O . ALA B 1 105 ? 31.312 -34.25 -17.078 1 82.19 105 ALA B O 1
ATOM 2560 N N . LYS B 1 106 ? 32.188 -36.25 -16.531 1 86.88 106 LYS B N 1
ATOM 2561 C CA . LYS B 1 106 ? 31.031 -36.688 -15.734 1 86.88 106 LYS B CA 1
ATOM 2562 C C . LYS B 1 106 ? 30.844 -35.781 -14.523 1 86.88 106 LYS B C 1
ATOM 2564 O O . LYS B 1 106 ? 29.719 -35.406 -14.188 1 86.88 106 LYS B O 1
ATOM 2569 N N . VAL B 1 107 ? 31.922 -35.406 -13.898 1 89.81 107 VAL B N 1
ATOM 2570 C CA . VAL B 1 107 ? 31.859 -34.5 -12.734 1 89.81 107 VAL B CA 1
ATOM 2571 C C . VAL B 1 107 ? 31.344 -33.125 -13.156 1 89.81 107 VAL B C 1
ATOM 2573 O O . VAL B 1 107 ? 30.531 -32.531 -12.453 1 89.81 107 VAL B O 1
ATOM 2576 N N . MET B 1 108 ? 31.75 -32.688 -14.281 1 83 108 MET B N 1
ATOM 2577 C CA . MET B 1 108 ? 31.312 -31.391 -14.805 1 83 108 MET B CA 1
ATOM 2578 C C . MET B 1 108 ? 29.812 -31.391 -15.078 1 83 108 MET B C 1
ATOM 2580 O O . MET B 1 108 ? 29.094 -30.484 -14.648 1 83 108 MET B O 1
ATOM 2584 N N . VAL B 1 109 ? 29.328 -32.469 -15.719 1 81.75 109 VAL B N 1
ATOM 2585 C CA . VAL B 1 109 ? 27.906 -32.594 -16.047 1 81.75 109 VAL B CA 1
ATOM 2586 C C . VAL B 1 109 ? 27.094 -32.656 -14.758 1 81.75 109 VAL B C 1
ATOM 2588 O O . VAL B 1 109 ? 26.047 -32 -14.648 1 81.75 109 VAL B O 1
ATOM 2591 N N . THR B 1 110 ? 27.562 -33.344 -13.797 1 88 110 THR B N 1
ATOM 2592 C CA . THR B 1 110 ? 26.875 -33.469 -12.516 1 88 110 THR B CA 1
ATOM 2593 C C . THR B 1 110 ? 26.812 -32.125 -11.805 1 88 110 THR B C 1
ATOM 2595 O O . THR B 1 110 ? 25.766 -31.766 -11.266 1 88 110 THR B O 1
ATOM 2598 N N . ASN B 1 111 ? 27.891 -31.359 -11.805 1 85.69 111 ASN B N 1
ATOM 2599 C CA . ASN B 1 111 ? 27.938 -30.062 -11.125 1 85.69 111 ASN B CA 1
ATOM 2600 C C . ASN B 1 111 ? 27.062 -29.031 -11.82 1 85.69 111 ASN B C 1
ATOM 2602 O O . ASN B 1 111 ? 26.391 -28.234 -11.164 1 85.69 111 ASN B O 1
ATOM 2606 N N . VAL B 1 112 ? 27.031 -29.109 -13.094 1 80.44 112 VAL B N 1
ATOM 2607 C CA . VAL B 1 112 ? 26.188 -28.188 -13.852 1 80.44 112 VAL B CA 1
ATOM 2608 C C . VAL B 1 112 ? 24.719 -28.516 -13.609 1 80.44 112 VAL B C 1
ATOM 2610 O O . VAL B 1 112 ? 23.906 -27.609 -13.406 1 80.44 112 VAL B O 1
ATOM 2613 N N . THR B 1 113 ? 24.453 -29.859 -13.633 1 83.12 113 THR B N 1
ATOM 2614 C CA . THR B 1 113 ? 23.078 -30.281 -13.352 1 83.12 113 THR B CA 1
ATOM 2615 C C . THR B 1 113 ? 22.656 -29.859 -11.953 1 83.12 113 THR B C 1
ATOM 2617 O O . THR B 1 113 ? 21.547 -29.375 -11.75 1 83.12 113 THR B O 1
ATOM 2620 N N . SER B 1 114 ? 23.562 -30 -11.078 1 83.62 114 SER B N 1
ATOM 2621 C CA . SER B 1 114 ? 23.281 -29.594 -9.703 1 83.62 114 SER B CA 1
ATOM 2622 C C . SER B 1 114 ? 23.047 -28.094 -9.602 1 83.62 114 SER B C 1
ATOM 2624 O O . SER B 1 114 ? 22.141 -27.656 -8.891 1 83.62 114 SER B O 1
ATOM 2626 N N . LEU B 1 115 ? 23.766 -27.25 -10.242 1 80.75 115 LEU B N 1
ATOM 2627 C CA . LEU B 1 115 ? 23.594 -25.797 -10.289 1 80.75 115 LEU B CA 1
ATOM 2628 C C . LEU B 1 115 ? 22.219 -25.422 -10.859 1 80.75 115 LEU B C 1
ATOM 2630 O O . LEU B 1 115 ? 21.516 -24.594 -10.289 1 80.75 115 LEU B O 1
ATOM 2634 N N . LEU B 1 116 ? 21.859 -26.078 -11.922 1 79.94 116 LEU B N 1
ATOM 2635 C CA . LEU B 1 116 ? 20.562 -25.812 -12.562 1 79.94 116 LEU B CA 1
ATOM 2636 C C . LEU B 1 116 ? 19.406 -26.141 -11.625 1 79.94 116 LEU B C 1
ATOM 2638 O O . LEU B 1 116 ? 18.438 -25.391 -11.547 1 79.94 116 LEU B O 1
ATOM 2642 N N . LYS B 1 117 ? 19.625 -27.266 -10.945 1 81.5 117 LYS B N 1
ATOM 2643 C CA . LYS B 1 117 ? 18.609 -27.641 -9.977 1 81.5 117 LYS B CA 1
ATOM 2644 C C . LYS B 1 117 ? 18.5 -26.609 -8.859 1 81.5 117 LYS B C 1
ATOM 2646 O O . LYS B 1 117 ? 17.391 -26.281 -8.422 1 81.5 117 LYS B O 1
ATOM 2651 N N . THR B 1 118 ? 19.562 -26.188 -8.461 1 77.38 118 THR B N 1
ATOM 2652 C CA . THR B 1 118 ? 19.594 -25.172 -7.41 1 77.38 118 THR B CA 1
ATOM 2653 C C . THR B 1 118 ? 18.953 -23.875 -7.883 1 77.38 118 THR B C 1
ATOM 2655 O O . THR B 1 118 ? 18.172 -23.266 -7.156 1 77.38 118 THR B O 1
ATOM 2658 N N . VAL B 1 119 ? 19.281 -23.391 -9.055 1 75.06 119 VAL B N 1
ATOM 2659 C CA . VAL B 1 119 ? 18.734 -22.156 -9.617 1 75.06 119 VAL B CA 1
ATOM 2660 C C . VAL B 1 119 ? 17.219 -22.297 -9.766 1 75.06 119 VAL B C 1
ATOM 2662 O O . VAL B 1 119 ? 16.469 -21.375 -9.461 1 75.06 119 VAL B O 1
ATOM 2665 N N . LYS B 1 120 ? 16.859 -23.484 -10.227 1 76.88 120 LYS B N 1
ATOM 2666 C CA . LYS B 1 120 ? 15.438 -23.734 -10.383 1 76.88 120 LYS B CA 1
ATOM 2667 C C . LYS B 1 120 ? 14.719 -23.688 -9.031 1 76.88 120 LYS B C 1
ATOM 2669 O O . LYS B 1 120 ? 13.625 -23.141 -8.914 1 76.88 120 LYS B O 1
ATOM 2674 N N . ALA B 1 121 ? 15.336 -24.344 -8.125 1 75.62 121 ALA B N 1
ATOM 2675 C CA . ALA B 1 121 ? 14.75 -24.344 -6.789 1 75.62 121 ALA B CA 1
ATOM 2676 C C . ALA B 1 121 ? 14.617 -22.938 -6.234 1 75.62 121 ALA B C 1
ATOM 2678 O O . ALA B 1 121 ? 13.602 -22.594 -5.621 1 75.62 121 ALA B O 1
ATOM 2679 N N . VAL B 1 122 ? 15.578 -22.109 -6.391 1 72.25 122 VAL B N 1
ATOM 2680 C CA . VAL B 1 122 ? 15.57 -20.719 -5.926 1 72.25 122 VAL B CA 1
ATOM 2681 C C . VAL B 1 122 ? 14.477 -19.938 -6.648 1 72.25 122 VAL B C 1
ATOM 2683 O O . VAL B 1 122 ? 13.758 -19.156 -6.031 1 72.25 122 VAL B O 1
ATOM 2686 N N . GLU B 1 123 ? 14.383 -20.141 -7.875 1 71.44 123 GLU B N 1
ATOM 2687 C CA . GLU B 1 123 ? 13.352 -19.484 -8.672 1 71.44 123 GLU B CA 1
ATOM 2688 C C . GLU B 1 123 ? 11.953 -19.906 -8.219 1 71.44 123 GLU B C 1
ATOM 2690 O O . GLU B 1 123 ? 11.062 -19.062 -8.094 1 71.44 123 GLU B O 1
ATOM 2695 N N . ASP B 1 124 ? 11.898 -21.203 -8.102 1 74.94 124 ASP B N 1
ATOM 2696 C CA . ASP B 1 124 ? 10.602 -21.734 -7.676 1 74.94 124 ASP B CA 1
ATOM 2697 C C . ASP B 1 124 ? 10.172 -21.125 -6.344 1 74.94 124 ASP B C 1
ATOM 2699 O O . ASP B 1 124 ? 9.008 -20.766 -6.164 1 74.94 124 ASP B O 1
ATOM 2703 N N . GLU B 1 125 ? 11.148 -20.984 -5.52 1 73.5 125 GLU B N 1
ATOM 2704 C CA . GLU B 1 125 ? 10.844 -20.406 -4.211 1 73.5 125 GLU B CA 1
ATOM 2705 C C . GLU B 1 125 ? 10.5 -18.922 -4.332 1 73.5 125 GLU B C 1
ATOM 2707 O O . GLU B 1 125 ? 9.578 -18.438 -3.674 1 73.5 125 GLU B O 1
ATOM 2712 N N . ALA B 1 126 ? 11.242 -18.281 -5.238 1 71.44 126 ALA B N 1
ATOM 2713 C CA . ALA B 1 126 ? 11.07 -16.844 -5.418 1 71.44 126 ALA B CA 1
ATOM 2714 C C . ALA B 1 126 ? 9.75 -16.531 -6.121 1 71.44 126 ALA B C 1
ATOM 2716 O O . ALA B 1 126 ? 9.242 -15.414 -6.031 1 71.44 126 ALA B O 1
ATOM 2717 N N . THR B 1 127 ? 9.18 -17.609 -6.816 1 79.25 127 THR B N 1
ATOM 2718 C CA . THR B 1 127 ? 7.977 -17.344 -7.594 1 79.25 127 THR B CA 1
ATOM 2719 C C . THR B 1 127 ? 6.773 -18.062 -6.988 1 79.25 127 THR B C 1
ATOM 2721 O O . THR B 1 127 ? 5.699 -18.094 -7.59 1 79.25 127 THR B O 1
ATOM 2724 N N . ARG B 1 128 ? 6.914 -18.719 -5.93 1 82.06 128 ARG B N 1
ATOM 2725 C CA . ARG B 1 128 ? 5.855 -19.5 -5.289 1 82.06 128 ARG B CA 1
ATOM 2726 C C . ARG B 1 128 ? 4.625 -18.625 -5.027 1 82.06 128 ARG B C 1
ATOM 2728 O O . ARG B 1 128 ? 3.5 -19.047 -5.309 1 82.06 128 ARG B O 1
ATOM 2735 N N . GLY B 1 129 ? 4.852 -17.422 -4.492 1 85.75 129 GLY B N 1
ATOM 2736 C CA . GLY B 1 129 ? 3.754 -16.516 -4.227 1 85.75 129 GLY B CA 1
ATOM 2737 C C . GLY B 1 129 ? 3.066 -16.016 -5.488 1 85.75 129 GLY B C 1
ATOM 2738 O O . GLY B 1 129 ? 1.837 -15.969 -5.551 1 85.75 129 GLY B O 1
ATOM 2739 N N . THR B 1 130 ? 3.902 -15.758 -6.434 1 84.56 130 THR B N 1
ATOM 2740 C CA . THR B 1 130 ? 3.369 -15.289 -7.707 1 84.56 130 THR B CA 1
ATOM 2741 C C . THR B 1 130 ? 2.494 -16.359 -8.352 1 84.56 130 THR B C 1
ATOM 2743 O O . THR B 1 130 ? 1.406 -16.062 -8.852 1 84.56 130 THR B O 1
ATOM 2746 N N . ARG B 1 131 ? 2.934 -17.625 -8.359 1 85.44 131 ARG B N 1
ATOM 2747 C CA . ARG B 1 131 ? 2.152 -18.719 -8.914 1 85.44 131 ARG B CA 1
ATOM 2748 C C . ARG B 1 131 ? 0.845 -18.906 -8.148 1 85.44 131 ARG B C 1
ATOM 2750 O O . ARG B 1 131 ? -0.202 -19.156 -8.742 1 85.44 131 ARG B O 1
ATOM 2757 N N . ALA B 1 132 ? 0.939 -18.75 -6.816 1 90.88 132 ALA B N 1
ATOM 2758 C CA . ALA B 1 132 ? -0.257 -18.875 -5.988 1 90.88 132 ALA B CA 1
ATOM 2759 C C . ALA B 1 132 ? -1.26 -17.766 -6.316 1 90.88 132 ALA B C 1
ATOM 2761 O O . ALA B 1 132 ? -2.463 -18.016 -6.414 1 90.88 132 ALA B O 1
ATOM 2762 N N . LEU B 1 133 ? -0.756 -16.578 -6.508 1 92.19 133 LEU B N 1
ATOM 2763 C CA . LEU B 1 133 ? -1.61 -15.438 -6.824 1 92.19 133 LEU B CA 1
ATOM 2764 C C . LEU B 1 133 ? -2.225 -15.586 -8.211 1 92.19 133 LEU B C 1
ATOM 2766 O O . LEU B 1 133 ? -3.404 -15.289 -8.406 1 92.19 133 LEU B O 1
ATOM 2770 N N . GLU B 1 134 ? -1.449 -16.141 -9.141 1 92.19 134 GLU B N 1
ATOM 2771 C CA . GLU B 1 134 ? -1.96 -16.391 -10.484 1 92.19 134 GLU B CA 1
ATOM 2772 C C . GLU B 1 134 ? -3.074 -17.422 -10.469 1 92.19 134 GLU B C 1
ATOM 2774 O O . GLU B 1 134 ? -4.094 -17.266 -11.141 1 92.19 134 GLU B O 1
ATOM 2779 N N . ALA B 1 135 ? -2.844 -18.438 -9.766 1 92.94 135 ALA B N 1
ATOM 2780 C CA . ALA B 1 135 ? -3.859 -19.484 -9.625 1 92.94 135 ALA B CA 1
ATOM 2781 C C . ALA B 1 135 ? -5.125 -18.938 -8.977 1 92.94 135 ALA B C 1
ATOM 2783 O O . ALA B 1 135 ? -6.238 -19.312 -9.352 1 92.94 135 ALA B O 1
ATOM 2784 N N . THR B 1 136 ? -4.887 -18.094 -8.016 1 95.5 136 THR B N 1
ATOM 2785 C CA . THR B 1 136 ? -6.016 -17.469 -7.34 1 95.5 136 THR B CA 1
ATOM 2786 C C . THR B 1 136 ? -6.793 -16.578 -8.297 1 95.5 136 THR B C 1
ATOM 2788 O O . THR B 1 136 ? -8.023 -16.578 -8.297 1 95.5 136 THR B O 1
ATOM 2791 N N . ILE B 1 137 ? -6.148 -15.805 -9.125 1 94.94 137 ILE B N 1
ATOM 2792 C CA . ILE B 1 137 ? -6.785 -14.93 -10.109 1 94.94 137 ILE B CA 1
ATOM 2793 C C . ILE B 1 137 ? -7.641 -15.758 -11.062 1 94.94 137 ILE B C 1
ATOM 2795 O O . ILE B 1 137 ? -8.789 -15.414 -11.328 1 94.94 137 ILE B O 1
ATOM 2799 N N . GLU B 1 138 ? -7.141 -16.891 -11.508 1 94.75 138 GLU B N 1
ATOM 2800 C CA . GLU B 1 138 ? -7.898 -17.766 -12.391 1 94.75 138 GLU B CA 1
ATOM 2801 C C . GLU B 1 138 ? -9.109 -18.359 -11.672 1 94.75 138 GLU B C 1
ATOM 2803 O O . GLU B 1 138 ? -10.188 -18.469 -12.25 1 94.75 138 GLU B O 1
ATOM 2808 N N . TYR B 1 139 ? -8.867 -18.781 -10.461 1 93.88 139 TYR B N 1
ATOM 2809 C CA . TYR B 1 139 ? -9.961 -19.312 -9.648 1 93.88 139 TYR B CA 1
ATOM 2810 C C . TYR B 1 139 ? -11.086 -18.281 -9.531 1 93.88 139 TYR B C 1
ATOM 2812 O O . TYR B 1 139 ? -12.266 -18.625 -9.703 1 93.88 139 TYR B O 1
ATOM 2820 N N . ILE B 1 140 ? -10.781 -17 -9.25 1 96.5 140 ILE B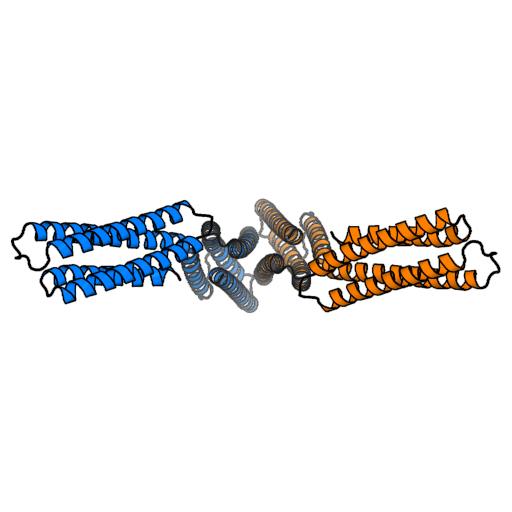 N 1
ATOM 2821 C CA . ILE B 1 140 ? -11.766 -15.945 -9.062 1 96.5 140 ILE B CA 1
ATOM 2822 C C . ILE B 1 140 ? -12.492 -15.68 -10.383 1 96.5 140 ILE B C 1
ATOM 2824 O O . ILE B 1 140 ? -13.703 -15.453 -10.391 1 96.5 140 ILE B O 1
ATOM 2828 N N . LYS B 1 141 ? -11.734 -15.773 -11.508 1 95.75 141 LYS B N 1
ATOM 2829 C CA . LYS B 1 141 ? -12.359 -15.617 -12.82 1 95.75 141 LYS B CA 1
ATOM 2830 C C . LYS B 1 141 ? -13.391 -16.719 -13.07 1 95.75 141 LYS B C 1
ATOM 2832 O O . LYS B 1 141 ? -14.469 -16.453 -13.609 1 95.75 141 LYS B O 1
ATOM 2837 N N . GLN B 1 142 ? -13.094 -17.859 -12.633 1 95.44 142 GLN B N 1
ATOM 2838 C CA . GLN B 1 142 ? -14.031 -18.969 -12.766 1 95.44 142 GLN B CA 1
ATOM 2839 C C . GLN B 1 142 ? -15.258 -18.766 -11.883 1 95.44 142 GLN B C 1
ATOM 2841 O O . GLN B 1 142 ? -16.391 -19 -12.32 1 95.44 142 GLN B O 1
ATOM 2846 N N . GLU B 1 143 ? -14.961 -18.297 -10.688 1 95.06 143 GLU B N 1
ATOM 2847 C CA . GLU B 1 143 ? -16.062 -18.031 -9.773 1 95.06 143 GLU B CA 1
ATOM 2848 C C . GLU B 1 143 ? -16.984 -16.938 -10.312 1 95.06 143 GLU B C 1
ATOM 2850 O O . GLU B 1 143 ? -18.203 -16.984 -10.133 1 95.06 143 GLU B O 1
ATOM 2855 N N . LEU B 1 144 ? -16.406 -15.969 -10.977 1 96.25 144 LEU B N 1
ATOM 2856 C CA . LEU B 1 144 ? -17.172 -14.875 -11.562 1 96.25 144 LEU B CA 1
ATOM 2857 C C . LEU B 1 144 ? -18.062 -15.383 -12.695 1 96.25 144 LEU B C 1
ATOM 2859 O O . LEU B 1 144 ? -19.203 -14.938 -12.836 1 96.25 144 LEU B O 1
ATOM 2863 N N . THR B 1 145 ? -17.578 -16.375 -13.461 1 95.94 145 THR B N 1
ATOM 2864 C CA . THR B 1 145 ? -18.359 -16.984 -14.523 1 95.94 145 THR B CA 1
ATOM 2865 C C . THR B 1 145 ? -19.578 -17.703 -13.945 1 95.94 145 THR B C 1
ATOM 2867 O O . THR B 1 145 ? -20.688 -17.594 -14.484 1 95.94 145 THR B O 1
ATOM 2870 N N . VAL B 1 146 ? -19.344 -18.375 -12.844 1 93.88 146 VAL B N 1
ATOM 2871 C CA . VAL B 1 146 ? -20.438 -19.078 -12.172 1 93.88 146 VAL B CA 1
ATOM 2872 C C . VAL B 1 146 ? -21.453 -18.062 -11.633 1 93.88 146 VAL B C 1
ATOM 2874 O O . VAL B 1 146 ? -22.656 -18.266 -11.758 1 93.88 146 VAL B O 1
ATOM 2877 N N . PHE B 1 147 ? -20.984 -16.984 -11.133 1 95 147 PHE B N 1
ATOM 2878 C CA . PHE B 1 147 ? -21.797 -15.898 -10.594 1 95 147 PHE B CA 1
ATOM 2879 C C . PHE B 1 147 ? -22.688 -15.297 -11.68 1 95 147 PHE B C 1
ATOM 2881 O O . PHE B 1 147 ? -23.844 -14.969 -11.438 1 95 147 PHE B O 1
ATOM 2888 N N . GLN B 1 148 ? -22.141 -15.156 -12.805 1 92.94 148 GLN B N 1
ATOM 2889 C CA . GLN B 1 148 ? -22.828 -14.5 -13.906 1 92.94 148 GLN B CA 1
ATOM 2890 C C . GLN B 1 148 ? -23.781 -15.461 -14.609 1 92.94 148 GLN B C 1
ATOM 2892 O O . GLN B 1 148 ? -24.578 -15.047 -15.453 1 92.94 148 GLN B O 1
ATOM 2897 N N . SER B 1 149 ? -23.719 -16.703 -14.211 1 90.94 149 SER B N 1
ATOM 2898 C CA . SER B 1 149 ? -24.625 -17.688 -14.812 1 90.94 149 SER B CA 1
ATOM 2899 C C . SER B 1 149 ? -26.062 -17.484 -14.328 1 90.94 149 SER B C 1
ATOM 2901 O O . SER B 1 1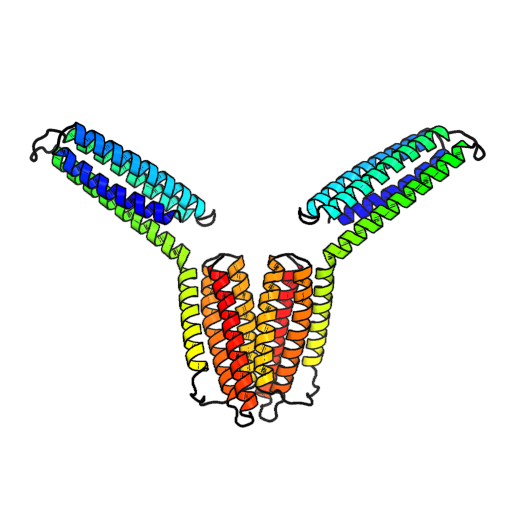49 ? -26.297 -16.797 -13.344 1 90.94 149 SER B O 1
ATOM 2903 N N . SER B 1 150 ? -27.047 -18.062 -15.031 1 89.81 150 SER B N 1
ATOM 2904 C CA . SER B 1 150 ? -28.469 -17.891 -14.727 1 89.81 150 SER B CA 1
ATOM 2905 C C . SER B 1 150 ? -28.922 -18.891 -13.664 1 89.81 150 SER B C 1
ATOM 2907 O O . SER B 1 150 ? -30.109 -18.969 -13.359 1 89.81 150 SER B O 1
ATOM 2909 N N . GLU B 1 151 ? -27.984 -19.594 -13.07 1 89.06 151 GLU B N 1
ATOM 2910 C CA . GLU B 1 151 ? -28.344 -20.578 -12.055 1 89.06 151 GLU B CA 1
ATOM 2911 C C . GLU B 1 151 ? -28.781 -19.891 -10.758 1 89.06 151 GLU B C 1
ATOM 2913 O O . GLU B 1 151 ? -28.062 -19.062 -10.203 1 89.06 151 GLU B O 1
ATOM 2918 N N . VAL B 1 152 ? -29.938 -20.234 -10.297 1 89.69 152 VAL B N 1
ATOM 2919 C CA . VAL B 1 152 ? -30.531 -19.641 -9.102 1 89.69 152 VAL B CA 1
ATOM 2920 C C . VAL B 1 152 ? -29.984 -20.359 -7.855 1 89.69 152 VAL B C 1
ATOM 2922 O O . VAL B 1 152 ? -30 -21.578 -7.789 1 89.69 152 VAL B O 1
ATOM 2925 N N . PRO B 1 153 ? -29.453 -19.562 -6.98 1 90.88 153 PRO B N 1
ATOM 2926 C CA . PRO B 1 153 ? -28.938 -20.172 -5.754 1 90.88 153 PRO B CA 1
ATOM 2927 C C . PRO B 1 153 ? -30.016 -20.906 -4.969 1 90.88 153 PRO B C 1
ATOM 2929 O O . PRO B 1 153 ? -31.203 -20.547 -5.027 1 90.88 153 PRO B O 1
ATOM 2932 N N . GLU B 1 154 ? -29.609 -21.891 -4.234 1 86.38 154 GLU B N 1
ATOM 2933 C CA . GLU B 1 154 ? -30.547 -22.734 -3.484 1 86.38 154 GLU B CA 1
ATOM 2934 C C . GLU B 1 154 ? -31 -22.031 -2.209 1 86.38 154 GLU B C 1
ATOM 2936 O O . GLU B 1 154 ? -32.156 -22.219 -1.771 1 86.38 154 GLU B O 1
ATOM 2941 N N . LYS B 1 155 ? -30.047 -21.281 -1.645 1 86.25 155 LYS B N 1
ATOM 2942 C CA . LYS B 1 155 ? -30.328 -20.625 -0.37 1 86.25 155 LYS B CA 1
ATOM 2943 C C . LYS B 1 155 ? -30.312 -19.109 -0.512 1 86.25 155 LYS B C 1
ATOM 2945 O O . LYS B 1 155 ? -29.734 -18.578 -1.471 1 86.25 155 LYS B O 1
ATOM 2950 N N . THR B 1 156 ? -31 -18.438 0.402 1 82.25 156 THR B N 1
ATOM 2951 C CA . THR B 1 156 ? -30.953 -16.969 0.488 1 82.25 156 THR B CA 1
ATOM 2952 C C . THR B 1 156 ? -29.891 -16.516 1.484 1 82.25 156 THR B C 1
ATOM 2954 O O . THR B 1 156 ? -29.531 -17.266 2.389 1 82.25 156 THR B O 1
ATOM 2957 N N . SER B 1 157 ? -29.328 -15.414 1.171 1 81.12 157 SER B N 1
ATOM 2958 C CA . SER B 1 157 ? -28.281 -14.883 2.041 1 81.12 157 SER B CA 1
ATOM 2959 C C . SER B 1 157 ? -28.859 -14.336 3.34 1 81.12 157 SER B C 1
ATOM 2961 O O . SER B 1 157 ? -29.906 -13.688 3.328 1 81.12 157 SER B O 1
ATOM 2963 N N . SER B 1 158 ? -28.234 -14.742 4.457 1 80.19 158 SER B N 1
ATOM 2964 C CA . SER B 1 158 ? -28.625 -14.172 5.742 1 80.19 158 SER B CA 1
ATOM 2965 C C . SER B 1 158 ? -27.875 -12.867 6.02 1 80.19 158 SER B C 1
ATOM 2967 O O . SER B 1 158 ? -26.797 -12.633 5.465 1 80.19 158 SER B O 1
ATOM 2969 N N . PRO B 1 159 ? -28.484 -12.031 6.758 1 79.31 159 PRO B N 1
ATOM 2970 C CA . PRO B 1 159 ? -27.797 -10.797 7.137 1 79.31 159 PRO B CA 1
ATOM 2971 C C . PRO B 1 159 ? -26.422 -11.047 7.77 1 79.31 159 PRO B C 1
ATOM 2973 O O . PRO B 1 159 ? -25.484 -10.297 7.508 1 79.31 159 PRO B O 1
ATOM 2976 N N . GLU B 1 160 ? -26.312 -12.062 8.5 1 83.56 160 GLU B N 1
ATOM 2977 C CA . GLU B 1 160 ? -25.047 -12.414 9.125 1 83.56 160 GLU B CA 1
ATOM 2978 C C . GLU B 1 160 ? -23.969 -12.727 8.078 1 83.56 160 GLU B C 1
ATOM 2980 O O . GLU B 1 160 ? -22.828 -12.289 8.203 1 83.56 160 GLU B O 1
ATOM 2985 N N . GLU B 1 161 ? -24.406 -13.422 7.148 1 85.44 161 GLU B N 1
ATOM 2986 C CA . GLU B 1 161 ? -23.469 -13.797 6.086 1 85.44 161 GLU B CA 1
ATOM 2987 C C . GLU B 1 161 ? -23 -12.57 5.309 1 85.44 161 GLU B C 1
ATOM 2989 O O . GLU B 1 161 ? -21.828 -12.484 4.938 1 85.44 161 GLU B O 1
ATOM 2994 N N . SER B 1 162 ? -23.875 -11.656 5.105 1 84.94 162 SER B N 1
ATOM 2995 C CA . SER B 1 162 ? -23.562 -10.438 4.371 1 84.94 162 SER B CA 1
ATOM 2996 C C . SER B 1 162 ? -22.516 -9.609 5.121 1 84.94 162 SER B C 1
ATOM 2998 O O . SER B 1 162 ? -21.562 -9.117 4.52 1 84.94 162 SER B O 1
ATOM 3000 N N . ILE B 1 163 ? -22.703 -9.469 6.344 1 86.25 163 ILE B N 1
ATOM 3001 C CA . ILE B 1 163 ? -21.797 -8.672 7.156 1 86.25 163 ILE B CA 1
ATOM 3002 C C . ILE B 1 163 ? -20.453 -9.391 7.293 1 86.25 163 ILE B C 1
ATOM 3004 O O . ILE B 1 163 ? -19.406 -8.766 7.195 1 86.25 163 ILE B O 1
ATOM 3008 N N . ARG B 1 164 ? -20.516 -10.672 7.484 1 88.75 164 ARG B N 1
ATOM 3009 C CA . ARG B 1 164 ? -19.312 -11.477 7.598 1 88.75 164 ARG B CA 1
ATOM 3010 C C . ARG B 1 164 ? -18.469 -11.391 6.328 1 88.75 164 ARG B C 1
ATOM 3012 O O . ARG B 1 164 ? -17.25 -11.25 6.391 1 88.75 164 ARG B O 1
ATOM 3019 N N . MET B 1 165 ? -19.203 -11.5 5.285 1 90.19 165 MET B N 1
ATOM 3020 C CA . MET B 1 165 ? -18.5 -11.445 4.004 1 90.19 165 MET B CA 1
ATOM 3021 C C . MET B 1 165 ? -17.875 -10.078 3.789 1 90.19 165 MET B C 1
ATOM 3023 O O . MET B 1 165 ? -16.766 -9.984 3.246 1 90.19 165 MET B O 1
ATOM 3027 N N . THR B 1 166 ? -18.594 -9.023 4.207 1 90.12 166 THR B N 1
ATOM 3028 C CA . THR B 1 166 ? -18.047 -7.676 4.078 1 90.12 166 THR B CA 1
ATOM 3029 C C . THR B 1 166 ? -16.75 -7.539 4.871 1 90.12 166 THR B C 1
ATOM 3031 O O . THR B 1 166 ? -15.766 -6.977 4.375 1 90.12 166 THR B O 1
ATOM 3034 N N . LYS B 1 167 ? -16.734 -8.016 6.023 1 90.88 167 LYS B N 1
ATOM 3035 C CA . LYS B 1 167 ? -15.523 -8.023 6.836 1 90.88 167 LYS B CA 1
ATOM 3036 C C . LYS B 1 167 ? -14.398 -8.797 6.141 1 90.88 167 LYS B C 1
ATOM 3038 O O . LYS B 1 167 ? -13.266 -8.328 6.086 1 90.88 167 LYS B O 1
ATOM 3043 N N . GLY B 1 168 ? -14.773 -9.969 5.668 1 93.5 168 GLY B N 1
ATOM 3044 C CA . GLY B 1 168 ? -13.797 -10.805 4.984 1 93.5 168 GLY B CA 1
ATOM 3045 C C . GLY B 1 168 ? -13.148 -10.117 3.799 1 93.5 168 GLY B C 1
ATOM 3046 O O . GLY B 1 168 ? -11.922 -10.102 3.676 1 93.5 168 GLY B O 1
ATOM 3047 N N . ILE B 1 169 ? -13.945 -9.523 2.973 1 94.38 169 ILE B N 1
ATOM 3048 C CA . ILE B 1 169 ? -13.422 -8.922 1.753 1 94.38 169 ILE B CA 1
ATOM 3049 C C . ILE B 1 169 ? -12.617 -7.664 2.102 1 94.38 169 ILE B C 1
ATOM 3051 O O . ILE B 1 169 ? -11.625 -7.352 1.44 1 94.38 169 ILE B O 1
ATOM 3055 N N . THR B 1 170 ? -13.062 -6.918 3.111 1 91.62 170 THR B N 1
ATOM 3056 C CA . THR B 1 170 ? -12.328 -5.738 3.564 1 91.62 170 THR B CA 1
ATOM 3057 C C . THR B 1 170 ? -10.938 -6.125 4.066 1 91.62 170 THR B C 1
ATOM 3059 O O . THR B 1 170 ? -9.945 -5.508 3.684 1 91.62 170 THR B O 1
ATOM 3062 N N . MET B 1 171 ? -10.844 -7.168 4.789 1 92.38 171 MET B N 1
ATOM 3063 C CA . MET B 1 171 ? -9.57 -7.641 5.32 1 92.38 171 MET B CA 1
ATOM 3064 C C . MET B 1 171 ? -8.68 -8.18 4.203 1 92.38 171 MET B C 1
ATOM 3066 O O . MET B 1 171 ? -7.48 -7.895 4.168 1 92.38 171 MET B O 1
ATOM 3070 N N . ALA B 1 172 ? -9.32 -8.906 3.381 1 94.88 172 ALA B N 1
ATOM 3071 C CA . ALA B 1 172 ? -8.57 -9.453 2.256 1 94.88 172 ALA B CA 1
ATOM 3072 C C . ALA B 1 172 ? -7.996 -8.344 1.381 1 94.88 172 ALA B C 1
ATOM 3074 O O . ALA B 1 172 ? -6.855 -8.438 0.921 1 94.88 172 ALA B O 1
ATOM 3075 N N . THR B 1 173 ? -8.75 -7.312 1.148 1 93.88 173 THR B N 1
ATOM 3076 C CA . THR B 1 173 ? -8.297 -6.188 0.335 1 93.88 173 THR B CA 1
ATOM 3077 C C . THR B 1 173 ? -7.113 -5.484 0.991 1 93.88 173 THR B C 1
ATOM 3079 O O . THR B 1 173 ? -6.117 -5.191 0.329 1 93.88 173 THR B O 1
ATOM 3082 N N . ALA B 1 174 ? -7.238 -5.266 2.242 1 90.62 174 ALA B N 1
ATOM 3083 C CA . ALA B 1 174 ? -6.148 -4.617 2.967 1 90.62 174 ALA B CA 1
ATOM 3084 C C . ALA B 1 174 ? -4.871 -5.449 2.898 1 90.62 174 ALA B C 1
ATOM 3086 O O . ALA B 1 174 ? -3.785 -4.914 2.66 1 90.62 174 ALA B O 1
ATOM 3087 N N . LYS B 1 175 ? -4.969 -6.668 3.061 1 90.94 175 LYS B N 1
ATOM 3088 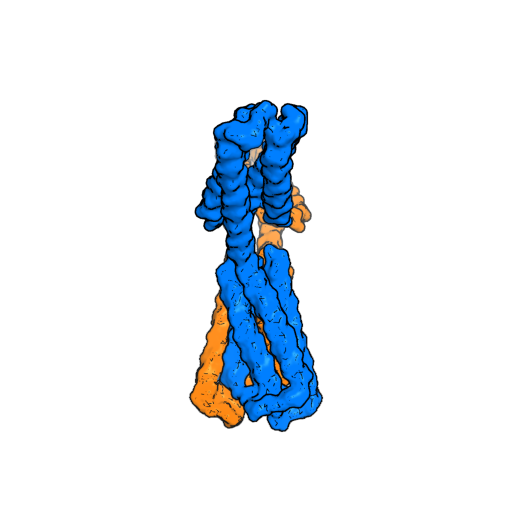C CA . LYS B 1 175 ? -3.812 -7.559 3.053 1 90.94 175 LYS B CA 1
ATOM 3089 C C . LYS B 1 175 ? -3.207 -7.664 1.657 1 90.94 175 LYS B C 1
ATOM 3091 O O . LYS B 1 175 ? -1.988 -7.785 1.51 1 90.94 175 LYS B O 1
ATOM 3096 N N . ALA B 1 176 ? -4.09 -7.715 0.733 1 91.31 176 ALA B N 1
ATOM 3097 C CA . ALA B 1 176 ? -3.6 -7.777 -0.643 1 91.31 176 ALA B CA 1
ATOM 3098 C C . ALA B 1 176 ? -2.711 -6.578 -0.961 1 91.31 176 ALA B C 1
ATOM 3100 O O . ALA B 1 176 ? -1.622 -6.734 -1.519 1 91.31 176 ALA B O 1
ATOM 3101 N N . VAL B 1 177 ? -3.123 -5.402 -0.579 1 87 177 VAL B N 1
ATOM 3102 C CA . VAL B 1 177 ? -2.344 -4.199 -0.845 1 87 177 VAL B CA 1
ATOM 3103 C C . VAL B 1 177 ? -1.053 -4.227 -0.031 1 87 177 VAL B C 1
ATOM 3105 O O . VAL B 1 177 ? 0.019 -3.891 -0.542 1 87 177 VAL B O 1
ATOM 3108 N N . ALA B 1 178 ? -1.17 -4.699 1.225 1 84.38 178 ALA B N 1
ATOM 3109 C CA . ALA B 1 178 ? 0.012 -4.812 2.076 1 84.38 178 ALA B CA 1
ATOM 3110 C C . ALA B 1 178 ? 1.021 -5.797 1.489 1 84.38 178 ALA B C 1
ATOM 3112 O O . ALA B 1 178 ? 2.23 -5.559 1.543 1 84.38 178 ALA B O 1
ATOM 3113 N N . ALA B 1 179 ? 0.488 -6.844 1.01 1 86.25 179 ALA B N 1
ATOM 3114 C CA . ALA B 1 179 ? 1.356 -7.844 0.392 1 86.25 179 ALA B CA 1
ATOM 3115 C C . ALA B 1 179 ? 2.086 -7.266 -0.816 1 86.25 179 ALA B C 1
ATOM 3117 O O . ALA B 1 179 ? 3.258 -7.574 -1.048 1 86.25 179 ALA B O 1
ATOM 3118 N N . GLY B 1 180 ? 1.442 -6.465 -1.551 1 80.44 180 GLY B N 1
ATOM 3119 C CA . GLY B 1 180 ? 2.072 -5.797 -2.68 1 80.44 180 GLY B CA 1
ATOM 3120 C C . GLY B 1 180 ? 3.215 -4.887 -2.271 1 80.44 180 GLY B C 1
ATOM 3121 O O . GLY B 1 180 ? 4.203 -4.758 -2.996 1 80.44 180 GLY B O 1
ATOM 3122 N N . ASN B 1 181 ? 3.109 -4.379 -1.119 1 76.81 181 ASN B N 1
ATOM 3123 C CA . ASN B 1 181 ? 4.125 -3.457 -0.626 1 76.81 181 ASN B CA 1
A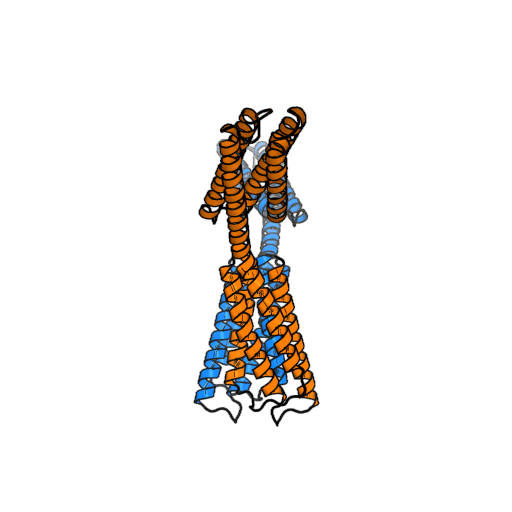TOM 3124 C C . ASN B 1 181 ? 5.297 -4.199 0.012 1 76.81 181 ASN B C 1
ATOM 3126 O O . ASN B 1 181 ? 6.445 -3.766 -0.089 1 76.81 181 ASN B O 1
ATOM 3130 N N . SER B 1 182 ? 5.027 -5.281 0.69 1 75.44 182 SER B N 1
ATOM 3131 C CA . SER B 1 182 ? 6.07 -6.047 1.371 1 75.44 182 SER B CA 1
ATOM 3132 C C . SER B 1 182 ? 6.934 -6.816 0.376 1 75.44 182 SER B C 1
ATOM 3134 O O . SER B 1 182 ? 8.133 -6.988 0.592 1 75.44 182 SER B O 1
ATOM 3136 N N . CYS B 1 183 ? 6.445 -7.262 -0.617 1 70.62 183 CYS B N 1
ATOM 3137 C CA . CYS B 1 183 ? 7.078 -8.039 -1.676 1 70.62 183 CYS B CA 1
ATOM 3138 C C . CYS B 1 183 ? 7.578 -9.375 -1.146 1 70.62 183 CYS B C 1
ATOM 3140 O O . CYS B 1 183 ? 8.477 -9.984 -1.729 1 70.62 183 CYS B O 1
ATOM 3142 N N . ARG B 1 184 ? 7.031 -9.891 0.051 1 83.25 184 ARG B N 1
ATOM 3143 C CA . ARG B 1 184 ? 7.395 -11.18 0.626 1 83.25 184 ARG B CA 1
ATOM 3144 C C . ARG B 1 184 ? 6.488 -12.289 0.102 1 83.25 184 ARG B C 1
ATOM 3146 O O . ARG B 1 184 ? 5.266 -12.141 0.093 1 83.25 184 ARG B O 1
ATOM 3153 N N . GLN B 1 185 ? 7.086 -13.336 -0.243 1 83.44 185 GLN B N 1
ATOM 3154 C CA . GLN B 1 185 ? 6.344 -14.438 -0.834 1 83.44 185 GLN B CA 1
ATOM 3155 C C . GLN B 1 185 ? 5.305 -14.992 0.141 1 83.44 185 GLN B C 1
ATOM 3157 O O . GLN B 1 185 ? 4.191 -15.344 -0.26 1 83.44 185 GLN B O 1
ATOM 3162 N N . GLU B 1 186 ? 5.574 -15.094 1.346 1 85.81 186 GLU B N 1
ATOM 3163 C CA . GLU B 1 186 ? 4.656 -15.617 2.354 1 85.81 186 GLU B CA 1
ATOM 3164 C C . GLU B 1 186 ? 3.412 -14.742 2.477 1 85.81 186 GLU B C 1
ATOM 3166 O O . GLU B 1 186 ? 2.307 -15.25 2.676 1 85.81 186 GLU B O 1
ATOM 3171 N N . ASP B 1 187 ? 3.643 -13.438 2.406 1 89.12 187 ASP B N 1
ATOM 3172 C CA . ASP B 1 187 ? 2.518 -12.508 2.439 1 89.12 187 ASP B CA 1
ATOM 3173 C C . ASP B 1 187 ? 1.633 -12.672 1.205 1 89.12 187 ASP B C 1
ATOM 3175 O O . ASP B 1 187 ? 0.405 -12.617 1.303 1 89.12 187 ASP B O 1
ATOM 3179 N N . VAL B 1 188 ? 2.262 -12.945 0.106 1 89.88 188 VAL B N 1
ATOM 3180 C CA . VAL B 1 188 ? 1.528 -13.102 -1.146 1 89.88 188 VAL B CA 1
ATOM 3181 C C . VAL B 1 188 ? 0.727 -14.398 -1.119 1 89.88 188 VAL B C 1
ATOM 3183 O O . VAL B 1 188 ? -0.419 -14.438 -1.572 1 89.88 188 VAL B O 1
ATOM 3186 N N . ILE B 1 189 ? 1.247 -15.383 -0.52 1 91.81 189 ILE B N 1
ATOM 3187 C CA . ILE B 1 189 ? 0.557 -16.656 -0.405 1 91.81 189 ILE B CA 1
ATOM 3188 C C . ILE B 1 189 ? -0.643 -16.516 0.529 1 91.81 189 ILE B C 1
ATOM 3190 O O . ILE B 1 189 ? -1.739 -16.984 0.219 1 91.81 189 ILE B O 1
ATOM 3194 N N . ALA B 1 190 ? -0.381 -15.914 1.578 1 92.69 190 ALA B N 1
ATOM 3195 C CA . ALA B 1 190 ? -1.47 -15.68 2.525 1 92.69 190 ALA B CA 1
ATOM 3196 C C . ALA B 1 190 ? -2.598 -14.883 1.882 1 92.69 190 ALA B C 1
ATOM 3198 O O . ALA B 1 190 ? -3.775 -15.203 2.055 1 92.69 190 ALA B O 1
ATOM 3199 N N . THR B 1 191 ? -2.172 -13.922 1.131 1 93.25 191 THR B N 1
ATOM 3200 C CA . THR B 1 191 ? -3.135 -13.07 0.435 1 93.25 191 THR B CA 1
ATOM 3201 C C . THR B 1 191 ? -3.906 -13.875 -0.61 1 93.25 191 THR B C 1
ATOM 3203 O O . THR B 1 191 ? -5.117 -13.703 -0.761 1 93.25 191 THR B O 1
ATOM 3206 N N . ALA B 1 192 ? -3.227 -14.734 -1.264 1 94.38 192 ALA B N 1
ATOM 3207 C CA . ALA B 1 192 ? -3.873 -15.562 -2.275 1 94.38 192 ALA B CA 1
ATOM 3208 C C . ALA B 1 192 ? -4.969 -16.422 -1.657 1 94.38 192 ALA B C 1
ATOM 3210 O O . ALA B 1 192 ? -6.094 -16.453 -2.154 1 94.38 192 ALA B O 1
ATOM 3211 N N . ASN B 1 193 ? -4.684 -17.031 -0.597 1 93.88 193 ASN B N 1
ATOM 3212 C CA . ASN B 1 193 ? -5.641 -17.891 0.084 1 93.88 193 ASN B CA 1
ATOM 3213 C C . ASN B 1 193 ? -6.812 -17.109 0.649 1 93.88 193 ASN B C 1
ATOM 3215 O O . ASN B 1 193 ? -7.969 -17.5 0.496 1 93.88 193 ASN B O 1
ATOM 3219 N N . LEU B 1 194 ? -6.516 -16 1.215 1 94.69 194 LEU B N 1
ATOM 3220 C CA . LEU B 1 194 ? -7.547 -15.148 1.786 1 94.69 194 LEU B CA 1
ATOM 3221 C C . LEU B 1 194 ? -8.469 -14.602 0.697 1 94.69 194 LEU B C 1
ATOM 3223 O O . LEU B 1 194 ? -9.688 -14.539 0.877 1 94.69 194 LEU B O 1
ATOM 3227 N N . SER B 1 195 ? -7.855 -14.281 -0.36 1 96.19 195 SER B N 1
ATOM 3228 C CA . SER B 1 195 ? -8.617 -13.719 -1.473 1 96.19 195 SER B CA 1
ATOM 3229 C C . SER B 1 195 ? -9.57 -14.75 -2.066 1 96.19 195 SER B C 1
ATOM 3231 O O . SER B 1 195 ? -10.727 -14.438 -2.363 1 96.19 195 SER B O 1
ATOM 3233 N N . ARG B 1 196 ? -9.109 -15.953 -2.172 1 95.12 196 ARG B N 1
ATOM 3234 C CA . ARG B 1 196 ? -9.953 -17.016 -2.701 1 95.12 196 ARG B CA 1
ATOM 3235 C C . ARG B 1 196 ? -11.219 -17.188 -1.862 1 95.12 196 ARG B C 1
ATOM 3237 O O . ARG B 1 196 ? -12.328 -17.172 -2.396 1 95.12 196 ARG B O 1
ATOM 3244 N N . LYS B 1 197 ? -10.992 -17.219 -0.665 1 95.44 197 LYS B N 1
ATOM 3245 C CA . LYS B 1 197 ? -12.109 -17.438 0.252 1 95.44 197 LYS B CA 1
ATOM 3246 C C . LYS B 1 197 ? -13.016 -16.219 0.316 1 95.44 197 LYS B C 1
ATOM 3248 O O . LYS B 1 197 ? -14.242 -16.344 0.213 1 95.44 197 LYS B O 1
ATOM 3253 N N . ALA B 1 198 ? -12.477 -15.086 0.494 1 95.81 198 ALA B N 1
ATOM 3254 C CA . ALA B 1 198 ? -13.234 -13.852 0.669 1 95.81 198 ALA B CA 1
ATOM 3255 C C . ALA B 1 198 ? -14.078 -13.547 -0.567 1 95.81 198 ALA B C 1
ATOM 3257 O O . ALA B 1 198 ? -15.25 -13.188 -0.454 1 95.81 198 ALA B O 1
ATOM 3258 N N . VAL B 1 199 ? -13.531 -13.75 -1.745 1 96.5 199 VAL B N 1
ATOM 3259 C CA . VAL B 1 199 ? -14.25 -13.445 -2.98 1 96.5 199 VAL B CA 1
ATOM 3260 C C . VAL B 1 199 ? -15.328 -14.492 -3.23 1 96.5 199 VAL B C 1
ATOM 3262 O O . VAL B 1 199 ? -16.438 -14.156 -3.643 1 96.5 199 VAL B O 1
ATOM 3265 N N . ALA B 1 200 ? -14.969 -15.727 -2.979 1 95.12 200 ALA B N 1
ATOM 3266 C CA . ALA B 1 200 ? -15.969 -16.781 -3.127 1 95.12 200 ALA B CA 1
ATOM 3267 C C . ALA B 1 200 ? -17.172 -16.516 -2.219 1 95.12 200 ALA B C 1
ATOM 3269 O O . ALA B 1 200 ? -18.312 -16.609 -2.656 1 95.12 200 ALA B O 1
ATOM 3270 N N . ASP B 1 201 ? -16.891 -16.156 -0.986 1 94.19 201 ASP B N 1
ATOM 3271 C CA . ASP B 1 201 ? -17.953 -15.844 -0.035 1 94.19 201 ASP B CA 1
ATOM 3272 C C . ASP B 1 201 ? -18.766 -14.641 -0.497 1 94.19 201 ASP B C 1
ATOM 3274 O O . ASP B 1 201 ? -20 -14.633 -0.402 1 94.19 201 ASP B O 1
ATOM 3278 N N . MET B 1 202 ? -18.109 -13.656 -0.962 1 94.31 202 MET B N 1
ATOM 3279 C CA . MET B 1 202 ? -18.766 -12.422 -1.408 1 94.31 202 MET B CA 1
ATOM 3280 C C . MET B 1 202 ? -19.688 -12.695 -2.592 1 94.31 202 MET B C 1
ATOM 3282 O O . MET B 1 202 ? -20.844 -12.273 -2.588 1 94.31 202 MET B O 1
ATOM 3286 N N . LEU B 1 203 ? -19.203 -13.453 -3.559 1 95.31 203 LEU B N 1
ATOM 3287 C CA . LEU B 1 203 ? -20 -13.75 -4.742 1 95.31 203 LEU B CA 1
ATOM 3288 C C . LEU B 1 203 ? -21.203 -14.602 -4.383 1 95.31 203 LEU B C 1
ATOM 3290 O O . LEU B 1 203 ? -22.312 -14.367 -4.879 1 95.31 203 LEU B O 1
ATOM 3294 N N . THR B 1 204 ? -20.969 -15.539 -3.486 1 93.44 204 THR B N 1
ATOM 3295 C CA . THR B 1 204 ? -22.062 -16.406 -3.051 1 93.44 204 THR B CA 1
ATOM 3296 C C . THR B 1 204 ? -23.125 -15.594 -2.324 1 93.44 204 THR B C 1
ATOM 3298 O O . THR B 1 204 ? -24.312 -15.695 -2.643 1 93.44 204 THR B O 1
ATOM 3301 N N . ALA B 1 205 ? -22.734 -14.805 -1.396 1 90.75 205 ALA B N 1
ATOM 3302 C CA . ALA B 1 205 ? -23.672 -13.977 -0.633 1 90.75 205 ALA B CA 1
ATOM 3303 C C . ALA B 1 205 ? -24.391 -12.984 -1.539 1 90.75 205 ALA B C 1
ATOM 3305 O O . ALA B 1 205 ? -25.594 -12.758 -1.387 1 90.75 205 ALA B O 1
ATOM 3306 N N . CYS B 1 206 ? -23.703 -12.398 -2.486 1 91.44 206 CYS B N 1
ATOM 3307 C CA . CYS B 1 206 ? -24.297 -11.43 -3.41 1 91.44 206 CYS B CA 1
ATOM 3308 C C . CYS B 1 206 ? -25.344 -12.086 -4.297 1 91.44 206 CYS B C 1
ATOM 3310 O O . CYS B 1 206 ? -26.422 -11.531 -4.504 1 91.44 206 CYS B O 1
ATOM 3312 N N . LYS B 1 207 ? -24.938 -13.234 -4.773 1 92.75 207 LYS B N 1
ATOM 3313 C CA . LYS B 1 207 ? -25.891 -13.93 -5.633 1 92.75 207 LYS B CA 1
ATOM 3314 C C . LYS B 1 207 ? -27.141 -14.336 -4.852 1 92.75 207 LYS B C 1
ATOM 3316 O O . LYS B 1 207 ? -28.266 -14.156 -5.332 1 92.75 207 LYS B O 1
ATOM 3321 N N . GLN B 1 208 ? -26.969 -14.828 -3.67 1 91.31 208 GLN B N 1
ATOM 3322 C CA . GLN B 1 208 ? -28.094 -15.234 -2.82 1 91.31 208 GLN B CA 1
ATOM 3323 C C . GLN B 1 208 ? -28.969 -14.031 -2.467 1 91.31 208 GLN B C 1
ATOM 3325 O O . GLN B 1 208 ? -30.203 -14.156 -2.412 1 91.31 208 GLN B O 1
ATOM 3330 N N . ALA B 1 209 ? -28.359 -12.953 -2.23 1 87.06 209 ALA B N 1
ATOM 3331 C CA . ALA B 1 209 ? -29.109 -11.734 -1.915 1 87.06 209 ALA B CA 1
ATOM 3332 C C . ALA B 1 209 ? -29.875 -11.234 -3.135 1 87.06 209 ALA B C 1
ATOM 3334 O O . ALA B 1 209 ? -31 -10.742 -3.012 1 87.06 209 ALA B O 1
ATOM 3335 N N . SER B 1 210 ? -29.266 -11.375 -4.328 1 89 210 SER B N 1
ATOM 3336 C CA . SER B 1 210 ? -29.875 -10.883 -5.559 1 89 210 SER B CA 1
ATOM 3337 C C . SER B 1 210 ? -31.109 -11.703 -5.93 1 89 210 SER B C 1
ATOM 3339 O O . SER B 1 210 ? -32.062 -11.172 -6.512 1 89 210 SER B O 1
ATOM 3341 N N . TYR B 1 211 ? -31.109 -12.945 -5.547 1 89.44 211 TYR B N 1
ATOM 3342 C CA . TYR B 1 211 ? -32.219 -13.812 -5.945 1 89.44 211 TYR B CA 1
ATOM 3343 C C . TYR B 1 211 ? -33.188 -14.016 -4.797 1 89.44 211 TYR B C 1
ATOM 3345 O O . TYR B 1 211 ? -34 -14.938 -4.82 1 89.44 211 TYR B O 1
ATOM 3353 N N . HIS B 1 212 ? -33 -13.195 -3.785 1 82.31 212 HIS B N 1
ATOM 3354 C CA . HIS B 1 212 ? -34 -13.211 -2.721 1 82.31 212 HIS B CA 1
ATOM 3355 C C . HIS B 1 212 ? -35.406 -12.938 -3.27 1 82.31 212 HIS B C 1
ATOM 3357 O O . HIS B 1 212 ? -35.562 -12.109 -4.172 1 82.31 212 HIS B O 1
ATOM 3363 N N . PRO B 1 213 ? -36.406 -13.547 -2.771 1 82.19 213 PRO B N 1
ATOM 3364 C CA . PRO B 1 213 ? -37.781 -13.453 -3.309 1 82.19 213 PRO B CA 1
ATOM 3365 C C . PRO B 1 213 ? -38.312 -12.023 -3.301 1 82.19 213 PRO B C 1
ATOM 3367 O O . PRO B 1 213 ? -39.125 -11.656 -4.164 1 82.19 213 PRO B O 1
ATOM 3370 N N . ASP B 1 214 ? -37.906 -11.164 -2.475 1 79.94 214 ASP B N 1
ATOM 3371 C CA . ASP B 1 214 ? -38.406 -9.805 -2.342 1 79.94 214 ASP B CA 1
ATOM 3372 C C . ASP B 1 214 ? -37.688 -8.844 -3.279 1 79.94 214 ASP B C 1
ATOM 3374 O O . ASP B 1 214 ? -37.969 -7.645 -3.289 1 79.94 214 ASP B O 1
ATOM 3378 N N . VAL B 1 215 ? -36.812 -9.438 -4.109 1 85.69 215 VAL B N 1
ATOM 3379 C CA . VAL B 1 215 ? -36 -8.586 -4.973 1 85.69 215 VAL B CA 1
ATOM 3380 C C . VAL B 1 215 ? -36.594 -8.57 -6.379 1 85.69 215 VAL B C 1
ATOM 3382 O O . VAL B 1 215 ? -36.844 -9.617 -6.973 1 85.69 215 VAL B O 1
ATOM 3385 N N . SER B 1 216 ? -36.844 -7.309 -6.812 1 89.44 216 SER B N 1
ATOM 3386 C CA . SER B 1 216 ? -37.344 -7.156 -8.172 1 89.44 216 SER B CA 1
ATOM 3387 C C . SER B 1 216 ? -36.281 -7.48 -9.203 1 89.44 216 SER B C 1
ATOM 3389 O O . SER B 1 216 ? -35.062 -7.508 -8.875 1 89.44 216 SER B O 1
ATOM 3391 N N . GLU B 1 217 ? -36.719 -7.727 -10.406 1 90.62 217 GLU B N 1
ATOM 3392 C CA . GLU B 1 217 ? -35.812 -8.07 -11.484 1 90.62 217 GLU B CA 1
ATOM 3393 C C . GLU B 1 217 ? -34.812 -6.926 -11.758 1 90.62 217 GLU B C 1
ATOM 3395 O O . GLU B 1 217 ? -33.656 -7.16 -12.031 1 90.62 217 GLU B O 1
ATOM 3400 N N . GLU B 1 218 ? -35.312 -5.754 -11.68 1 90.75 218 GLU B N 1
ATOM 3401 C CA . GLU B 1 218 ? -34.469 -4.594 -11.945 1 90.75 218 GLU B CA 1
ATOM 3402 C C . GLU B 1 218 ? -33.375 -4.457 -10.891 1 90.75 218 GLU B C 1
ATOM 3404 O O . GLU B 1 218 ? -32.219 -4.211 -11.227 1 90.75 218 GLU B O 1
ATOM 3409 N N . VAL B 1 219 ? -33.781 -4.68 -9.711 1 87.44 219 VAL B N 1
ATOM 3410 C CA . VAL B 1 219 ? -32.844 -4.594 -8.602 1 87.44 219 VAL B CA 1
ATOM 3411 C C . VAL B 1 219 ? -31.828 -5.738 -8.688 1 87.44 219 VAL B C 1
ATOM 3413 O O . VAL B 1 219 ? -30.641 -5.555 -8.422 1 87.44 219 VAL B O 1
ATOM 3416 N N . ARG B 1 220 ? -32.312 -6.859 -9.125 1 90.62 220 ARG B N 1
ATOM 3417 C CA . ARG B 1 220 ? -31.469 -8.031 -9.273 1 90.62 220 ARG B CA 1
ATOM 3418 C C . ARG B 1 220 ? -30.375 -7.781 -10.305 1 90.62 220 ARG B C 1
ATOM 3420 O O . ARG B 1 220 ? -29.203 -8.055 -10.047 1 90.62 220 ARG B O 1
ATOM 3427 N N . GLU B 1 221 ? -30.703 -7.227 -11.359 1 92.12 221 GLU B N 1
ATOM 3428 C CA . GLU B 1 221 ? -29.734 -6.961 -12.43 1 92.12 221 GLU B CA 1
ATOM 3429 C C . GLU B 1 221 ? -28.688 -5.957 -11.984 1 92.12 221 GLU B C 1
ATOM 3431 O O . GLU B 1 221 ? -27.5 -6.125 -12.273 1 92.12 221 GLU B O 1
ATOM 3436 N N . ARG B 1 222 ? -29.109 -5.023 -11.336 1 90.38 222 ARG B N 1
ATOM 3437 C CA . ARG B 1 222 ? -28.188 -4.012 -10.852 1 90.38 222 ARG B CA 1
ATOM 3438 C C . ARG B 1 222 ? -27.219 -4.598 -9.82 1 90.38 222 ARG B C 1
ATOM 3440 O O . ARG B 1 222 ? -26.031 -4.305 -9.836 1 90.38 222 ARG B O 1
ATOM 3447 N N . ALA B 1 223 ? -27.828 -5.387 -8.914 1 89.88 223 ALA B N 1
ATOM 3448 C CA . ALA B 1 223 ? -27.016 -6.008 -7.867 1 89.88 223 ALA B CA 1
ATOM 3449 C C . ALA B 1 223 ? -25.953 -6.926 -8.469 1 89.88 223 ALA B C 1
ATOM 3451 O O . ALA B 1 223 ? -24.797 -6.914 -8.039 1 89.88 223 ALA B O 1
ATOM 3452 N N . LEU B 1 224 ? -26.359 -7.664 -9.445 1 92.75 224 LEU B N 1
ATOM 3453 C CA . LEU B 1 224 ? -25.438 -8.562 -10.125 1 92.75 224 LEU B CA 1
ATOM 3454 C C . LEU B 1 224 ? -24.344 -7.773 -10.844 1 92.75 224 LEU B C 1
ATOM 3456 O O . LEU B 1 224 ? -23.188 -8.195 -10.867 1 92.75 224 LEU B O 1
ATOM 3460 N N . ARG B 1 225 ? -24.703 -6.695 -11.367 1 93.5 225 ARG B N 1
ATOM 3461 C CA . ARG B 1 225 ? -23.703 -5.836 -12.008 1 93.5 225 ARG B CA 1
ATOM 3462 C C . ARG B 1 225 ? -22.703 -5.305 -10.992 1 93.5 225 ARG B C 1
ATOM 3464 O O . ARG B 1 225 ? -21.5 -5.293 -11.25 1 93.5 225 ARG B O 1
ATOM 3471 N N . PHE B 1 226 ? -23.188 -4.852 -9.859 1 90.88 226 PHE B N 1
ATOM 3472 C CA . PHE B 1 226 ? -22.312 -4.344 -8.812 1 90.88 226 PHE B CA 1
ATOM 3473 C C . PHE B 1 226 ? -21.359 -5.43 -8.328 1 90.88 226 PHE B C 1
ATOM 3475 O O . PHE B 1 226 ? -20.172 -5.172 -8.102 1 90.88 226 PHE B O 1
ATOM 3482 N N . GLY B 1 227 ? -21.938 -6.621 -8.156 1 92.81 227 GLY B N 1
ATOM 3483 C CA . GLY B 1 227 ? -21.094 -7.734 -7.766 1 92.81 227 GLY B CA 1
ATOM 3484 C C . GLY B 1 227 ? -19.984 -8.023 -8.766 1 92.81 227 GLY B C 1
ATOM 3485 O O . GLY B 1 227 ? -18.844 -8.281 -8.383 1 92.81 227 GLY B O 1
ATOM 3486 N N . THR B 1 228 ? -20.359 -7.934 -10 1 95.25 228 THR B N 1
ATOM 3487 C CA . THR B 1 228 ? -19.391 -8.148 -11.062 1 95.25 228 THR B CA 1
ATOM 3488 C C . THR B 1 228 ? -18.312 -7.062 -11.055 1 95.25 228 THR B C 1
ATOM 3490 O O . THR B 1 228 ? -17.125 -7.359 -11.133 1 95.25 228 THR B O 1
ATOM 3493 N N . GLU B 1 229 ? -18.734 -5.895 -10.898 1 93.44 229 GLU B N 1
ATOM 3494 C CA . GLU B 1 229 ? -17.812 -4.77 -10.875 1 93.44 229 GLU B CA 1
ATOM 3495 C C . GLU B 1 229 ? -16.875 -4.863 -9.68 1 93.44 229 GLU B C 1
ATOM 3497 O O . GLU B 1 229 ? -15.68 -4.551 -9.789 1 93.44 229 GLU B O 1
ATOM 3502 N N . CYS B 1 230 ? -17.391 -5.234 -8.586 1 92.19 230 CYS B N 1
ATOM 3503 C CA . CYS B 1 230 ? -16.594 -5.387 -7.383 1 92.19 230 CYS B CA 1
ATOM 3504 C C . CYS B 1 230 ? -15.508 -6.445 -7.582 1 92.19 230 CYS B C 1
ATOM 3506 O O . CYS B 1 230 ? -14.344 -6.227 -7.234 1 92.19 230 CYS B O 1
ATOM 3508 N N . THR B 1 231 ? -15.891 -7.531 -8.164 1 96.06 231 THR B N 1
ATOM 3509 C CA . THR B 1 231 ? -14.969 -8.633 -8.391 1 96.06 231 THR B CA 1
ATOM 3510 C C . THR B 1 231 ? -13.891 -8.234 -9.398 1 96.06 231 THR B C 1
ATOM 3512 O O . THR B 1 231 ? -12.711 -8.539 -9.203 1 96.06 231 THR B O 1
ATOM 3515 N N . LEU B 1 232 ? -14.281 -7.523 -10.398 1 95.12 232 LEU B N 1
ATOM 3516 C CA . LEU B 1 232 ? -13.32 -7.066 -11.391 1 95.12 232 LEU B CA 1
ATOM 3517 C C . LEU B 1 232 ? -12.336 -6.074 -10.789 1 95.12 232 LEU B C 1
ATOM 3519 O O . LEU B 1 232 ? -11.148 -6.094 -11.109 1 95.12 232 LEU B O 1
ATOM 3523 N N . GLY B 1 233 ? -12.914 -5.254 -9.977 1 92.44 233 GLY B N 1
ATOM 3524 C CA . GLY B 1 233 ? -12.023 -4.344 -9.266 1 92.44 233 GLY B CA 1
ATOM 3525 C C . GLY B 1 233 ? -11.008 -5.062 -8.398 1 92.44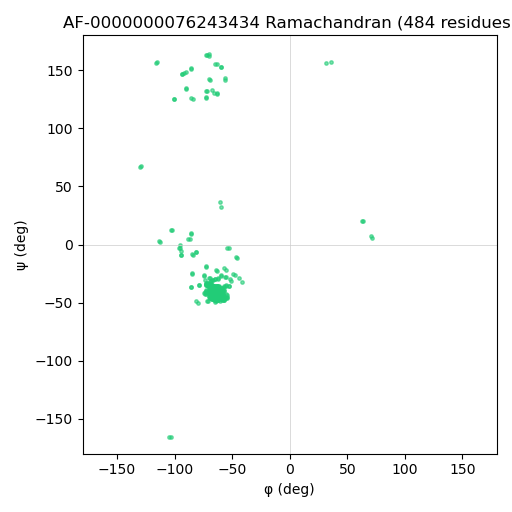 233 GLY B C 1
ATOM 3526 O O . GLY B 1 233 ? -9.836 -4.68 -8.367 1 92.44 233 GLY B O 1
ATOM 3527 N N . TYR B 1 234 ? -11.383 -6.105 -7.711 1 95.12 234 TYR B N 1
ATOM 3528 C CA . TYR B 1 234 ? -10.492 -6.887 -6.859 1 95.12 234 TYR B CA 1
ATOM 3529 C C . TYR B 1 234 ? -9.453 -7.621 -7.688 1 95.12 234 TYR B C 1
ATOM 3531 O O . TYR B 1 234 ? -8.281 -7.703 -7.297 1 95.12 234 TYR B O 1
ATOM 3539 N N . LEU B 1 235 ? -9.883 -8.102 -8.836 1 95 235 LEU B N 1
ATOM 3540 C CA . LEU B 1 235 ? -8.961 -8.773 -9.742 1 95 235 LEU B CA 1
ATOM 3541 C C . LEU B 1 235 ? -7.871 -7.82 -10.219 1 95 235 LEU B C 1
ATOM 3543 O O . LEU B 1 235 ? -6.695 -8.188 -10.281 1 95 235 LEU B O 1
ATOM 3547 N N . GLU B 1 236 ? -8.273 -6.676 -10.539 1 91.5 236 GLU B N 1
ATOM 3548 C CA . GLU B 1 236 ? -7.297 -5.668 -10.953 1 91.5 236 GLU B CA 1
ATOM 3549 C C . GLU B 1 236 ? -6.281 -5.395 -9.852 1 91.5 236 GLU B C 1
ATOM 3551 O O . GLU B 1 236 ? -5.09 -5.219 -10.125 1 91.5 236 GLU B O 1
ATOM 3556 N N . LEU B 1 237 ? -6.812 -5.328 -8.688 1 91.25 237 LEU B N 1
ATOM 3557 C CA . LEU B 1 237 ? -5.941 -5.125 -7.535 1 91.25 237 LEU B CA 1
ATOM 3558 C C . LEU B 1 237 ? -4.922 -6.254 -7.418 1 91.25 237 LEU B C 1
ATOM 3560 O O . LEU B 1 237 ? -3.729 -6.004 -7.238 1 91.25 237 LEU B O 1
ATOM 3564 N N . LEU B 1 238 ? -5.352 -7.477 -7.551 1 93.75 238 LEU B N 1
ATOM 3565 C CA . LEU B 1 238 ? -4.453 -8.625 -7.449 1 93.75 238 LEU B CA 1
ATOM 3566 C C . LEU B 1 238 ? -3.432 -8.617 -8.578 1 93.75 238 LEU B C 1
ATOM 3568 O O . LEU B 1 238 ? -2.266 -8.961 -8.375 1 93.75 238 LEU B O 1
ATOM 3572 N N . GLU B 1 239 ? -3.859 -8.195 -9.695 1 90.44 239 GLU B N 1
ATOM 3573 C CA . GLU B 1 239 ? -2.953 -8.117 -10.844 1 90.44 239 GLU B CA 1
ATOM 3574 C C . GLU B 1 239 ? -1.869 -7.066 -10.609 1 90.44 239 GLU B C 1
ATOM 3576 O O . GLU B 1 239 ? -0.726 -7.242 -11.031 1 90.44 239 GLU B O 1
ATOM 3581 N N . HIS B 1 240 ? -2.215 -6.07 -10.008 1 84.19 240 HIS B N 1
ATOM 3582 C CA . HIS B 1 240 ? -1.226 -5.059 -9.664 1 84.19 240 HIS B CA 1
ATOM 3583 C C . HIS B 1 240 ? -0.184 -5.613 -8.695 1 84.19 240 HIS B C 1
ATOM 3585 O O . HIS B 1 240 ? 1.007 -5.324 -8.828 1 84.19 240 HIS B O 1
ATOM 3591 N N . VAL B 1 241 ? -0.644 -6.359 -7.785 1 84.06 241 VAL B N 1
ATOM 3592 C CA . VAL B 1 241 ? 0.259 -6.969 -6.812 1 84.06 241 VAL B CA 1
ATOM 3593 C C . VAL B 1 241 ? 1.249 -7.883 -7.527 1 84.06 241 VAL B C 1
ATOM 3595 O O . VAL B 1 241 ? 2.428 -7.938 -7.164 1 84.06 241 VAL B O 1
ATOM 3598 N N . LEU B 1 242 ? 0.783 -8.516 -8.547 1 82.56 242 LEU B N 1
ATOM 3599 C CA . LEU B 1 242 ? 1.619 -9.398 -9.344 1 82.56 242 LEU B CA 1
ATOM 3600 C C . LEU B 1 242 ? 2.727 -8.617 -10.047 1 82.56 242 LEU B C 1
ATOM 3602 O O . LEU B 1 242 ? 3.83 -9.133 -10.234 1 82.56 242 LEU B O 1
ATOM 3606 N N . LEU B 1 243 ? 2.469 -7.406 -10.344 1 78.81 243 LEU B N 1
ATOM 3607 C CA . LEU B 1 243 ? 3.377 -6.609 -11.156 1 78.81 243 LEU B CA 1
ATOM 3608 C C . LEU B 1 243 ? 4.465 -5.973 -10.297 1 78.81 243 LEU B C 1
ATOM 3610 O O . LEU B 1 243 ? 5.562 -5.699 -10.781 1 78.81 243 LEU B O 1
ATOM 3614 N N . VAL B 1 244 ? 4.203 -5.797 -9.102 1 67.06 244 VAL B N 1
ATOM 3615 C CA . VAL B 1 244 ? 5.195 -5.129 -8.266 1 67.06 244 VAL B CA 1
ATOM 3616 C C . VAL B 1 244 ? 6.098 -6.168 -7.602 1 67.06 244 VAL B C 1
ATOM 3618 O O . VAL B 1 244 ? 5.629 -7.23 -7.188 1 67.06 244 VAL B O 1
#

Foldseek 3Di:
DLLVQLVVLLVQLLVLLVQCLVCLAPDPVSNVVSLVSNLVSLVSNLVSLQVVLVVLDPPCVVLSVVLNVLSVQLNVLSVQLSVLSVVSRPPDCPPVSSVSNVVSSVSNVVSSVVNNVSSVVSVCQLCVLLVLLVVLLVLLVVLLVVLPDPDQDPAAADPVLQVVLVVLVVVLLVLLVVCLVVSDSVSSNVSSVSSNVSLNSNSNNLRRNLNPPVHDPVRSVVSSVVNSVVSVVVSVSSVSSSVD/DLLVQLVVLLVQLLVLLVQCLVCLPPDPVSNVVSLVSNLVSLVSNLVSLQVVLVVVDPPCVVLSVVLNVLSVQLNVLSVQLSVLSVVSHPPDCPPVSSVSNVVSSVSNVVSSVVNNVSSVVVVCQLCVLLVLLVVLLVLLVVLLVVLPDPDQDPAAADPVLQVVLVVLVVVLLVLLVVCLVVSDSVSSNVSSVSSNVSLNSNSNNLRRNLNPPVHDPVNSVVSSVVNSVVSVVVSVSSVSSSVD